Protein AF-A0A946L0M8-F1 (afdb_monomer_lite)

Foldseek 3Di:
DDPPDPDPPPPDDPLLLVQLLCLLVPLKLAAQQRSVVLVVCCVVPNPQLSLLVVQVVPPVLLPDQQLVNQLSSLVSLVDDDPRSVVSSVQLSVVCVVDDSSNSSNSSSVSSVVLCPCLVPPRRNVSNVQSVVLSVQSVVRRVDNQRHGMDRRDTDDPDPDPDWEAQDAPDKTKDKAQAQVDKDKHKYWDAALFKKKKAKDWDCVQAVFAWKKFKADPVRHTDDIDSDRMDMDGDRHTDMIMIMTGGPGNGMIIIIMHMYADFEAEDEAEDPLCLLPPCSVLLVVLLVLLVVQVRQWFGARAPDHAYAYEYEYEDAPDDPDAKAKAFPDWDWDPDADPQFTEIEQQVLVCRNHVDRPVPPDGRMYMYGNSVCSVQADRDPCSNDQPDWQDPDDPPDPHFHFHSSLSSNQNVLNSLFLDFQWAADPPRDAQVRTDGPPSYGYLQNVQWHQDPVLRAIFGNQPLLQVVCVVVVDDDGFGAAADDPDPLRGRSATDDPDPPDPSVLESRHSDRDGRHGYHCDSSSVSVSVSSPTDTD

Sequence (533 aa):
MDLQTKHSTMLDDTNSTIIRLVQALYQQMPGHIYLNNFRSYTQTYGIDQLANTLLTIDSTLNNLSNHILANTITTHLGLTGETKLAGNAYLEAHFNTVVTEARGKVILDAVNTLATLEDNETYGTAAASFNTTISASLTYSNQPNNTTPIPATYGDSVTAHPQEQLSLFIPASGLINSNTEQNHFPIDLEADHRYRFTCSYDEESAPQPPLIIIYDTSGQPIASSPSSSFTYRPEQSGSHYLSVSSNGDTPLNYSLSATYERMGYTLNFTNPDSMGSDYEAVSSSIESAIQQWANQIILTGPSTATIDIEITGANLGSSTLASASSLSPFWEDGEENGMRYVANNVLHEINTGEDINGSEADVLINLNTSLLSSFWFDPTPEIRDDNAPTVHPWRTQEHYDFVGTIMHEFAHALGYNGWYHYSPPPNGATGLENSFNQLSEFDRNIEWSDIQNSFVFTGSNATETYQTLEFSGYLPLHSEGDASGVDLYHYGSNSSSDSLGDYLMDDNSNPGTSYTISSLDTAILQDLGYLIG

pLDDT: mean 86.58, std 14.14, range [29.98, 98.56]

Secondary structure (DSSP, 8-state):
-------------HHHHHHHHHHHHHSEE-HHHHHHHHHHHHHHH-HHHHHHHHHHH-HHHHTS-HHHHHHHHHHHTT--HHHHHHHHHHHHHHHTTS-GGGHHHHHHHHHHHHTT-TT-TTTHHHHHHHHHHHHHHHHHHTSTT--S-EE--SS------------TT-PEEEEE-STT-EEEEEEEE-TT--EEEEEEE-TTT-SSPPEEEEE-TTS-EEEEESSSEEEE--SS-EEEEEEEE-SSSS-EEEEEEEEE-BPEEEEEEESGGGGGGGHHHHHHHHHHHHHHHHTTEEP-SSS--EEEEEEEEE---SS--EEEEESS-EEEEEEETTEEEEE-HHHHHHHH---SS-SS-SEEEEEEGGGGGGEE--SSTT-TTSPP-S-BTTBSS--EEHHHHHHHHHHHHTT---SEEEPSSP-SGGGEEESSSEE-TTGGGEEEETTTTEEEE--HHHHHHHHHTT--SSEEBP--TT-TT--TTSB--SSTT-GGGGSTT-SS--TT------HHHHHHHHHHT-EE-

Radius of gyration: 31.37 Å; chains: 1; bounding box: 86×56×86 Å

Structure (mmCIF, N/CA/C/O backbone):
data_AF-A0A946L0M8-F1
#
_entry.id   AF-A0A946L0M8-F1
#
loop_
_atom_site.group_PDB
_atom_site.id
_atom_site.type_symbol
_atom_site.label_atom_id
_atom_site.label_alt_id
_atom_site.label_comp_id
_atom_site.label_asym_id
_atom_site.label_entity_id
_atom_site.label_seq_id
_atom_site.pdbx_PDB_ins_code
_atom_site.Cartn_x
_atom_site.Cartn_y
_atom_site.Cartn_z
_atom_site.occupancy
_atom_site.B_iso_or_equiv
_atom_site.auth_seq_id
_atom_site.auth_comp_id
_atom_site.auth_asym_id
_atom_site.auth_atom_id
_atom_site.pdbx_PDB_model_num
ATOM 1 N N . MET A 1 1 ? -47.961 -9.410 53.021 1.00 35.09 1 MET A N 1
ATOM 2 C CA . MET A 1 1 ? -47.495 -10.213 51.876 1.00 35.09 1 MET A CA 1
ATOM 3 C C . MET A 1 1 ? -48.092 -9.526 50.668 1.00 35.09 1 MET A C 1
ATOM 5 O O . MET A 1 1 ? -49.226 -9.804 50.314 1.00 35.09 1 MET A O 1
ATOM 9 N N . ASP A 1 2 ? -47.402 -8.481 50.223 1.00 30.23 2 ASP A N 1
ATOM 10 C CA . ASP A 1 2 ? -47.885 -7.540 49.217 1.00 30.23 2 ASP A CA 1
ATOM 11 C C . ASP A 1 2 ? -47.143 -7.879 47.924 1.00 30.23 2 ASP A C 1
ATOM 13 O O . ASP A 1 2 ? -45.947 -7.621 47.793 1.00 30.23 2 ASP A O 1
ATOM 17 N N . LEU A 1 3 ? -47.820 -8.609 47.041 1.00 34.41 3 LEU A N 1
ATOM 18 C CA . LEU A 1 3 ? -47.357 -8.886 45.687 1.00 34.41 3 LEU A CA 1
ATOM 19 C C . LEU A 1 3 ? -47.709 -7.660 44.843 1.00 34.41 3 LEU A C 1
ATOM 21 O O . LEU A 1 3 ? -48.709 -7.654 44.132 1.00 34.41 3 LEU A O 1
ATOM 25 N N . GLN A 1 4 ? -46.893 -6.611 44.948 1.00 32.50 4 GLN A N 1
ATOM 26 C CA . GLN A 1 4 ? -46.795 -5.638 43.869 1.00 32.50 4 GLN A CA 1
ATOM 27 C C . GLN A 1 4 ? -45.926 -6.254 42.777 1.00 32.50 4 GLN A C 1
ATOM 29 O O . GLN A 1 4 ? -44.710 -6.390 42.903 1.00 32.50 4 GLN A O 1
ATOM 34 N N . THR A 1 5 ? -46.614 -6.687 41.729 1.00 35.94 5 THR A N 1
ATOM 35 C CA . THR A 1 5 ? -46.093 -7.072 40.425 1.00 35.94 5 THR A CA 1
ATOM 36 C C . THR A 1 5 ? -45.041 -6.063 39.976 1.00 35.94 5 THR A C 1
ATOM 38 O O . THR A 1 5 ? -45.312 -4.870 39.843 1.00 35.94 5 THR A O 1
ATOM 41 N N . LYS A 1 6 ? -43.825 -6.558 39.754 1.00 36.53 6 LYS A N 1
ATOM 42 C CA . LYS A 1 6 ? -42.703 -5.831 39.169 1.00 36.53 6 LYS A CA 1
ATOM 43 C C . LYS A 1 6 ? -42.991 -5.630 37.675 1.00 36.53 6 LYS A C 1
ATOM 45 O O . LYS A 1 6 ? -42.421 -6.321 36.847 1.00 36.53 6 LYS A O 1
ATOM 50 N N . HIS A 1 7 ? -43.914 -4.727 37.341 1.00 34.47 7 HIS A N 1
ATOM 51 C CA . HIS A 1 7 ? -43.998 -4.179 35.989 1.00 34.47 7 HIS A CA 1
ATOM 52 C C . HIS A 1 7 ? -42.738 -3.337 35.767 1.00 34.47 7 HIS A C 1
ATOM 54 O O . HIS A 1 7 ? -42.535 -2.336 36.454 1.00 34.47 7 HIS A O 1
ATOM 60 N N . SER A 1 8 ? -41.873 -3.774 34.851 1.00 40.00 8 SER A N 1
ATOM 61 C CA . SER A 1 8 ? -40.752 -2.987 34.340 1.00 40.00 8 SER A CA 1
ATOM 62 C C . SER A 1 8 ? -41.301 -1.686 33.740 1.00 40.00 8 SER A C 1
ATOM 64 O O . SER A 1 8 ? -41.967 -1.680 32.708 1.00 40.00 8 SER A O 1
ATOM 66 N N . THR A 1 9 ? -41.116 -0.569 34.441 1.00 43.31 9 THR A N 1
ATOM 67 C CA . THR A 1 9 ? -41.582 0.764 34.045 1.00 43.31 9 THR A CA 1
ATOM 68 C C . THR A 1 9 ? -40.646 1.391 33.010 1.00 43.31 9 THR A C 1
ATOM 70 O O . THR A 1 9 ? -39.979 2.379 33.306 1.00 43.31 9 THR A O 1
ATOM 73 N N . MET A 1 10 ? -40.611 0.871 31.783 1.00 45.47 10 MET A N 1
ATOM 74 C CA . MET A 1 10 ? -40.299 1.719 30.626 1.00 45.47 10 MET A CA 1
ATOM 75 C C . MET A 1 10 ? -41.607 2.302 30.105 1.00 45.47 10 MET A C 1
ATOM 77 O O . MET A 1 10 ? -42.209 1.819 29.149 1.00 45.47 10 MET A O 1
ATOM 81 N N . LEU A 1 11 ? -42.082 3.319 30.830 1.00 44.91 11 LEU A N 1
ATOM 82 C CA . LEU A 1 11 ? -43.228 4.126 30.437 1.00 44.91 11 LEU A CA 1
ATOM 83 C C . LEU A 1 11 ? -42.970 4.749 29.060 1.00 44.91 11 LEU A C 1
ATOM 85 O O . LEU A 1 11 ? -41.948 5.388 28.837 1.00 44.91 11 LEU A O 1
ATOM 89 N N . ASP A 1 12 ? -43.947 4.518 28.193 1.00 57.12 12 ASP A N 1
ATOM 90 C CA . ASP A 1 12 ? -44.370 5.155 26.942 1.00 57.12 12 ASP A CA 1
ATOM 91 C C . ASP A 1 12 ? -44.035 6.658 26.769 1.00 57.12 12 ASP A C 1
ATOM 93 O O . ASP A 1 12 ? -44.911 7.504 26.577 1.00 57.12 12 ASP A O 1
ATOM 97 N N . ASP A 1 13 ? -42.760 7.034 26.841 1.00 80.00 13 ASP A N 1
ATOM 98 C CA . ASP A 1 13 ? -42.321 8.375 26.477 1.00 80.00 13 ASP A CA 1
ATOM 99 C C . ASP A 1 13 ? -41.959 8.456 24.984 1.00 80.00 13 ASP A C 1
ATOM 101 O O . ASP A 1 13 ? -41.614 7.476 24.305 1.00 80.00 13 ASP A O 1
ATOM 105 N N . THR A 1 14 ? -42.088 9.662 24.433 1.00 89.25 14 THR A N 1
ATOM 106 C CA . THR A 1 14 ? -41.803 9.928 23.021 1.00 89.25 14 THR A CA 1
ATOM 107 C C . THR A 1 14 ? -40.356 9.579 22.651 1.00 89.25 14 THR A C 1
ATOM 109 O O . THR A 1 14 ? -40.106 9.229 21.502 1.00 89.25 14 THR A O 1
ATOM 112 N N . ASN A 1 15 ? -39.404 9.611 23.590 1.00 93.81 15 ASN A N 1
ATOM 113 C CA . ASN A 1 15 ? -38.005 9.300 23.296 1.00 93.81 15 ASN A CA 1
ATOM 114 C C . ASN A 1 15 ? -37.796 7.817 23.073 1.00 93.81 15 ASN A C 1
ATOM 116 O O . ASN A 1 15 ? -37.210 7.443 22.065 1.00 93.81 15 ASN A O 1
ATOM 120 N N . SER A 1 16 ? -38.275 6.985 23.994 1.00 93.69 16 SER A N 1
ATOM 121 C CA . SER A 1 16 ? -38.198 5.535 23.876 1.00 93.69 16 SER A CA 1
ATOM 122 C C . SER A 1 16 ? -38.884 5.080 22.598 1.00 93.69 16 SER A C 1
ATOM 124 O O . SER A 1 16 ? -38.355 4.237 21.885 1.00 93.69 16 SER A O 1
ATOM 126 N N . THR A 1 17 ? -39.999 5.713 22.233 1.00 96.06 17 THR A N 1
ATOM 127 C CA . THR A 1 17 ? -40.691 5.443 20.966 1.00 96.06 17 THR A CA 1
ATOM 128 C C . THR A 1 17 ? -39.841 5.799 19.739 1.00 96.06 17 THR A C 1
ATOM 130 O O . THR A 1 17 ? -39.719 4.991 18.819 1.00 96.06 17 THR A O 1
ATOM 133 N N . ILE A 1 18 ? -39.210 6.980 19.726 1.00 97.12 18 ILE A N 1
ATOM 134 C CA . ILE A 1 18 ? -38.284 7.385 18.655 1.00 97.12 18 ILE A CA 1
ATOM 135 C C . ILE A 1 18 ? -37.094 6.420 18.578 1.00 97.12 18 ILE A C 1
ATOM 137 O O . ILE A 1 18 ? -36.727 5.981 17.494 1.00 97.12 18 ILE A O 1
ATOM 141 N N . ILE A 1 19 ? -36.500 6.065 19.716 1.00 96.50 19 ILE A N 1
ATOM 142 C CA . ILE A 1 19 ? -35.325 5.192 19.783 1.00 96.50 19 ILE A CA 1
ATOM 143 C C . ILE A 1 19 ? -35.662 3.781 19.291 1.00 96.50 19 ILE A C 1
ATOM 145 O O . ILE A 1 19 ? -34.899 3.231 18.503 1.00 96.50 19 ILE A O 1
ATOM 149 N N . ARG A 1 20 ? -36.818 3.219 19.673 1.00 96.75 20 ARG A N 1
ATOM 150 C CA . ARG A 1 20 ? -37.309 1.922 19.165 1.00 96.75 20 ARG A CA 1
ATOM 151 C C . ARG A 1 20 ? -37.367 1.905 17.644 1.00 96.75 20 ARG A C 1
ATOM 153 O O . ARG A 1 20 ? -36.907 0.956 17.016 1.00 96.75 20 ARG A O 1
ATOM 160 N N . LEU A 1 21 ? -37.909 2.970 17.062 1.00 97.62 21 LEU A N 1
ATOM 161 C CA . LEU A 1 21 ? -38.013 3.132 15.619 1.00 97.62 21 LEU A CA 1
ATOM 162 C C . LEU A 1 21 ? -36.632 3.243 14.950 1.00 97.62 21 LEU A C 1
ATOM 164 O O . LEU A 1 21 ? -36.387 2.556 13.961 1.00 97.62 21 LEU A O 1
ATOM 168 N N . VAL A 1 22 ? -35.724 4.064 15.490 1.00 97.00 22 VAL A N 1
ATOM 169 C CA . VAL A 1 22 ? -34.360 4.231 14.952 1.00 97.00 22 VAL A CA 1
ATOM 170 C C . VAL A 1 22 ? -33.576 2.919 15.020 1.00 97.00 22 VAL A C 1
ATOM 172 O O . VAL A 1 22 ? -32.951 2.539 14.034 1.00 97.00 22 VAL A O 1
ATOM 175 N N . GLN A 1 23 ? -33.644 2.189 16.134 1.00 94.06 23 GLN A N 1
ATOM 176 C CA . GLN A 1 23 ? -32.966 0.897 16.263 1.00 94.06 23 GLN A CA 1
ATOM 177 C C . GLN A 1 23 ? -33.523 -0.144 15.295 1.00 94.06 23 GLN A C 1
ATOM 179 O O . GLN A 1 23 ? -32.757 -0.878 14.680 1.00 94.06 23 GLN A O 1
ATOM 184 N N . ALA A 1 24 ? -34.841 -0.182 15.101 1.00 96.06 24 ALA A N 1
ATOM 185 C CA . ALA A 1 24 ? -35.446 -1.106 14.152 1.00 96.06 24 ALA A CA 1
ATOM 186 C C . ALA A 1 24 ? -35.043 -0.808 12.703 1.00 96.06 24 ALA A C 1
ATOM 188 O O . ALA A 1 24 ? -34.786 -1.735 11.942 1.00 96.06 24 ALA A O 1
ATOM 189 N N . LEU A 1 25 ? -34.958 0.468 12.318 1.00 95.12 25 LEU A N 1
ATOM 190 C CA . LEU A 1 25 ? -34.572 0.857 10.961 1.00 95.12 25 LEU A CA 1
ATOM 191 C C . LEU A 1 25 ? -33.065 0.697 10.716 1.00 95.12 25 LEU A C 1
ATOM 193 O O . LEU A 1 25 ? -32.684 0.152 9.685 1.00 95.12 25 LEU A O 1
ATOM 197 N N . TYR A 1 26 ? -32.222 1.105 11.666 1.00 91.88 26 TYR A N 1
ATOM 198 C CA . TYR A 1 26 ? -30.790 1.323 11.419 1.00 91.88 26 TYR A CA 1
ATOM 199 C C . TYR A 1 26 ? -29.842 0.541 12.336 1.00 91.88 26 TYR A C 1
ATOM 201 O O . TYR A 1 26 ? -28.635 0.642 12.157 1.00 91.88 26 TYR A O 1
ATOM 209 N N . GLN A 1 27 ? -30.345 -0.195 13.335 1.00 90.31 27 GLN A N 1
ATOM 210 C CA . GLN A 1 27 ? -29.538 -0.764 14.429 1.00 90.31 27 GLN A CA 1
ATOM 211 C C . GLN A 1 27 ? -28.622 0.271 15.097 1.00 90.31 27 GLN A C 1
ATOM 213 O O . GLN A 1 27 ? -27.466 -0.007 15.404 1.00 90.31 27 GLN A O 1
ATOM 218 N N . GLN A 1 28 ? -29.131 1.485 15.318 1.00 88.25 28 GLN A N 1
ATOM 219 C CA . GLN A 1 28 ? -28.355 2.583 15.892 1.00 88.25 28 GLN A CA 1
ATOM 220 C C . GLN A 1 28 ? -29.021 3.191 17.125 1.00 88.25 28 GLN A C 1
ATOM 222 O O . GLN A 1 28 ? -30.243 3.312 17.215 1.00 88.25 28 GLN A O 1
ATOM 227 N N . MET A 1 29 ? -28.192 3.645 18.058 1.00 89.69 29 MET A N 1
ATOM 228 C CA . MET A 1 29 ? -28.542 4.638 19.065 1.00 89.69 29 MET A CA 1
ATOM 229 C C . MET A 1 29 ? -28.371 6.020 18.422 1.00 89.69 29 MET A C 1
ATOM 231 O O . MET A 1 29 ? -27.276 6.307 17.958 1.00 89.69 29 MET A O 1
ATOM 235 N N . PRO A 1 30 ? -29.386 6.900 18.375 1.00 81.31 30 PRO A N 1
ATOM 236 C CA . PRO A 1 30 ? -29.326 8.112 17.549 1.00 81.31 30 PRO A CA 1
ATOM 237 C C . PRO A 1 30 ? -28.315 9.175 18.017 1.00 81.31 30 PRO A C 1
ATOM 239 O O . PRO A 1 30 ? -27.958 10.057 17.248 1.00 81.31 30 PRO A O 1
ATOM 242 N N . GLY A 1 31 ? -27.879 9.152 19.277 1.00 80.56 31 GLY A N 1
ATOM 243 C CA . GLY A 1 31 ? -27.178 10.293 19.878 1.00 80.56 31 GLY A CA 1
ATOM 244 C C . GLY A 1 31 ? -28.096 11.493 20.160 1.00 80.56 31 GLY A C 1
ATOM 245 O O . GLY A 1 31 ? -29.275 11.518 19.802 1.00 80.56 31 GLY A O 1
ATOM 246 N N . HIS A 1 32 ? -27.571 12.480 20.877 1.00 83.25 32 HIS A N 1
ATOM 247 C CA . HIS A 1 32 ? -28.281 13.618 21.448 1.00 83.25 32 HIS A CA 1
ATOM 248 C C . HIS A 1 32 ? -28.801 14.599 20.400 1.00 83.25 32 HIS A C 1
ATOM 250 O O . HIS A 1 32 ? -29.956 15.025 20.476 1.00 83.25 32 HIS A O 1
ATOM 256 N N . ILE A 1 33 ? -27.978 14.948 19.402 1.00 85.44 33 ILE A N 1
ATOM 257 C CA . ILE A 1 33 ? -28.380 15.888 18.345 1.00 85.44 33 ILE A CA 1
ATOM 258 C C . ILE A 1 33 ? -29.522 15.286 17.526 1.00 85.44 33 ILE A C 1
ATOM 260 O O . ILE A 1 33 ? -30.562 15.925 17.358 1.00 85.44 33 ILE A O 1
ATOM 264 N N . TYR A 1 34 ? -29.377 14.039 17.073 1.00 90.31 34 TYR A N 1
ATOM 265 C CA . TYR A 1 34 ? -30.411 13.387 16.273 1.00 90.31 34 TYR A CA 1
ATOM 266 C C . TYR A 1 34 ? -31.676 13.118 17.085 1.00 90.31 34 TYR A C 1
ATOM 268 O O . TYR A 1 34 ? -32.763 13.408 16.593 1.00 90.31 34 TYR A O 1
ATOM 276 N N . LEU A 1 35 ? -31.573 12.669 18.345 1.00 94.56 35 LEU A N 1
ATOM 277 C CA . LEU A 1 35 ? -32.755 12.505 19.197 1.00 94.56 35 LEU A CA 1
ATOM 278 C C . LEU A 1 35 ? -33.508 13.835 19.376 1.00 94.56 35 LEU A C 1
ATOM 280 O O . LEU A 1 35 ? -34.735 13.856 19.287 1.00 94.56 35 LEU A O 1
ATOM 284 N N . ASN A 1 36 ? -32.811 14.959 19.566 1.00 88.19 36 ASN A N 1
ATOM 285 C CA . ASN A 1 36 ? -33.446 16.280 19.653 1.00 88.19 36 ASN A CA 1
ATOM 286 C C . ASN A 1 36 ? -34.067 16.737 18.322 1.00 88.19 36 ASN A C 1
ATOM 288 O O . ASN A 1 36 ? -35.152 17.330 18.322 1.00 88.19 36 ASN A O 1
ATOM 292 N N . ASN A 1 37 ? -33.437 16.425 17.189 1.00 88.00 37 ASN A N 1
ATOM 293 C CA . ASN A 1 37 ? -33.999 16.697 15.866 1.00 88.00 37 ASN A CA 1
ATOM 294 C C . ASN A 1 37 ? -35.277 15.878 15.633 1.00 88.00 37 ASN A C 1
ATOM 296 O O . ASN A 1 37 ? -36.307 16.434 15.249 1.00 88.00 37 ASN A O 1
ATOM 300 N N . PHE A 1 38 ? -35.256 14.582 15.951 1.00 96.44 38 PHE A N 1
ATOM 301 C CA . PHE A 1 38 ? -36.419 13.699 15.860 1.00 96.44 38 PHE A CA 1
ATOM 302 C C . PHE A 1 38 ? -37.540 14.120 16.808 1.00 96.44 38 PHE A C 1
ATOM 304 O O . PHE A 1 38 ? -38.708 14.094 16.420 1.00 96.44 38 PHE A O 1
ATOM 311 N N . ARG A 1 39 ? -37.212 14.585 18.019 1.00 93.81 39 ARG A N 1
ATOM 312 C CA . ARG A 1 39 ? -38.179 15.190 18.949 1.00 93.81 39 ARG A CA 1
ATOM 313 C C . ARG A 1 39 ? -38.846 16.418 18.346 1.00 93.81 39 ARG A C 1
ATOM 315 O O . ARG A 1 39 ? -40.070 16.501 18.348 1.00 93.81 39 ARG A O 1
ATOM 322 N N . SER A 1 40 ? -38.055 17.344 17.810 1.00 88.81 40 SER A N 1
ATOM 323 C CA . SER A 1 40 ? -38.555 18.584 17.202 1.00 88.81 40 SER A CA 1
ATOM 324 C C . SER A 1 40 ? -39.449 18.291 15.992 1.00 88.81 40 SER A C 1
ATOM 326 O O . SER A 1 40 ? -40.527 18.874 15.843 1.00 88.81 40 SER A O 1
ATOM 328 N N . TYR A 1 41 ? -39.049 17.321 15.166 1.00 89.75 41 TYR A N 1
ATOM 329 C CA . TYR A 1 41 ? -39.856 16.837 14.051 1.00 89.75 41 TYR A CA 1
ATOM 330 C C . TYR A 1 41 ? -41.168 16.210 14.542 1.00 89.75 41 TYR A C 1
ATOM 332 O O . TYR A 1 41 ? -42.241 16.576 14.070 1.00 89.75 41 TYR A O 1
ATOM 340 N N . THR A 1 42 ? -41.103 15.326 15.541 1.00 94.56 42 THR A N 1
ATOM 341 C CA . THR A 1 42 ? -42.274 14.648 16.124 1.00 94.56 42 THR A CA 1
ATOM 342 C C . THR A 1 42 ? -43.262 15.635 16.742 1.00 94.56 42 THR A C 1
ATOM 344 O O . THR A 1 42 ? -44.466 15.472 16.576 1.00 94.56 42 THR A O 1
ATOM 347 N N . GLN A 1 43 ? -42.781 16.689 17.407 1.00 90.94 43 GLN A N 1
ATOM 348 C CA . GLN A 1 43 ? -43.632 17.756 17.949 1.00 90.94 43 GLN A CA 1
ATOM 349 C C . GLN A 1 43 ? -44.384 18.518 16.853 1.00 90.94 43 GLN A C 1
ATOM 351 O O . GLN A 1 43 ? -45.508 18.960 17.076 1.00 90.94 43 GLN A O 1
ATOM 356 N N . THR A 1 44 ? -43.766 18.669 15.681 1.00 92.69 44 THR A N 1
ATOM 357 C CA . THR A 1 44 ? -44.333 19.431 14.563 1.00 92.69 44 THR A CA 1
ATOM 358 C C . THR A 1 44 ? -45.278 18.583 13.711 1.00 92.69 44 THR A C 1
ATOM 360 O O . THR A 1 44 ? -46.347 19.052 13.326 1.00 92.69 44 THR A O 1
ATOM 363 N N . TYR A 1 45 ? -44.897 17.338 13.416 1.00 91.06 45 TYR A N 1
ATOM 364 C CA . TYR A 1 45 ? -45.541 16.508 12.392 1.00 91.06 45 TYR A CA 1
ATOM 365 C C . TYR A 1 45 ? -46.160 15.208 12.925 1.00 91.06 45 TYR A C 1
ATOM 367 O O . TYR A 1 45 ? -46.895 14.542 12.199 1.00 91.06 45 TYR A O 1
ATOM 375 N N . GLY A 1 46 ? -45.906 14.846 14.184 1.00 95.75 46 GLY A N 1
ATOM 376 C CA . GLY A 1 46 ? -46.345 13.584 14.781 1.00 95.75 46 GLY A CA 1
ATOM 377 C C . GLY A 1 46 ? -45.391 12.412 14.518 1.00 95.75 46 GLY A C 1
ATOM 378 O O . GLY A 1 46 ? -44.590 12.418 13.582 1.00 95.75 46 GLY A O 1
ATOM 379 N N . ILE A 1 47 ? -45.476 11.389 15.374 1.00 96.75 47 ILE A N 1
ATOM 380 C CA . ILE A 1 47 ? -44.562 10.233 15.362 1.00 96.75 47 ILE A CA 1
ATOM 381 C C . ILE A 1 47 ? -44.779 9.319 14.146 1.00 96.75 47 ILE A C 1
ATOM 383 O O . ILE A 1 47 ? -43.813 8.814 13.580 1.00 96.75 47 ILE A O 1
ATOM 387 N N . ASP A 1 48 ? -46.025 9.185 13.680 1.00 97.56 48 ASP A N 1
ATOM 388 C CA . ASP A 1 48 ? -46.354 8.424 12.467 1.00 97.56 48 ASP A CA 1
ATOM 389 C C . ASP A 1 48 ? -45.671 9.030 11.231 1.00 97.56 48 ASP A C 1
ATOM 391 O O . ASP A 1 48 ? -45.116 8.315 10.395 1.00 97.56 48 ASP A O 1
ATOM 395 N N . GLN A 1 49 ? -45.669 10.365 11.136 1.00 96.25 49 GLN A N 1
ATOM 396 C CA . GLN A 1 49 ? -45.019 11.067 10.035 1.00 96.25 49 GLN A CA 1
ATOM 397 C C . GLN A 1 49 ? -43.496 10.960 10.129 1.00 96.25 49 GLN A C 1
ATOM 399 O O . GLN A 1 49 ? -42.850 10.802 9.092 1.00 96.25 49 GLN A O 1
ATOM 404 N N . LEU A 1 50 ? -42.913 10.996 11.337 1.00 97.38 50 LEU A N 1
ATOM 405 C CA . LEU A 1 50 ? -41.484 10.723 11.516 1.00 97.38 50 LEU A CA 1
ATOM 406 C C . LEU A 1 50 ? -41.131 9.324 10.993 1.00 97.38 50 LEU A C 1
ATOM 408 O O . LEU A 1 50 ? -40.191 9.197 10.216 1.00 97.38 50 LEU A O 1
ATOM 412 N N . ALA A 1 51 ? -41.902 8.298 11.365 1.00 98.06 51 ALA A N 1
ATOM 413 C CA . ALA A 1 51 ? -41.647 6.916 10.962 1.00 98.06 51 ALA A CA 1
ATOM 414 C C . ALA A 1 51 ? -41.655 6.724 9.445 1.00 98.06 51 ALA A C 1
ATOM 416 O O . ALA A 1 51 ? -40.722 6.151 8.882 1.00 98.06 51 ALA A O 1
ATOM 417 N N . ASN A 1 52 ? -42.672 7.258 8.773 1.00 97.75 52 ASN A N 1
ATOM 418 C CA . ASN A 1 52 ? -42.750 7.223 7.316 1.00 97.75 52 ASN A CA 1
ATOM 419 C C . ASN A 1 52 ? -41.617 8.023 6.662 1.00 97.75 52 ASN A C 1
ATOM 421 O O . ASN A 1 52 ? -41.054 7.588 5.658 1.00 97.75 52 ASN A O 1
ATOM 425 N N . THR A 1 53 ? -41.242 9.163 7.248 1.00 96.50 53 THR A N 1
ATOM 426 C CA . THR A 1 53 ? -40.164 10.010 6.724 1.00 96.50 53 THR A CA 1
ATOM 427 C C . THR A 1 53 ? -38.812 9.315 6.820 1.00 96.50 53 THR A C 1
ATOM 429 O O . THR A 1 53 ? -38.127 9.253 5.808 1.00 96.50 53 THR A O 1
ATOM 432 N N . LEU A 1 54 ? -38.449 8.751 7.979 1.00 95.38 54 LEU A N 1
ATOM 433 C CA . LEU A 1 54 ? -37.178 8.039 8.165 1.00 95.38 54 LEU A CA 1
ATOM 434 C C . LEU A 1 54 ? -37.026 6.877 7.178 1.00 95.38 54 LEU A C 1
ATOM 436 O O . LEU A 1 54 ? -35.993 6.755 6.526 1.00 95.38 54 LEU A O 1
ATOM 440 N N . LEU A 1 55 ? -38.081 6.077 6.991 1.00 95.88 55 LEU A N 1
ATOM 441 C CA . LEU A 1 55 ? -38.042 5.007 5.998 1.00 95.88 55 LEU A CA 1
ATOM 442 C C . LEU A 1 55 ? -37.896 5.556 4.569 1.00 95.88 55 LEU A C 1
ATOM 444 O O . LEU A 1 55 ? -37.131 5.010 3.790 1.00 95.88 55 LEU A O 1
ATOM 448 N N . THR A 1 56 ? -38.616 6.627 4.221 1.00 93.50 56 THR A N 1
ATOM 449 C CA . THR A 1 56 ? -38.652 7.156 2.845 1.00 93.50 56 THR A CA 1
ATOM 450 C C . THR A 1 56 ? -37.350 7.847 2.434 1.00 93.50 56 THR A C 1
ATOM 452 O O . THR A 1 56 ? -36.956 7.746 1.273 1.00 93.50 56 THR A O 1
ATOM 455 N N . ILE A 1 57 ? -36.684 8.559 3.352 1.00 88.06 57 ILE A N 1
ATOM 456 C CA . ILE A 1 57 ? -35.412 9.241 3.050 1.00 88.06 57 ILE A CA 1
ATOM 457 C C . ILE A 1 57 ? -34.264 8.252 2.834 1.00 88.06 57 ILE A C 1
ATOM 459 O O . ILE A 1 57 ? -33.325 8.561 2.103 1.00 88.06 57 ILE A O 1
ATOM 463 N N . ASP A 1 58 ? -34.347 7.063 3.431 1.00 90.06 58 ASP A N 1
ATOM 464 C CA . ASP A 1 58 ? -33.392 5.996 3.184 1.00 90.06 58 ASP A CA 1
ATOM 465 C C . ASP A 1 58 ? -33.797 5.208 1.934 1.00 90.06 58 ASP A C 1
ATOM 467 O O . ASP A 1 58 ? -34.598 4.273 1.974 1.00 90.06 58 ASP A O 1
ATOM 471 N N . SER A 1 59 ? -33.211 5.583 0.797 1.00 86.00 59 SER A N 1
ATOM 472 C CA . SER A 1 59 ? -33.465 4.906 -0.478 1.00 86.00 59 SER A CA 1
ATOM 473 C C . SER A 1 59 ? -33.080 3.421 -0.474 1.00 86.00 59 SER A C 1
ATOM 475 O O . SER A 1 59 ? -33.651 2.654 -1.251 1.00 86.00 59 SER A O 1
ATOM 477 N N . THR A 1 60 ? -32.164 2.992 0.401 1.00 91.25 60 THR A N 1
ATOM 478 C CA . THR A 1 60 ? -31.768 1.585 0.499 1.00 91.25 60 THR A CA 1
ATOM 479 C C . THR A 1 60 ? -32.884 0.770 1.139 1.00 91.25 60 THR A C 1
ATOM 481 O O . THR A 1 60 ? -33.322 -0.214 0.548 1.00 91.25 60 THR A O 1
ATOM 484 N N . LEU A 1 61 ? -33.433 1.231 2.268 1.00 89.69 61 LEU A N 1
ATOM 485 C CA . LEU A 1 61 ? -34.545 0.575 2.959 1.00 89.69 61 LEU A CA 1
ATOM 486 C C . LEU A 1 61 ? -35.866 0.719 2.196 1.00 89.69 61 LEU A C 1
ATOM 488 O O . LEU A 1 61 ? -36.634 -0.240 2.094 1.00 89.69 61 LEU A O 1
ATOM 492 N N . ASN A 1 62 ? -36.140 1.895 1.627 1.00 93.44 62 ASN A N 1
ATOM 493 C CA . ASN A 1 62 ? -37.401 2.163 0.940 1.00 93.44 62 ASN A CA 1
ATOM 494 C C . ASN A 1 62 ? -37.574 1.325 -0.338 1.00 93.44 62 ASN A C 1
ATOM 496 O O . ASN A 1 62 ? -38.694 0.964 -0.695 1.00 93.44 62 ASN A O 1
ATOM 500 N N . ASN A 1 63 ? -36.483 0.967 -1.015 1.00 92.50 63 ASN A N 1
ATOM 501 C CA . ASN A 1 63 ? -36.544 0.172 -2.243 1.00 92.50 63 ASN A CA 1
ATOM 502 C C . ASN A 1 63 ? -36.602 -1.345 -1.993 1.00 92.50 63 ASN A C 1
ATOM 504 O O . ASN A 1 63 ? -36.772 -2.116 -2.940 1.00 92.50 63 ASN A O 1
ATOM 508 N N . LEU A 1 64 ? -36.502 -1.796 -0.737 1.00 92.06 64 LEU A N 1
ATOM 509 C CA . LEU A 1 64 ? -36.626 -3.212 -0.405 1.00 92.06 64 LEU A CA 1
ATOM 510 C C . LEU A 1 64 ? -38.046 -3.730 -0.664 1.00 92.06 64 LEU A C 1
ATOM 512 O O . LEU A 1 64 ? -39.050 -3.072 -0.361 1.00 92.06 64 LEU A O 1
ATOM 516 N N . SER A 1 65 ? -38.126 -4.970 -1.157 1.00 96.31 65 SER A N 1
ATOM 517 C CA . SER A 1 65 ? -39.386 -5.717 -1.183 1.00 96.31 65 SER A CA 1
ATOM 518 C C . SER A 1 65 ? -39.924 -5.912 0.238 1.00 96.31 65 SER A C 1
ATOM 520 O O . SER A 1 65 ? -39.156 -5.949 1.199 1.00 96.31 65 SER A O 1
ATOM 522 N N . ASN A 1 66 ? -41.240 -6.081 0.383 1.00 96.94 66 ASN A N 1
ATOM 523 C CA . ASN A 1 66 ? -41.872 -6.243 1.698 1.00 96.94 66 ASN A CA 1
ATOM 524 C C . ASN A 1 66 ? -41.285 -7.415 2.499 1.00 96.94 66 ASN A C 1
ATOM 526 O O . ASN A 1 66 ? -41.043 -7.269 3.694 1.00 96.94 66 ASN A O 1
ATOM 530 N N . HIS A 1 67 ? -40.986 -8.532 1.832 1.00 94.12 67 HIS A N 1
ATOM 531 C CA . HIS A 1 67 ? -40.326 -9.685 2.441 1.00 94.12 67 HIS A CA 1
ATOM 532 C C . HIS A 1 67 ? -38.914 -9.352 2.952 1.00 94.12 67 HIS A C 1
ATOM 534 O O . HIS A 1 67 ? -38.572 -9.673 4.090 1.00 94.12 67 HIS A O 1
ATOM 540 N N . ILE A 1 68 ? -38.083 -8.692 2.131 1.00 93.31 68 ILE A N 1
ATOM 541 C CA . ILE A 1 68 ? -36.707 -8.349 2.525 1.00 93.31 68 ILE A CA 1
ATOM 542 C C . ILE A 1 68 ? -36.722 -7.317 3.653 1.00 93.31 68 ILE A C 1
ATOM 544 O O . ILE A 1 68 ? -36.025 -7.511 4.642 1.00 93.31 68 ILE A O 1
ATOM 548 N N . LEU A 1 69 ? -37.565 -6.283 3.558 1.00 97.06 69 LEU A N 1
ATOM 549 C CA . LEU A 1 69 ? -37.714 -5.284 4.615 1.00 97.06 69 LEU A CA 1
ATOM 550 C C . LEU A 1 69 ? -38.151 -5.937 5.933 1.00 97.06 69 LEU A C 1
ATOM 552 O O . LEU A 1 69 ? -37.548 -5.670 6.965 1.00 97.06 69 LEU A O 1
ATOM 556 N N . ALA A 1 70 ? -39.141 -6.836 5.910 1.00 96.44 70 ALA A N 1
ATOM 557 C CA . ALA A 1 70 ? -39.578 -7.558 7.104 1.00 96.44 70 ALA A CA 1
ATOM 558 C C . ALA A 1 70 ? -38.425 -8.347 7.745 1.00 96.44 70 ALA A C 1
ATOM 560 O O . ALA A 1 70 ? -38.203 -8.233 8.949 1.00 96.44 70 ALA A O 1
ATOM 561 N N . ASN A 1 71 ? -37.644 -9.073 6.937 1.00 87.62 71 ASN A N 1
ATOM 562 C CA . ASN A 1 71 ? -36.476 -9.809 7.414 1.00 87.62 71 ASN A CA 1
ATOM 563 C C . ASN A 1 71 ? -35.374 -8.899 7.977 1.00 87.62 71 ASN A C 1
ATOM 565 O O . ASN A 1 71 ? -34.761 -9.247 8.987 1.00 87.62 71 ASN A O 1
ATOM 569 N N . THR A 1 72 ? -35.125 -7.743 7.360 1.00 93.38 72 THR A N 1
ATOM 570 C CA . THR A 1 72 ? -34.185 -6.739 7.876 1.00 93.38 72 THR A CA 1
ATOM 571 C C . THR A 1 72 ? -34.634 -6.256 9.252 1.00 93.38 72 THR A C 1
ATOM 573 O O . THR A 1 72 ? -33.883 -6.387 10.215 1.00 93.38 72 THR A O 1
ATOM 576 N N . ILE A 1 73 ? -35.888 -5.812 9.387 1.00 97.44 73 ILE A N 1
ATOM 577 C CA . ILE A 1 73 ? -36.421 -5.287 10.651 1.00 97.44 73 ILE A CA 1
ATOM 578 C C . ILE A 1 73 ? -36.405 -6.346 11.760 1.00 97.44 73 ILE A C 1
ATOM 580 O O . ILE A 1 73 ? -35.947 -6.066 12.861 1.00 97.44 73 ILE A O 1
ATOM 584 N N . THR A 1 74 ? -36.846 -7.581 11.513 1.00 93.94 74 THR A N 1
ATOM 585 C CA . THR A 1 74 ? -36.821 -8.616 12.566 1.00 93.94 74 THR A CA 1
ATOM 586 C C . THR A 1 74 ? -35.408 -9.021 12.973 1.00 93.94 74 THR A C 1
ATOM 588 O O . THR A 1 74 ? -35.186 -9.340 14.140 1.00 93.94 74 THR A O 1
ATOM 591 N N . THR A 1 75 ? -34.449 -8.978 12.041 1.00 89.56 75 THR A N 1
ATOM 592 C CA . THR A 1 75 ? -33.025 -9.171 12.350 1.00 89.56 75 THR A CA 1
ATOM 593 C C . THR A 1 75 ? -32.519 -8.038 13.232 1.00 89.56 75 THR A C 1
ATOM 595 O O . THR A 1 75 ? -31.892 -8.299 14.253 1.00 89.56 75 THR A O 1
ATOM 598 N N . HIS A 1 76 ? -32.857 -6.794 12.885 1.00 91.56 76 HIS A N 1
ATOM 599 C CA . HIS A 1 76 ? -32.490 -5.610 13.656 1.00 91.56 76 HIS A CA 1
ATOM 600 C C . HIS A 1 76 ? -33.065 -5.635 15.068 1.00 91.56 76 HIS A C 1
ATOM 602 O O . HIS A 1 76 ? -32.448 -5.074 15.961 1.00 91.56 76 HIS A O 1
ATOM 608 N N . LEU A 1 77 ? -34.212 -6.292 15.272 1.00 90.38 77 LEU A N 1
ATOM 609 C CA . LEU A 1 77 ? -34.874 -6.496 16.567 1.00 90.38 77 LEU A CA 1
ATOM 610 C C . LEU A 1 77 ? -34.329 -7.692 17.370 1.00 90.38 77 LEU A C 1
ATOM 612 O O . LEU A 1 77 ? -34.875 -8.016 18.424 1.00 90.38 77 LEU A O 1
ATOM 616 N N . GLY A 1 78 ? -33.301 -8.385 16.870 1.00 86.25 78 GLY A N 1
ATOM 617 C CA . GLY A 1 78 ? -32.708 -9.544 17.540 1.00 86.25 78 GLY A CA 1
ATOM 618 C C . GLY A 1 78 ? -33.600 -10.792 17.554 1.00 86.25 78 GLY A C 1
ATOM 619 O O . GLY A 1 78 ? -33.369 -11.705 18.348 1.00 86.25 78 GLY A O 1
ATOM 620 N N . LEU A 1 79 ? -34.627 -10.866 16.697 1.00 89.25 79 LEU A N 1
ATOM 621 C CA . LEU A 1 79 ? -35.484 -12.051 16.619 1.00 89.25 79 LEU A CA 1
ATOM 622 C C . LEU A 1 79 ? -34.734 -13.209 15.953 1.00 89.25 79 LEU A C 1
ATOM 624 O O . LEU A 1 79 ? -34.079 -13.044 14.921 1.00 89.25 79 LEU A O 1
ATOM 628 N N . THR A 1 80 ? -34.883 -14.416 16.500 1.00 87.62 80 THR A N 1
ATOM 629 C CA . THR A 1 80 ? -34.243 -15.639 15.984 1.00 87.62 80 THR A CA 1
ATOM 630 C C . THR A 1 80 ? -35.224 -16.815 15.923 1.00 87.62 80 THR A C 1
ATOM 632 O O . THR A 1 80 ? -36.285 -16.803 16.555 1.00 87.62 80 THR A O 1
ATOM 635 N N . GLY A 1 81 ? -34.901 -17.833 15.118 1.00 90.81 81 GLY A N 1
ATOM 636 C CA . GLY A 1 81 ? -35.710 -19.052 14.989 1.00 90.81 81 GLY A CA 1
ATOM 637 C C . GLY A 1 81 ? -37.181 -18.787 14.636 1.00 90.81 81 GLY A C 1
ATOM 638 O O . GLY A 1 81 ? -37.491 -17.941 13.796 1.00 90.81 81 GLY A O 1
ATOM 639 N N . GLU A 1 82 ? -38.092 -19.489 15.312 1.00 86.00 82 GLU A N 1
ATOM 640 C CA . GLU A 1 82 ? -39.546 -19.384 15.097 1.00 86.00 82 GLU A CA 1
ATOM 641 C C . GLU A 1 82 ? -40.098 -17.973 15.357 1.00 86.00 82 GLU A C 1
ATOM 643 O O . GLU A 1 82 ? -41.020 -17.527 14.673 1.00 86.00 82 GLU A O 1
ATOM 648 N N . THR A 1 83 ? -39.507 -17.223 16.296 1.00 87.81 83 THR A N 1
ATOM 649 C CA . THR A 1 83 ? -39.945 -15.847 16.595 1.00 87.81 83 THR A CA 1
ATOM 650 C C . THR A 1 83 ? -39.657 -14.900 15.431 1.00 87.81 83 THR A C 1
ATOM 652 O O . THR A 1 83 ? -40.492 -14.054 15.102 1.00 87.81 83 THR A O 1
ATOM 655 N N . LYS A 1 84 ? -38.518 -15.094 14.749 1.00 92.31 84 LYS A N 1
ATOM 656 C CA . LYS A 1 84 ? -38.155 -14.361 13.531 1.00 92.31 84 LYS A CA 1
ATOM 657 C C . LYS A 1 84 ? -39.086 -14.714 12.381 1.00 92.31 84 LYS A C 1
ATOM 659 O O . LYS A 1 84 ? -39.569 -13.818 11.696 1.00 92.31 84 LYS A O 1
ATOM 664 N N . LEU A 1 85 ? -39.372 -16.003 12.194 1.00 88.38 85 LEU A N 1
ATOM 665 C CA . LEU A 1 85 ? -40.273 -16.470 11.142 1.00 88.38 85 LEU A CA 1
ATOM 666 C C . LEU A 1 85 ? -41.678 -15.868 11.301 1.00 88.38 85 LEU A C 1
ATOM 668 O O . LEU A 1 85 ? -42.231 -15.321 10.346 1.00 88.38 85 LEU A O 1
ATOM 672 N N . ALA A 1 86 ? -42.225 -15.897 12.519 1.00 91.06 86 ALA A N 1
ATOM 673 C CA . ALA A 1 86 ? -43.519 -15.297 12.829 1.00 91.06 86 ALA A CA 1
ATOM 674 C C . ALA A 1 86 ? -43.505 -13.761 12.694 1.00 91.06 86 ALA A C 1
ATOM 676 O O . ALA A 1 86 ? -44.450 -13.184 12.155 1.00 91.06 86 ALA A O 1
ATOM 677 N N . GLY A 1 87 ? -42.425 -13.097 13.125 1.00 95.25 87 GLY A N 1
ATOM 678 C CA . GLY A 1 87 ? -42.244 -11.652 12.957 1.00 95.25 87 GLY A CA 1
ATOM 679 C C . GLY A 1 87 ? -42.179 -11.222 11.486 1.00 95.25 87 GLY A C 1
ATOM 680 O O . GLY A 1 87 ? -42.817 -10.239 11.110 1.00 95.25 87 GLY A O 1
ATOM 681 N N . ASN A 1 88 ? -41.481 -11.992 10.643 1.00 94.38 88 ASN A N 1
ATOM 682 C CA . ASN A 1 88 ? -41.400 -11.748 9.202 1.00 94.38 88 ASN A CA 1
ATOM 683 C C . ASN A 1 88 ? -42.784 -11.830 8.564 1.00 94.38 88 ASN A C 1
ATOM 685 O O . ASN A 1 88 ? -43.204 -10.891 7.891 1.00 94.38 88 ASN A O 1
ATOM 689 N N . ALA A 1 89 ? -43.513 -12.917 8.836 1.00 94.06 89 ALA A N 1
ATOM 690 C CA . ALA A 1 89 ? -44.860 -13.114 8.315 1.00 94.06 89 ALA A CA 1
ATOM 691 C C . ALA A 1 89 ? -45.818 -11.994 8.757 1.00 94.06 89 ALA A C 1
ATOM 693 O O . ALA A 1 89 ? -46.619 -11.512 7.955 1.00 94.06 89 ALA A O 1
ATOM 694 N N . TYR A 1 90 ? -45.716 -11.550 10.014 1.00 97.56 90 TYR A N 1
ATOM 695 C CA . TYR A 1 90 ? -46.512 -10.441 10.536 1.00 97.56 90 TYR A CA 1
ATOM 696 C C . TYR A 1 90 ? -46.221 -9.128 9.797 1.00 97.56 90 TYR A C 1
ATOM 698 O O . TYR A 1 90 ? -47.151 -8.504 9.281 1.00 97.56 90 TYR A O 1
ATOM 706 N N . LEU A 1 91 ? -44.954 -8.707 9.724 1.00 98.06 91 LEU A N 1
ATOM 707 C CA . LEU A 1 91 ? -44.574 -7.440 9.092 1.00 98.06 91 LEU A CA 1
ATOM 708 C C . LEU A 1 91 ? -44.882 -7.440 7.595 1.00 98.06 91 LEU A C 1
ATOM 710 O O . LEU A 1 91 ? -45.477 -6.486 7.099 1.00 98.06 91 LEU A O 1
ATOM 714 N N . GLU A 1 92 ? -44.552 -8.519 6.886 1.00 97.69 92 GLU A N 1
ATOM 715 C CA . GLU A 1 92 ? -44.821 -8.640 5.454 1.00 97.69 92 GLU A CA 1
ATOM 716 C C . GLU A 1 92 ? -46.323 -8.547 5.152 1.00 97.69 92 GLU A C 1
ATOM 718 O O . GLU A 1 92 ? -46.730 -7.804 4.254 1.00 97.69 92 GLU A O 1
ATOM 723 N N . ALA A 1 93 ? -47.165 -9.230 5.937 1.00 96.94 93 ALA A N 1
ATOM 724 C CA . ALA A 1 93 ? -48.615 -9.149 5.791 1.00 96.94 93 ALA A CA 1
ATOM 725 C C . ALA A 1 93 ? -49.130 -7.712 5.960 1.00 96.94 93 ALA A C 1
ATOM 727 O O . ALA A 1 93 ? -49.974 -7.281 5.178 1.00 96.94 93 ALA A O 1
ATOM 728 N N . HIS A 1 94 ? -48.601 -6.952 6.924 1.00 98.12 94 HIS A N 1
ATOM 729 C CA . HIS A 1 94 ? -49.015 -5.565 7.150 1.00 98.12 94 HIS A CA 1
ATOM 730 C C . HIS A 1 94 ? -48.457 -4.605 6.095 1.00 98.12 94 HIS A C 1
ATOM 732 O O . HIS A 1 94 ? -49.188 -3.727 5.635 1.00 98.12 94 HIS A O 1
ATOM 738 N N . PHE A 1 95 ? -47.219 -4.795 5.633 1.00 98.31 95 PHE A N 1
ATOM 739 C CA . PHE A 1 95 ? -46.664 -4.011 4.528 1.00 98.31 95 PHE A CA 1
ATOM 740 C C . PHE A 1 95 ? -47.478 -4.169 3.241 1.00 98.31 95 PHE A C 1
ATOM 742 O O . PHE A 1 95 ? -47.663 -3.195 2.520 1.00 98.31 95 PHE A O 1
ATOM 749 N N . ASN A 1 96 ? -48.047 -5.351 2.986 1.00 97.31 96 ASN A N 1
ATOM 750 C CA . ASN A 1 96 ? -48.926 -5.589 1.835 1.00 97.31 96 ASN A CA 1
ATOM 751 C C . ASN A 1 96 ? -50.275 -4.843 1.907 1.00 97.31 96 ASN A C 1
ATOM 753 O O . ASN A 1 96 ? -51.000 -4.804 0.914 1.00 97.31 96 ASN A O 1
ATOM 757 N N . THR A 1 97 ? -50.631 -4.258 3.057 1.00 97.69 97 THR A N 1
ATOM 758 C CA . THR A 1 97 ? -51.891 -3.509 3.239 1.00 97.69 97 THR A CA 1
ATOM 759 C C . THR A 1 97 ? -51.744 -1.996 3.089 1.00 97.69 97 THR A C 1
ATOM 761 O O . THR A 1 97 ? -52.750 -1.285 3.095 1.00 97.69 97 THR A O 1
ATOM 764 N N . VAL A 1 98 ? -50.516 -1.492 2.945 1.00 97.56 98 VAL A N 1
ATOM 765 C CA . VAL A 1 98 ? -50.214 -0.058 2.893 1.00 97.56 98 VAL A CA 1
ATOM 766 C C . VAL A 1 98 ? -49.398 0.292 1.650 1.00 97.56 98 VAL A C 1
ATOM 768 O O . VAL A 1 98 ? -48.771 -0.567 1.035 1.00 97.56 98 VAL A O 1
ATOM 771 N N . VAL A 1 99 ? -49.406 1.570 1.267 1.00 96.88 99 VAL A N 1
ATOM 772 C CA . VAL A 1 99 ? -48.481 2.082 0.243 1.00 96.88 99 VAL A CA 1
ATOM 773 C C . VAL A 1 99 ? -47.046 2.084 0.775 1.00 96.88 99 VAL A C 1
ATOM 775 O O . VAL A 1 99 ? -46.831 2.143 1.989 1.00 96.88 99 VAL A O 1
ATOM 778 N N . THR A 1 100 ? -46.068 2.033 -0.128 1.00 93.69 100 THR A N 1
ATOM 779 C CA . THR A 1 100 ? -44.633 1.925 0.178 1.00 93.69 100 THR A CA 1
ATOM 780 C C . THR A 1 100 ? -44.167 2.948 1.219 1.00 93.69 100 THR A C 1
ATOM 782 O O . THR A 1 100 ? -43.465 2.586 2.164 1.00 93.69 100 THR A O 1
ATOM 785 N N . GLU A 1 101 ? -44.628 4.194 1.099 1.00 92.19 101 GLU A N 1
ATOM 786 C CA . GLU A 1 101 ? -44.270 5.336 1.947 1.00 92.19 101 GLU A CA 1
ATOM 787 C C . GLU A 1 101 ? -44.906 5.270 3.346 1.00 92.19 101 GLU A C 1
ATOM 789 O O . GLU A 1 101 ? -44.476 5.967 4.260 1.00 92.19 101 GLU A O 1
ATOM 794 N N . ALA A 1 102 ? -45.928 4.429 3.537 1.00 96.69 102 ALA A N 1
ATOM 795 C CA . ALA A 1 102 ? -46.641 4.258 4.804 1.00 96.69 102 ALA A CA 1
ATOM 796 C C . ALA A 1 102 ? -46.145 3.053 5.629 1.00 96.69 102 ALA A C 1
ATOM 798 O O . ALA A 1 102 ? -46.663 2.780 6.716 1.00 96.69 102 ALA A O 1
ATOM 799 N N . ARG A 1 103 ? -45.132 2.323 5.139 1.00 98.25 103 ARG A N 1
ATOM 800 C CA . ARG A 1 103 ? -44.551 1.161 5.836 1.00 98.25 103 ARG A CA 1
ATOM 801 C C . ARG A 1 103 ? -43.804 1.544 7.119 1.00 98.25 103 ARG A C 1
ATOM 803 O O . ARG A 1 103 ? -43.731 0.729 8.034 1.00 98.25 103 ARG A O 1
ATOM 810 N N . GLY A 1 104 ? -43.315 2.781 7.236 1.00 98.12 104 GLY A N 1
ATOM 811 C CA . GLY A 1 104 ? -42.644 3.267 8.447 1.00 98.12 104 GLY A CA 1
ATOM 812 C C . GLY A 1 104 ? -43.553 3.210 9.677 1.00 98.12 104 GLY A C 1
ATOM 813 O O . GLY A 1 104 ? -43.145 2.725 10.731 1.00 98.12 104 GLY A O 1
ATOM 814 N N . LYS A 1 105 ? -44.824 3.601 9.528 1.00 97.69 105 LYS A N 1
ATOM 815 C CA . LYS A 1 105 ? -45.830 3.477 10.591 1.00 97.69 105 LYS A CA 1
ATOM 816 C C . LYS A 1 105 ? -46.056 2.019 11.012 1.00 97.69 105 LYS A C 1
ATOM 818 O O . LYS A 1 105 ? -46.173 1.739 12.200 1.00 97.69 105 LYS A O 1
ATOM 823 N N . VAL A 1 106 ? -46.087 1.084 10.061 1.00 98.50 106 VAL A N 1
ATOM 824 C CA . VAL A 1 106 ? -46.237 -0.350 10.371 1.00 98.50 106 VAL A CA 1
ATOM 825 C C . VAL A 1 106 ? -45.075 -0.843 11.242 1.00 98.50 106 VAL A C 1
ATOM 827 O O . VAL A 1 106 ? -45.303 -1.571 12.208 1.00 98.50 106 VAL A O 1
ATOM 830 N N . ILE A 1 107 ? -43.843 -0.408 10.949 1.00 98.56 107 ILE A N 1
ATOM 831 C CA . ILE A 1 107 ? -42.661 -0.718 11.769 1.00 98.56 107 ILE A CA 1
ATOM 832 C C . ILE A 1 107 ? -42.819 -0.119 13.169 1.00 98.56 107 ILE A C 1
ATOM 834 O O . ILE A 1 107 ? -42.640 -0.831 14.153 1.00 98.56 107 ILE A O 1
ATOM 838 N N . LEU A 1 108 ? -43.214 1.155 13.268 1.00 98.12 108 LEU A N 1
ATOM 839 C CA . LEU A 1 108 ? -43.462 1.834 14.543 1.00 98.12 108 LEU A CA 1
ATOM 840 C C . LEU A 1 108 ? -44.472 1.073 15.424 1.00 98.12 108 LEU A C 1
ATOM 842 O O . LEU A 1 108 ? -44.221 0.844 16.608 1.00 98.12 108 LEU A O 1
ATOM 846 N N . ASP A 1 109 ? -45.599 0.654 14.851 1.00 97.31 109 ASP A N 1
ATOM 847 C CA . ASP A 1 109 ? -46.632 -0.087 15.579 1.00 97.31 109 ASP A CA 1
ATOM 848 C C . ASP A 1 109 ? -46.107 -1.461 16.042 1.00 97.31 109 ASP A C 1
ATOM 850 O O . ASP A 1 109 ? -46.369 -1.891 17.171 1.00 97.31 109 ASP A O 1
ATOM 854 N N . ALA A 1 110 ? -45.311 -2.136 15.206 1.00 97.50 110 ALA A N 1
ATOM 855 C CA . ALA A 1 110 ? -44.723 -3.434 15.525 1.00 97.50 110 ALA A CA 1
ATOM 856 C C . ALA A 1 110 ? -43.694 -3.359 16.666 1.00 97.50 110 ALA A C 1
ATOM 858 O O . ALA A 1 110 ? -43.749 -4.178 17.583 1.00 97.50 110 ALA A O 1
ATOM 859 N N . VAL A 1 111 ? -42.790 -2.374 16.657 1.00 96.81 111 VAL A N 1
ATOM 860 C CA . VAL A 1 111 ? -41.745 -2.242 17.694 1.00 96.81 111 VAL A CA 1
ATOM 861 C C . VAL A 1 111 ? -42.320 -1.834 19.045 1.00 96.81 111 VAL A C 1
ATOM 863 O O . VAL A 1 111 ? -41.859 -2.302 20.084 1.00 96.81 111 VAL A O 1
ATOM 866 N N . ASN A 1 112 ? -43.372 -1.011 19.044 1.00 95.94 112 ASN A N 1
ATOM 867 C CA . ASN A 1 112 ? -44.095 -0.674 20.266 1.00 95.94 112 ASN A CA 1
ATOM 868 C C . ASN A 1 112 ? -44.885 -1.870 20.792 1.00 95.94 112 ASN A C 1
ATOM 870 O O . ASN A 1 112 ? -44.913 -2.089 21.998 1.00 95.94 112 ASN A O 1
ATOM 874 N N . THR A 1 113 ? -45.462 -2.685 19.904 1.00 95.44 113 THR A N 1
ATOM 875 C CA . THR A 1 113 ? -46.100 -3.942 20.309 1.00 95.44 113 THR A CA 1
ATOM 876 C C . THR A 1 113 ? -45.075 -4.881 20.943 1.00 95.44 113 THR A C 1
ATOM 878 O O . THR A 1 113 ? -45.297 -5.326 22.067 1.00 95.44 113 THR A O 1
ATOM 881 N N . LEU A 1 114 ? -43.929 -5.121 20.290 1.00 94.38 114 LEU A N 1
ATOM 882 C CA . LEU A 1 114 ? -42.860 -5.989 20.803 1.00 94.38 114 LEU A CA 1
ATOM 883 C C . LEU A 1 114 ? -42.388 -5.567 22.200 1.00 94.38 114 LEU A C 1
ATOM 885 O O . LEU A 1 114 ? -42.250 -6.419 23.072 1.00 94.38 114 LEU A O 1
ATOM 889 N N . ALA A 1 115 ? -42.222 -4.263 22.437 1.00 95.00 115 ALA A N 1
ATOM 890 C CA . ALA A 1 115 ? -41.805 -3.723 23.731 1.00 95.00 115 ALA A CA 1
ATOM 891 C C . ALA A 1 115 ? -42.746 -4.085 24.900 1.00 95.00 115 ALA A C 1
ATOM 893 O O . ALA A 1 115 ? -42.336 -4.012 26.055 1.00 95.00 115 ALA A O 1
ATOM 894 N N . THR A 1 116 ? -43.994 -4.484 24.628 1.00 94.88 116 THR A N 1
ATOM 895 C CA . THR A 1 116 ? -44.973 -4.879 25.660 1.00 94.88 116 THR A CA 1
ATOM 896 C C . THR A 1 116 ? -45.010 -6.381 25.942 1.00 94.88 116 THR A C 1
ATOM 898 O O . THR A 1 116 ? -45.741 -6.821 26.827 1.00 94.88 116 THR A O 1
ATOM 901 N N . LEU A 1 117 ? -44.241 -7.186 25.203 1.00 94.19 117 LEU A N 1
ATOM 902 C CA . LEU A 1 117 ? -44.351 -8.644 25.216 1.00 94.19 117 LEU A CA 1
ATOM 903 C C . LEU A 1 117 ? -43.373 -9.343 26.174 1.00 94.19 117 LEU A C 1
ATOM 905 O O . LEU A 1 117 ? -43.165 -10.535 26.000 1.00 94.19 117 LEU A O 1
ATOM 909 N N . GLU A 1 118 ? -42.793 -8.668 27.175 1.00 92.69 118 GLU A N 1
ATOM 910 C CA . GLU A 1 118 ? -41.806 -9.271 28.106 1.00 92.69 118 GLU A CA 1
ATOM 911 C C . GLU A 1 118 ? -42.324 -10.538 28.815 1.00 92.69 118 GLU A C 1
ATOM 913 O O . GLU A 1 118 ? -41.567 -11.484 29.018 1.00 92.69 118 GLU A O 1
ATOM 918 N N . ASP A 1 119 ? -43.625 -10.593 29.117 1.00 91.44 119 ASP A N 1
ATOM 919 C CA . ASP A 1 119 ? -44.276 -11.744 29.759 1.00 91.44 119 ASP A CA 1
ATOM 920 C C . ASP A 1 119 ? -44.809 -12.791 28.754 1.00 91.44 119 ASP A C 1
ATOM 922 O O . ASP A 1 119 ? -45.450 -13.771 29.137 1.00 91.44 119 ASP A O 1
ATOM 926 N N . ASN A 1 120 ? -44.609 -12.589 27.448 1.00 94.62 120 ASN A N 1
ATOM 927 C CA . ASN A 1 120 ? -45.109 -13.495 26.417 1.00 94.62 120 ASN A CA 1
ATOM 928 C C . ASN A 1 120 ? -44.231 -14.752 26.306 1.00 94.62 120 ASN A C 1
ATOM 930 O O . ASN A 1 120 ? -43.018 -14.655 26.162 1.00 94.62 120 ASN A O 1
ATOM 934 N N . GLU A 1 121 ? -44.834 -15.942 26.265 1.00 90.06 121 GLU A N 1
ATOM 935 C CA . GLU A 1 121 ? -44.081 -17.208 26.184 1.00 90.06 121 GLU A CA 1
ATOM 936 C C . GLU A 1 121 ? -43.228 -17.346 24.911 1.00 90.06 121 GLU A C 1
ATOM 938 O O . GLU A 1 121 ? -42.221 -18.047 24.913 1.00 90.06 121 GLU A O 1
ATOM 943 N N . THR A 1 122 ? -43.623 -16.690 23.817 1.00 88.88 122 THR A N 1
ATOM 944 C CA . THR A 1 122 ? -42.919 -16.738 22.527 1.00 88.88 122 THR A CA 1
ATOM 945 C C . THR A 1 122 ? -41.935 -15.579 22.368 1.00 88.88 122 THR A C 1
ATOM 947 O O . THR A 1 122 ? -40.810 -15.791 21.932 1.00 88.88 122 THR A O 1
ATOM 950 N N . TYR A 1 123 ? -42.336 -14.358 22.729 1.00 90.81 123 TYR A N 1
ATOM 951 C CA . TYR A 1 123 ? -41.553 -13.139 22.481 1.00 90.81 123 TYR A CA 1
ATOM 952 C C . TYR A 1 123 ? -40.852 -12.567 23.719 1.00 90.81 123 TYR A C 1
ATOM 954 O O . TYR A 1 123 ? -40.056 -11.647 23.569 1.00 90.81 123 TYR A O 1
ATOM 962 N N . GLY A 1 124 ? -41.095 -13.100 24.918 1.00 88.81 124 GLY A N 1
ATOM 963 C CA . GLY A 1 124 ? -40.671 -12.506 26.190 1.00 88.81 124 GLY A CA 1
ATOM 964 C C . GLY A 1 124 ? -39.179 -12.250 26.305 1.00 88.81 124 GLY A C 1
ATOM 965 O O . GLY A 1 124 ? -38.763 -11.139 26.624 1.00 88.81 124 GLY A O 1
ATOM 966 N N . THR A 1 125 ? -38.355 -13.238 25.952 1.00 85.50 125 THR A N 1
ATOM 967 C CA . THR A 1 125 ? -36.894 -13.085 25.969 1.00 85.50 125 THR A CA 1
ATOM 968 C C . THR A 1 125 ? -36.416 -12.012 24.989 1.00 85.50 125 THR A C 1
ATOM 970 O O . THR A 1 125 ? -35.582 -11.183 25.351 1.00 85.50 125 THR A O 1
ATOM 973 N N . ALA A 1 126 ? -36.960 -11.989 23.769 1.00 86.00 126 ALA A N 1
ATOM 974 C CA . ALA A 1 126 ? -36.591 -10.995 22.766 1.00 86.00 126 ALA A CA 1
ATOM 975 C C . ALA A 1 126 ? -37.070 -9.588 23.156 1.00 86.00 126 ALA A C 1
ATOM 977 O O . ALA A 1 126 ? -36.308 -8.634 23.053 1.00 86.00 126 ALA A O 1
ATOM 978 N N . ALA A 1 127 ? -38.294 -9.465 23.673 1.00 91.00 127 ALA A N 1
ATOM 979 C CA . ALA A 1 127 ? -38.857 -8.212 24.165 1.00 91.00 127 ALA A CA 1
ATOM 980 C C . ALA A 1 127 ? -38.043 -7.638 25.337 1.00 91.00 127 ALA A C 1
ATOM 982 O O . ALA A 1 127 ? -37.732 -6.449 25.338 1.00 91.00 127 ALA A O 1
ATOM 983 N N . ALA A 1 128 ? -37.631 -8.479 26.291 1.00 86.00 128 ALA A N 1
ATOM 984 C CA . ALA A 1 128 ? -36.795 -8.062 27.415 1.00 86.00 128 ALA A CA 1
ATOM 985 C C . ALA A 1 128 ? -35.393 -7.609 26.963 1.00 86.00 128 ALA A C 1
ATOM 987 O O . ALA A 1 128 ? -34.875 -6.597 27.444 1.00 86.00 128 ALA A O 1
ATOM 988 N N . SER A 1 129 ? -34.783 -8.326 26.012 1.00 84.25 129 SER A N 1
ATOM 989 C CA . SER A 1 129 ? -33.496 -7.935 25.422 1.00 84.25 129 SER A CA 1
ATOM 990 C C . SER A 1 129 ? -33.612 -6.609 24.664 1.00 84.25 129 SER A C 1
ATOM 992 O O . SER A 1 129 ? -32.850 -5.681 24.930 1.00 84.25 129 SER A O 1
ATOM 994 N N . PHE A 1 130 ? -34.634 -6.474 23.816 1.00 89.75 130 PHE A N 1
ATOM 995 C CA . PHE A 1 130 ? -34.951 -5.243 23.099 1.00 89.75 130 PHE A CA 1
ATOM 996 C C . PHE A 1 130 ? -35.119 -4.057 24.057 1.00 89.75 130 PHE A C 1
ATOM 998 O O . PHE A 1 130 ? -34.429 -3.050 23.918 1.00 89.75 130 PHE A O 1
ATOM 1005 N N . ASN A 1 131 ? -35.946 -4.183 25.098 1.00 90.25 131 ASN A N 1
ATOM 1006 C CA . ASN A 1 131 ? -36.150 -3.113 26.078 1.00 90.25 131 ASN A CA 1
ATOM 1007 C C . ASN A 1 131 ? -34.876 -2.761 26.869 1.00 90.25 131 ASN A C 1
ATOM 1009 O O . ASN A 1 131 ? -34.665 -1.596 27.221 1.00 90.25 131 ASN A O 1
ATOM 1013 N N . THR A 1 132 ? -33.989 -3.726 27.108 1.00 84.62 132 THR A N 1
ATOM 1014 C CA . THR A 1 132 ? -32.677 -3.456 27.715 1.00 84.62 132 THR A CA 1
ATOM 1015 C C . THR A 1 132 ? -31.839 -2.544 26.811 1.00 84.62 132 THR A C 1
ATOM 1017 O O . THR A 1 132 ? -31.345 -1.511 27.271 1.00 84.62 132 THR A O 1
ATOM 1020 N N . THR A 1 133 ? -31.770 -2.836 25.510 1.00 84.12 133 THR A N 1
ATOM 1021 C CA . THR A 1 133 ? -31.044 -2.014 24.523 1.00 84.12 133 THR A CA 1
ATOM 1022 C C . THR A 1 133 ? -31.663 -0.624 24.341 1.00 84.12 133 THR A C 1
ATOM 1024 O O . THR A 1 133 ? -30.945 0.370 24.200 1.00 84.12 133 THR A O 1
ATOM 1027 N N . ILE A 1 134 ? -32.993 -0.504 24.411 1.00 92.19 134 ILE A N 1
ATOM 1028 C CA . ILE A 1 134 ? -33.675 0.801 24.381 1.00 92.19 134 ILE A CA 1
ATOM 1029 C C . ILE A 1 134 ? -33.309 1.643 25.608 1.00 92.19 134 ILE A C 1
ATOM 1031 O O . ILE A 1 134 ? -33.050 2.839 25.472 1.00 92.19 134 ILE A O 1
ATOM 1035 N N . SER A 1 135 ? -33.214 1.030 26.792 1.00 87.25 135 SER A N 1
ATOM 1036 C CA . SER A 1 135 ? -32.816 1.727 28.025 1.00 87.25 135 SER A CA 1
ATOM 1037 C C . SER A 1 135 ? -31.378 2.249 27.942 1.00 87.25 135 SER A C 1
ATOM 1039 O O . SER A 1 135 ? -31.099 3.390 28.327 1.00 87.25 135 SER A O 1
ATOM 1041 N N . ALA A 1 136 ? -30.467 1.437 27.397 1.00 79.81 136 ALA A N 1
ATOM 1042 C CA . ALA A 1 136 ? -29.080 1.828 27.158 1.00 79.81 136 ALA A CA 1
ATOM 1043 C C . ALA A 1 136 ? -28.995 2.988 26.153 1.00 79.81 136 ALA A C 1
ATOM 1045 O O . ALA A 1 136 ? -28.370 4.011 26.429 1.00 79.81 136 ALA A O 1
ATOM 1046 N N . SER A 1 137 ? -29.719 2.894 25.036 1.00 89.06 137 SER A N 1
ATOM 1047 C CA . SER A 1 137 ? -29.746 3.952 24.025 1.00 89.06 137 SER A CA 1
ATOM 1048 C C . SER A 1 137 ? -30.384 5.245 24.518 1.00 89.06 137 SER A C 1
ATOM 1050 O O . SER A 1 137 ? -29.938 6.321 24.126 1.00 89.06 137 SER A O 1
ATOM 1052 N N . LEU A 1 138 ? -31.398 5.172 25.380 1.00 89.25 138 LEU A N 1
ATOM 1053 C CA . LEU A 1 138 ? -31.974 6.354 26.012 1.00 89.25 138 LEU A CA 1
ATOM 1054 C C . LEU A 1 138 ? -30.961 7.020 26.945 1.00 89.25 138 LEU A C 1
ATOM 1056 O O . LEU A 1 138 ? -30.831 8.243 26.942 1.00 89.25 138 LEU A O 1
ATOM 1060 N N . THR A 1 139 ? -30.216 6.220 27.709 1.00 83.38 139 THR A N 1
ATOM 1061 C CA . THR A 1 139 ? -29.135 6.712 28.569 1.00 83.38 139 THR A CA 1
ATOM 1062 C C . THR A 1 139 ? -28.055 7.401 27.737 1.00 83.38 139 THR A C 1
ATOM 1064 O O . THR A 1 139 ? -27.687 8.528 28.062 1.00 83.38 139 THR A O 1
ATOM 1067 N N . TYR A 1 140 ? -27.631 6.782 26.629 1.00 79.56 140 TYR A N 1
ATOM 1068 C CA . TYR A 1 140 ? -26.661 7.329 25.680 1.00 79.56 140 TYR A CA 1
ATOM 1069 C C . TYR A 1 140 ? -27.133 8.654 25.065 1.00 79.56 140 TYR A C 1
ATOM 1071 O O . TYR A 1 140 ? -26.452 9.669 25.193 1.00 79.56 140 TYR A O 1
ATOM 1079 N N . SER A 1 141 ? -28.317 8.681 24.449 1.00 87.69 141 SER A N 1
ATOM 1080 C CA . SER A 1 141 ? -28.825 9.856 23.727 1.00 87.69 141 SER A CA 1
ATOM 1081 C C . SER A 1 141 ? -29.242 11.017 24.639 1.00 87.69 141 SER A C 1
ATOM 1083 O O . SER A 1 141 ? -29.368 12.153 24.178 1.00 87.69 141 SER A O 1
ATOM 1085 N N . ASN A 1 142 ? -29.457 10.777 25.935 1.00 84.44 142 ASN A N 1
ATOM 1086 C CA . ASN A 1 142 ? -29.723 11.851 26.893 1.00 84.44 142 ASN A CA 1
ATOM 1087 C C . ASN A 1 142 ? -28.456 12.610 27.321 1.00 84.44 142 ASN A C 1
ATOM 1089 O O . ASN A 1 142 ? -28.590 13.700 27.878 1.00 84.44 142 ASN A O 1
ATOM 1093 N N . GLN A 1 143 ? -27.252 12.096 27.044 1.00 78.12 143 GLN A N 1
ATOM 1094 C CA . GLN A 1 143 ? -26.005 12.801 27.349 1.00 78.12 143 GLN A CA 1
ATOM 1095 C C . GLN A 1 143 ? -25.692 13.851 26.268 1.00 78.12 143 GLN A C 1
ATOM 1097 O O . GLN A 1 143 ? -25.529 13.480 25.106 1.00 78.12 143 GLN A O 1
ATOM 1102 N N . PRO A 1 144 ? -25.568 15.153 26.602 1.00 74.00 144 PRO A N 1
ATOM 1103 C CA . PRO A 1 144 ? -25.368 16.210 25.603 1.00 74.00 144 PRO A CA 1
ATOM 1104 C C . PRO A 1 144 ? -24.116 16.070 24.725 1.00 74.00 144 PRO A C 1
ATOM 1106 O O . PRO A 1 144 ? -24.092 16.593 23.614 1.00 74.00 144 PRO A O 1
ATOM 1109 N N . ASN A 1 145 ? -23.083 15.383 25.214 1.00 70.38 145 ASN A N 1
ATOM 1110 C CA . ASN A 1 145 ? -21.824 15.132 24.508 1.00 70.38 145 ASN A CA 1
ATOM 1111 C C . ASN A 1 145 ? -21.894 13.962 23.509 1.00 70.38 145 ASN A C 1
ATOM 1113 O O . ASN A 1 145 ? -21.054 13.885 22.616 1.00 70.38 145 ASN A O 1
ATOM 1117 N N . ASN A 1 146 ? -22.899 13.091 23.598 1.00 68.88 146 ASN A N 1
ATOM 1118 C CA . ASN A 1 146 ? -23.067 11.947 22.702 1.00 68.88 146 ASN A CA 1
ATOM 1119 C C . ASN A 1 146 ? -23.770 12.381 21.417 1.00 68.88 146 ASN A C 1
ATOM 1121 O O . ASN A 1 146 ? -24.943 12.096 21.219 1.00 68.88 146 ASN A O 1
ATOM 1125 N N . THR A 1 147 ? -23.106 13.175 20.582 1.00 77.19 147 THR A N 1
ATOM 1126 C CA . THR A 1 147 ? -23.772 13.908 19.490 1.00 77.19 147 THR A CA 1
ATOM 1127 C C . THR A 1 147 ? -24.069 13.078 18.239 1.00 77.19 147 THR A C 1
ATOM 1129 O O . THR A 1 147 ? -24.970 13.448 17.481 1.00 77.19 147 THR A O 1
ATOM 1132 N N . THR A 1 148 ? -23.367 11.964 18.039 1.00 75.06 148 THR A N 1
ATOM 1133 C CA . THR A 1 148 ? -23.430 11.117 16.840 1.00 75.06 148 THR A CA 1
ATOM 1134 C C . THR A 1 148 ? -24.208 9.819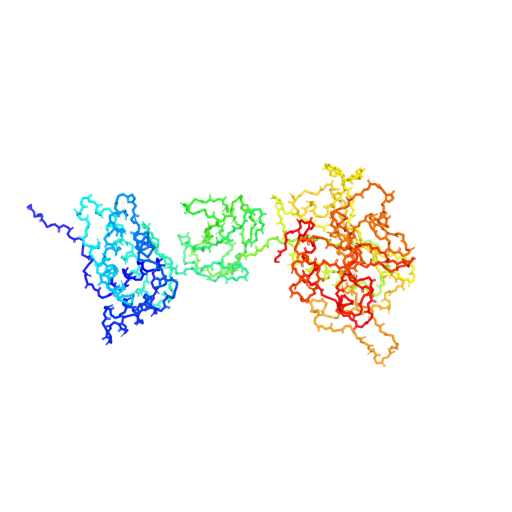 17.081 1.00 75.06 148 THR A C 1
ATOM 1136 O O . THR A 1 148 ? -24.387 9.416 18.232 1.00 75.06 148 THR A O 1
ATOM 1139 N N . PRO A 1 149 ? -24.699 9.151 16.021 1.00 74.75 149 PRO A N 1
ATOM 1140 C CA . PRO A 1 149 ? -25.267 7.822 16.151 1.00 74.75 149 PRO A CA 1
ATOM 1141 C C . PRO A 1 149 ? -24.164 6.777 16.354 1.00 74.75 149 PRO A C 1
ATOM 1143 O O . PRO A 1 149 ? -23.097 6.891 15.756 1.00 74.75 149 PRO A O 1
ATOM 1146 N N . ILE A 1 150 ? -24.434 5.741 17.148 1.00 73.44 150 ILE A N 1
ATOM 1147 C CA . ILE A 1 150 ? -23.550 4.571 17.311 1.00 73.44 150 ILE A CA 1
ATOM 1148 C C . ILE A 1 150 ? -24.341 3.275 17.123 1.00 73.44 150 ILE A C 1
ATOM 1150 O O . ILE A 1 150 ? -25.560 3.296 17.314 1.00 73.44 150 ILE A O 1
ATOM 1154 N N . PRO A 1 151 ? -23.705 2.142 16.780 1.00 81.69 151 PRO A N 1
ATOM 1155 C CA . PRO A 1 151 ? -24.391 0.855 16.714 1.00 81.69 151 PRO A CA 1
ATOM 1156 C C . PRO A 1 151 ? -25.090 0.497 18.035 1.00 81.69 151 PRO A C 1
ATOM 1158 O O . PRO A 1 151 ? -24.558 0.713 19.123 1.00 81.69 151 PRO A O 1
ATOM 1161 N N . ALA A 1 152 ? -26.297 -0.057 17.948 1.00 74.19 152 ALA A N 1
ATOM 1162 C CA . ALA A 1 152 ? -27.025 -0.579 19.096 1.00 74.19 152 ALA A CA 1
ATOM 1163 C C . ALA A 1 152 ? -26.566 -2.018 19.383 1.00 74.19 152 ALA A C 1
ATOM 1165 O O . ALA A 1 152 ? -26.938 -2.943 18.666 1.00 74.19 152 ALA A O 1
ATOM 1166 N N . THR A 1 153 ? -25.762 -2.223 20.429 1.00 64.50 153 THR A N 1
ATOM 1167 C CA . THR A 1 153 ? -25.366 -3.564 20.884 1.00 64.50 153 THR A CA 1
ATOM 1168 C C . THR A 1 153 ? -26.439 -4.184 21.778 1.00 64.50 153 THR A C 1
ATOM 1170 O O . THR A 1 153 ? -26.949 -3.562 22.711 1.00 64.50 153 THR A O 1
ATOM 1173 N N . TYR A 1 154 ? -26.798 -5.436 21.492 1.00 47.38 154 TYR A N 1
ATOM 1174 C CA . TYR A 1 154 ? -27.751 -6.203 22.289 1.00 47.38 154 TYR A CA 1
ATOM 1175 C C . TYR A 1 154 ? -27.064 -6.821 23.508 1.00 47.38 154 TYR A C 1
ATOM 1177 O O . TYR A 1 154 ? -26.283 -7.755 23.365 1.00 47.38 154 TYR A O 1
ATOM 1185 N N . GLY A 1 155 ? -27.414 -6.349 24.709 1.00 39.66 155 GLY A N 1
ATOM 1186 C CA . GLY A 1 155 ? -27.165 -7.089 25.953 1.00 39.66 155 GLY A CA 1
ATOM 1187 C C . GLY A 1 155 ? -26.070 -6.582 26.893 1.00 39.66 155 GLY A C 1
ATOM 1188 O O . GLY A 1 155 ? -25.966 -7.153 27.974 1.00 39.66 155 GLY A O 1
ATOM 1189 N N . ASP A 1 156 ? -25.342 -5.507 26.579 1.00 36.00 156 ASP A N 1
ATOM 1190 C CA . ASP A 1 156 ? -24.349 -4.948 27.508 1.00 36.00 156 ASP A CA 1
ATOM 1191 C C . ASP A 1 156 ? -24.778 -3.611 28.115 1.00 36.00 156 ASP A C 1
ATOM 1193 O O . ASP A 1 156 ? -25.191 -2.669 27.434 1.00 36.00 156 ASP A O 1
ATOM 1197 N N . SER A 1 157 ? -24.635 -3.509 29.438 1.00 29.98 157 SER A N 1
ATOM 1198 C CA . SER A 1 157 ? -24.641 -2.242 30.162 1.00 29.98 157 SER A CA 1
ATOM 1199 C C . SER A 1 157 ? -23.358 -1.478 29.837 1.00 29.98 157 SER A C 1
ATOM 1201 O O . SER A 1 157 ? -22.418 -1.453 30.630 1.00 29.98 157 SER A O 1
ATOM 1203 N N . VAL A 1 158 ? -23.300 -0.876 28.652 1.00 34.09 158 VAL A N 1
ATOM 1204 C CA . VAL A 1 158 ? -22.186 -0.016 28.263 1.00 34.09 158 VAL A CA 1
ATOM 1205 C C . VAL A 1 158 ? -22.385 1.337 28.940 1.00 34.09 158 VAL A C 1
ATOM 1207 O O . VAL A 1 158 ? -23.307 2.088 28.614 1.00 34.09 158 VAL A O 1
ATOM 1210 N N . THR A 1 159 ? -21.503 1.681 29.878 1.00 33.50 159 THR A N 1
ATOM 1211 C CA . THR A 1 159 ? -21.264 3.095 30.195 1.00 33.50 159 THR A CA 1
ATOM 1212 C C . THR A 1 159 ? -20.431 3.636 29.035 1.00 33.50 159 THR A C 1
ATOM 1214 O O . THR A 1 159 ? -19.210 3.668 29.098 1.00 33.50 159 THR A O 1
ATOM 1217 N N . ALA A 1 160 ? -21.095 3.914 27.910 1.00 32.41 160 ALA A N 1
ATOM 1218 C CA . ALA A 1 160 ? -20.445 4.313 26.669 1.00 32.41 160 ALA A CA 1
ATOM 1219 C C . ALA A 1 160 ? -20.062 5.791 26.752 1.00 32.41 160 ALA A C 1
ATOM 1221 O O . ALA A 1 160 ? -20.917 6.671 26.612 1.00 32.41 160 ALA A O 1
ATOM 1222 N N . HIS A 1 161 ? -18.774 6.059 26.952 1.00 35.84 161 HIS A N 1
ATOM 1223 C CA . HIS A 1 161 ? -18.171 7.241 26.354 1.00 35.84 161 HIS A CA 1
ATOM 1224 C C . HIS A 1 161 ? -18.103 6.989 24.836 1.00 35.84 161 HIS A C 1
ATOM 1226 O O . HIS A 1 161 ? -17.738 5.889 24.423 1.00 35.84 161 HIS A O 1
ATOM 1232 N N . PRO A 1 162 ? -18.558 7.935 23.999 1.00 34.97 162 PRO A N 1
ATOM 1233 C CA . PRO A 1 162 ? -18.670 7.722 22.566 1.00 34.97 162 PRO A CA 1
ATOM 1234 C C . PRO A 1 162 ? -17.251 7.614 22.028 1.00 34.97 162 PRO A C 1
ATOM 1236 O O . PRO A 1 162 ? -16.468 8.540 22.223 1.00 34.97 162 PRO A O 1
ATOM 1239 N N . GLN A 1 163 ? -16.900 6.509 21.387 1.00 45.75 163 GLN A N 1
ATOM 1240 C CA . GLN A 1 163 ? -15.614 6.435 20.717 1.00 45.75 163 GLN A CA 1
ATOM 1241 C C . GLN A 1 163 ? -15.836 6.156 19.245 1.00 45.75 163 GLN A C 1
ATOM 1243 O O . GLN A 1 163 ? -16.505 5.200 18.854 1.00 45.75 163 GLN A O 1
ATOM 1248 N N . GLU A 1 164 ? -15.368 7.127 18.466 1.00 50.94 164 GLU A N 1
ATOM 1249 C CA . GLU A 1 164 ? -15.316 7.144 17.015 1.00 50.94 164 GLU A CA 1
ATOM 1250 C C . GLU A 1 164 ? -14.765 5.807 16.510 1.00 50.94 164 GLU A C 1
ATOM 1252 O O . GLU A 1 164 ? -13.883 5.218 17.132 1.00 50.94 164 GLU A O 1
ATOM 1257 N N . GLN A 1 165 ? -15.284 5.304 15.392 1.00 51.53 165 GLN A N 1
ATOM 1258 C CA . GLN A 1 165 ? -14.618 4.204 14.704 1.00 51.53 165 GLN A CA 1
ATOM 1259 C C . GLN A 1 165 ? -13.188 4.645 14.397 1.00 51.53 165 GLN A C 1
ATOM 1261 O O . GLN A 1 165 ? -12.993 5.696 13.778 1.00 51.53 165 GLN A O 1
ATOM 1266 N N . LEU A 1 166 ? -12.197 3.868 14.839 1.00 57.56 166 LEU A N 1
ATOM 1267 C CA . LEU A 1 166 ? -10.820 4.155 14.476 1.00 57.56 166 LEU A CA 1
ATOM 1268 C C . LEU A 1 166 ? -10.676 3.787 13.005 1.00 57.56 166 LEU A C 1
ATOM 1270 O O . LEU A 1 166 ? -10.615 2.614 12.642 1.00 57.56 166 LEU A O 1
ATOM 1274 N N . SER A 1 167 ? -10.689 4.806 12.155 1.00 72.31 167 SER A N 1
ATOM 1275 C CA . SER A 1 167 ? -10.391 4.632 10.741 1.00 72.31 167 SER A CA 1
ATOM 1276 C C . SER A 1 167 ? -8.881 4.547 10.586 1.00 72.31 167 SER A C 1
ATOM 1278 O O . SER A 1 167 ? -8.143 5.275 11.257 1.00 72.31 167 SER A O 1
ATOM 1280 N N . LEU A 1 168 ? -8.415 3.679 9.689 1.00 70.31 168 LEU A N 1
ATOM 1281 C CA . LEU A 1 168 ? -7.006 3.677 9.313 1.00 70.31 168 LEU A CA 1
ATOM 1282 C C . LEU A 1 168 ? -6.591 5.100 8.911 1.00 70.31 168 LEU A C 1
ATOM 1284 O O . LEU A 1 168 ? -7.343 5.815 8.248 1.00 70.31 168 LEU A O 1
ATOM 1288 N N . PHE A 1 169 ? -5.408 5.512 9.364 1.00 68.62 169 PHE A N 1
ATOM 1289 C CA . PHE A 1 169 ? -4.792 6.820 9.113 1.00 68.62 169 PHE A CA 1
ATOM 1290 C C . PHE A 1 169 ? -5.466 8.044 9.749 1.00 68.62 169 PHE A C 1
ATOM 1292 O O . PHE A 1 169 ? -4.920 9.142 9.643 1.00 68.62 169 PHE A O 1
ATOM 1299 N N . ILE A 1 170 ? -6.592 7.893 10.451 1.00 74.62 170 ILE A N 1
ATOM 1300 C CA . ILE A 1 170 ? -7.244 8.998 11.166 1.00 74.62 170 ILE A CA 1
ATOM 1301 C C . ILE A 1 170 ? -7.078 8.769 12.671 1.00 74.62 170 ILE A C 1
ATOM 1303 O O . ILE A 1 170 ? -7.715 7.871 13.222 1.00 74.62 170 ILE A O 1
ATOM 1307 N N . PRO A 1 171 ? -6.234 9.558 13.362 1.00 80.31 171 PRO A N 1
ATOM 1308 C CA . PRO A 1 171 ? -6.070 9.412 14.799 1.00 80.31 171 PRO A CA 1
ATOM 1309 C C . PRO A 1 171 ? -7.355 9.766 15.555 1.00 80.31 171 PRO A C 1
ATOM 1311 O O . PRO A 1 171 ? -7.966 10.804 15.298 1.00 80.31 171 PRO A O 1
ATOM 1314 N N . ALA A 1 172 ? -7.714 8.948 16.538 1.00 80.00 172 ALA A N 1
ATOM 1315 C CA . ALA A 1 172 ? -8.790 9.212 17.479 1.00 80.00 172 ALA A CA 1
ATOM 1316 C C . ALA A 1 172 ? -8.212 9.732 18.799 1.00 80.00 172 ALA A C 1
ATOM 1318 O O . ALA A 1 172 ? -7.325 9.121 19.395 1.00 80.00 172 ALA A O 1
ATOM 1319 N N . SER A 1 173 ? -8.714 10.867 19.278 1.00 83.12 173 SER A N 1
ATOM 1320 C CA . SER A 1 173 ? -8.276 11.438 20.557 1.00 83.12 173 SER A CA 1
ATOM 1321 C C . SER A 1 173 ? -9.202 11.020 21.693 1.00 83.12 173 SER A C 1
ATOM 1323 O O . SER A 1 173 ? -10.407 10.865 21.506 1.00 83.12 173 SER A O 1
ATOM 1325 N N . GLY A 1 174 ? -8.656 10.882 22.897 1.00 83.56 174 GLY A N 1
ATOM 1326 C CA . GLY A 1 174 ? -9.448 10.532 24.068 1.00 83.56 174 GLY A CA 1
ATOM 1327 C C . GLY A 1 174 ? -8.837 10.989 25.383 1.00 83.56 174 GLY A C 1
ATOM 1328 O O . GLY A 1 174 ? -7.711 11.481 25.448 1.00 83.56 174 GLY A O 1
ATOM 1329 N N . LEU A 1 175 ? -9.623 10.813 26.441 1.00 84.56 175 LEU A N 1
ATOM 1330 C CA . LEU A 1 175 ? -9.237 11.036 27.828 1.00 84.56 175 LEU A CA 1
ATOM 1331 C C . LEU A 1 175 ? -9.554 9.766 28.615 1.00 84.56 175 LEU A C 1
ATOM 1333 O O . LEU A 1 175 ? -10.646 9.223 28.477 1.00 84.56 175 LEU A O 1
ATOM 1337 N N . ILE A 1 176 ? -8.610 9.313 29.433 1.00 84.81 176 ILE A N 1
ATOM 1338 C CA . ILE A 1 176 ? -8.803 8.247 30.421 1.00 84.81 176 ILE A CA 1
ATOM 1339 C C . ILE A 1 176 ? -8.777 8.919 31.789 1.00 84.81 176 ILE A C 1
ATOM 1341 O O . ILE A 1 176 ? -7.759 9.496 32.146 1.00 84.81 176 ILE A O 1
ATOM 1345 N N . ASN A 1 177 ? -9.863 8.894 32.557 1.00 81.94 177 ASN A N 1
ATOM 1346 C CA . ASN A 1 177 ? -9.975 9.614 33.831 1.00 81.94 177 ASN A CA 1
ATOM 1347 C C . ASN A 1 177 ? -9.446 8.818 35.033 1.00 81.94 177 ASN A C 1
ATOM 1349 O O . ASN A 1 177 ? -9.220 9.405 36.090 1.00 81.94 177 ASN A O 1
ATOM 1353 N N . SER A 1 178 ? -9.292 7.495 34.907 1.00 80.31 178 SER A N 1
ATOM 1354 C CA . SER A 1 178 ? -8.791 6.613 35.971 1.00 80.31 178 SER A CA 1
ATOM 1355 C C . SER A 1 178 ? -8.183 5.323 35.412 1.00 80.31 178 SER A C 1
ATOM 1357 O O . SER A 1 178 ? -8.493 4.934 34.289 1.00 80.31 178 SER A O 1
ATOM 1359 N N . ASN A 1 179 ? -7.406 4.593 36.218 1.00 78.44 179 ASN A N 1
ATOM 1360 C CA . ASN A 1 179 ? -6.852 3.280 35.841 1.00 78.44 179 ASN A CA 1
ATOM 1361 C C . ASN A 1 179 ? -7.902 2.166 35.652 1.00 78.44 179 ASN A C 1
ATOM 1363 O O . ASN A 1 179 ? -7.564 1.070 35.213 1.00 78.44 179 ASN A O 1
ATOM 1367 N N . THR A 1 180 ? -9.167 2.420 36.000 1.00 78.69 180 THR A N 1
ATOM 1368 C CA . THR A 1 180 ? -10.282 1.490 35.757 1.00 78.69 180 THR A CA 1
ATOM 1369 C C . THR A 1 180 ? -11.034 1.776 34.461 1.00 78.69 180 THR A C 1
ATOM 1371 O O . THR A 1 180 ? -11.873 0.974 34.059 1.00 78.69 180 THR A O 1
ATOM 1374 N N . GLU A 1 181 ? -10.759 2.912 33.820 1.00 82.94 181 GLU A N 1
ATOM 1375 C CA . GLU A 1 181 ? -11.407 3.302 32.574 1.00 82.94 181 GLU A CA 1
ATOM 1376 C C . GLU A 1 181 ? -10.656 2.712 31.379 1.00 82.94 181 GLU A C 1
ATOM 1378 O O . GLU A 1 181 ? -9.426 2.769 31.296 1.00 82.94 181 GLU A O 1
ATOM 1383 N N . GLN A 1 182 ? -11.424 2.140 30.455 1.00 83.94 182 GLN A N 1
ATOM 1384 C CA . GLN A 1 182 ? -10.937 1.658 29.174 1.00 83.94 182 GLN A CA 1
ATOM 1385 C C . GLN A 1 182 ? -11.762 2.282 28.066 1.00 83.94 182 GLN A C 1
ATOM 1387 O O . GLN A 1 182 ? -12.990 2.339 28.122 1.00 83.94 182 GLN A O 1
ATOM 1392 N N . ASN A 1 183 ? -11.043 2.718 27.052 1.00 86.62 183 ASN A N 1
ATOM 1393 C CA . ASN A 1 183 ? -11.583 3.384 25.894 1.00 86.62 183 ASN A CA 1
ATOM 1394 C C . ASN A 1 183 ? -11.476 2.423 24.712 1.00 86.62 183 ASN A C 1
ATOM 1396 O O . ASN A 1 183 ? -10.364 2.023 24.377 1.00 86.62 183 ASN A O 1
ATOM 1400 N N . HIS A 1 184 ? -12.612 2.012 24.140 1.00 84.00 184 HIS A N 1
ATOM 1401 C CA . HIS A 1 184 ? -12.698 1.001 23.086 1.00 84.00 184 HIS A CA 1
ATOM 1402 C C . HIS A 1 184 ? -13.070 1.613 21.735 1.00 84.00 184 HIS A C 1
ATOM 1404 O O . HIS A 1 184 ? -14.085 2.294 21.615 1.00 84.00 184 HIS A O 1
ATOM 1410 N N . PHE A 1 185 ? -12.311 1.260 20.703 1.00 85.12 185 PHE A N 1
ATOM 1411 C CA . PHE A 1 185 ? -12.487 1.714 19.331 1.00 85.12 185 PHE A CA 1
ATOM 1412 C C . PHE A 1 185 ? -12.717 0.511 18.409 1.00 85.12 185 PHE A C 1
ATOM 1414 O O . PHE A 1 185 ? -11.859 -0.374 18.366 1.00 85.12 185 PHE A O 1
ATOM 1421 N N . PRO A 1 186 ? -13.835 0.434 17.668 1.00 83.94 186 PRO A N 1
ATOM 1422 C CA . PRO A 1 186 ? -13.983 -0.583 16.637 1.00 83.94 186 PRO A CA 1
ATOM 1423 C C . PRO A 1 186 ? -13.021 -0.294 15.477 1.00 83.94 186 PRO A C 1
ATOM 1425 O O . PRO A 1 186 ? -12.836 0.867 15.101 1.00 83.94 186 PRO A O 1
ATOM 1428 N N . ILE A 1 187 ? -12.432 -1.348 14.915 1.00 85.44 187 ILE A N 1
ATOM 1429 C CA . ILE A 1 187 ? -11.546 -1.286 13.750 1.00 85.44 187 ILE A CA 1
ATOM 1430 C C . ILE A 1 187 ? -11.706 -2.545 12.895 1.00 85.44 187 ILE A C 1
ATOM 1432 O O . ILE A 1 187 ? -11.774 -3.649 13.430 1.00 85.44 187 ILE A O 1
ATOM 1436 N N . ASP A 1 188 ? -11.751 -2.389 11.575 1.00 85.88 188 ASP A N 1
ATOM 1437 C CA . ASP A 1 188 ? -11.713 -3.514 10.642 1.00 85.88 188 ASP A CA 1
ATOM 1438 C C . ASP A 1 188 ? -10.266 -3.763 10.218 1.00 85.88 188 ASP A C 1
ATOM 1440 O O . ASP A 1 188 ? -9.550 -2.833 9.843 1.00 85.88 188 ASP A O 1
ATOM 1444 N N . LEU A 1 189 ? -9.834 -5.017 10.322 1.00 90.50 189 LEU A N 1
ATOM 1445 C CA . LEU A 1 189 ? -8.493 -5.451 9.946 1.00 90.50 189 LEU A CA 1
ATOM 1446 C C . LEU A 1 189 ? -8.603 -6.549 8.891 1.00 90.50 189 LEU A C 1
ATOM 1448 O O . LEU A 1 189 ? -9.517 -7.374 8.946 1.00 90.50 189 LEU A O 1
ATOM 1452 N N . GLU A 1 190 ? -7.668 -6.575 7.954 1.00 89.69 190 GLU A N 1
ATOM 1453 C CA . GLU A 1 190 ? -7.582 -7.573 6.892 1.00 89.69 190 GLU A CA 1
ATOM 1454 C C . GLU A 1 190 ? -6.515 -8.606 7.238 1.00 89.69 190 GLU A C 1
ATOM 1456 O O . GLU A 1 190 ? -5.441 -8.251 7.727 1.00 89.69 190 GLU A O 1
ATOM 1461 N N . ALA A 1 191 ? -6.838 -9.885 7.023 1.00 90.12 191 ALA A N 1
ATOM 1462 C CA . ALA A 1 191 ? -5.930 -11.000 7.246 1.00 90.12 191 ALA A CA 1
ATOM 1463 C C . ALA A 1 191 ? -4.585 -10.748 6.567 1.00 90.12 191 ALA A C 1
ATOM 1465 O O . ALA A 1 191 ? -4.526 -10.223 5.460 1.00 90.12 191 ALA A O 1
ATOM 1466 N N . ASP A 1 192 ? -3.516 -11.159 7.239 1.00 86.75 192 ASP A N 1
ATOM 1467 C CA . ASP A 1 192 ? -2.147 -11.139 6.728 1.00 86.75 192 ASP A CA 1
ATOM 1468 C C . ASP A 1 192 ? -1.536 -9.744 6.478 1.00 86.75 192 ASP A C 1
ATOM 1470 O O . ASP A 1 192 ? -0.329 -9.649 6.256 1.00 86.75 192 ASP A O 1
ATOM 1474 N N . HIS A 1 193 ? -2.300 -8.658 6.634 1.00 91.31 193 HIS A N 1
ATOM 1475 C CA . HIS A 1 193 ? -1.776 -7.291 6.620 1.00 91.31 193 HIS A CA 1
ATOM 1476 C C . HIS A 1 193 ? -1.133 -6.963 7.969 1.00 91.31 193 HIS A C 1
ATOM 1478 O O . HIS A 1 193 ? -1.650 -7.333 9.025 1.00 91.31 193 HIS A O 1
ATOM 1484 N N . ARG A 1 194 ? -0.020 -6.228 7.980 1.00 93.75 194 ARG A N 1
ATOM 1485 C CA . ARG A 1 194 ? 0.568 -5.756 9.237 1.00 93.75 194 ARG A CA 1
ATOM 1486 C C . ARG A 1 194 ? 0.125 -4.338 9.547 1.00 93.75 194 ARG A C 1
ATOM 1488 O O . ARG A 1 194 ? 0.215 -3.436 8.718 1.00 93.75 194 ARG A O 1
ATOM 1495 N N . TYR A 1 195 ? -0.302 -4.132 10.784 1.00 94.25 195 TYR A N 1
ATOM 1496 C CA . TYR A 1 195 ? -0.751 -2.848 11.301 1.00 94.25 195 TYR A CA 1
ATOM 1497 C C . TYR A 1 195 ? 0.194 -2.352 12.385 1.00 94.25 195 TYR A C 1
ATOM 1499 O O . TYR A 1 195 ? 0.678 -3.134 13.203 1.00 94.25 195 TYR A O 1
ATOM 1507 N N . ARG A 1 196 ? 0.406 -1.039 12.427 1.00 93.06 196 ARG A N 1
ATOM 1508 C CA . ARG A 1 196 ? 1.065 -0.325 13.515 1.00 93.06 196 ARG A CA 1
ATOM 1509 C C . ARG A 1 196 ? 0.032 0.500 14.265 1.00 93.06 196 ARG A C 1
ATOM 1511 O O . ARG A 1 196 ? -0.615 1.380 13.702 1.00 93.06 196 ARG A O 1
ATOM 1518 N N . PHE A 1 197 ? -0.070 0.238 15.558 1.00 94.00 197 PHE A N 1
ATOM 1519 C CA . PHE A 1 197 ? -0.874 1.022 16.478 1.00 94.00 197 PHE A CA 1
ATOM 1520 C C . PHE A 1 197 ? 0.040 1.920 17.290 1.00 94.00 197 PHE A C 1
ATOM 1522 O O . PHE A 1 197 ? 1.028 1.444 17.853 1.00 94.00 197 PHE A O 1
ATOM 1529 N N . THR A 1 198 ? -0.292 3.204 17.368 1.00 92.50 198 THR A N 1
ATOM 1530 C CA . THR A 1 198 ? 0.485 4.184 18.130 1.00 92.50 198 THR A CA 1
ATOM 1531 C C . THR A 1 198 ? -0.448 5.041 18.964 1.00 92.50 198 THR A C 1
ATOM 1533 O O . THR A 1 198 ? -1.360 5.675 18.438 1.00 92.50 198 THR A O 1
ATOM 1536 N N . CYS A 1 199 ? -0.200 5.070 20.267 1.00 91.88 199 CYS A N 1
ATOM 1537 C CA . CYS A 1 199 ? -0.873 5.910 21.236 1.00 91.88 199 CYS A CA 1
ATOM 1538 C C . CYS A 1 199 ? 0.093 7.001 21.707 1.00 91.88 199 CYS A C 1
ATOM 1540 O O . CYS A 1 199 ? 0.968 6.754 22.533 1.00 91.88 199 CYS A O 1
ATOM 1542 N N . SER A 1 200 ? -0.065 8.216 21.194 1.00 91.06 200 SER A N 1
ATOM 1543 C CA . SER A 1 200 ? 0.658 9.397 21.666 1.00 91.06 200 SER A CA 1
ATOM 1544 C C . SER A 1 200 ? -0.006 9.952 22.923 1.00 91.06 200 SER A C 1
ATOM 1546 O O . SER A 1 200 ? -1.229 10.066 22.976 1.00 91.06 200 SER A O 1
ATOM 1548 N N . TYR A 1 201 ? 0.781 10.311 23.931 1.00 89.94 201 TYR A N 1
ATOM 1549 C CA . TYR A 1 201 ? 0.300 10.831 25.212 1.00 89.94 201 TYR A CA 1
ATOM 1550 C C . TYR A 1 201 ? 1.361 11.739 25.850 1.00 89.94 201 TYR A C 1
ATOM 1552 O O . TYR A 1 201 ? 2.504 11.777 25.398 1.00 89.94 201 TYR A O 1
ATOM 1560 N N . ASP A 1 202 ? 0.980 12.483 26.888 1.00 85.81 202 ASP A N 1
ATOM 1561 C CA . ASP A 1 202 ? 1.913 13.324 27.642 1.00 85.81 202 ASP A CA 1
ATOM 1562 C C . ASP A 1 202 ? 2.660 12.507 28.711 1.00 85.81 202 ASP A C 1
ATOM 1564 O O . ASP A 1 202 ? 2.121 12.198 29.780 1.00 85.81 202 ASP A O 1
ATOM 1568 N N . GLU A 1 203 ? 3.913 12.162 28.413 1.00 81.12 203 GLU A N 1
ATOM 1569 C CA . GLU A 1 203 ? 4.792 11.392 29.298 1.00 81.12 203 GLU A CA 1
ATOM 1570 C C . GLU A 1 203 ? 5.122 12.113 30.612 1.00 81.12 203 GLU A C 1
ATOM 1572 O O . GLU A 1 203 ? 5.361 11.449 31.625 1.00 81.12 203 GLU A O 1
ATOM 1577 N N . GLU A 1 204 ? 5.106 13.453 30.641 1.00 78.94 204 GLU A N 1
ATOM 1578 C CA . GLU A 1 204 ? 5.361 14.208 31.875 1.00 78.94 204 GLU A CA 1
ATOM 1579 C C . GLU A 1 204 ? 4.236 13.993 32.896 1.00 78.94 204 GLU A C 1
ATOM 1581 O O . GLU A 1 204 ? 4.478 13.926 34.106 1.00 78.94 204 GLU A O 1
ATOM 1586 N N . SER A 1 205 ? 3.006 13.841 32.400 1.00 70.69 205 SER A N 1
ATOM 1587 C CA . SER A 1 205 ? 1.799 13.638 33.204 1.00 70.69 205 SER A CA 1
ATOM 1588 C C . SER A 1 205 ? 1.569 12.169 33.586 1.00 70.69 205 SER A C 1
ATOM 1590 O O . SER A 1 205 ? 0.978 11.888 34.635 1.00 70.69 205 SER A O 1
ATOM 1592 N N . ALA A 1 206 ? 2.051 11.224 32.773 1.00 74.38 206 ALA A N 1
ATOM 1593 C CA . ALA A 1 206 ? 1.932 9.788 33.010 1.00 74.38 206 ALA A CA 1
ATOM 1594 C C . ALA A 1 206 ? 3.234 9.058 32.623 1.00 74.38 206 ALA A C 1
ATOM 1596 O O . ALA A 1 206 ? 3.416 8.691 31.471 1.00 74.38 206 ALA A O 1
ATOM 1597 N N . PRO A 1 207 ? 4.138 8.756 33.571 1.00 76.06 207 PRO A N 1
ATOM 1598 C CA . PRO A 1 207 ? 5.455 8.188 33.257 1.00 76.06 207 PRO A CA 1
ATOM 1599 C C . PRO A 1 207 ? 5.419 6.715 32.816 1.00 76.06 207 PRO A C 1
ATOM 1601 O O . PRO A 1 207 ? 6.467 6.102 32.626 1.00 76.06 207 PRO A O 1
ATOM 1604 N N . GLN A 1 208 ? 4.236 6.104 32.733 1.00 82.75 208 GLN A N 1
ATOM 1605 C CA . GLN A 1 208 ? 4.051 4.751 32.219 1.00 82.75 208 GLN A CA 1
ATOM 1606 C C . GLN A 1 208 ? 3.203 4.830 30.951 1.00 82.75 208 GLN A C 1
ATOM 1608 O O . GLN A 1 208 ? 2.173 5.509 30.980 1.00 82.75 208 GLN A O 1
ATOM 1613 N N . PRO A 1 209 ? 3.592 4.130 29.875 1.00 86.19 209 PRO A N 1
ATOM 1614 C CA . PRO A 1 209 ? 2.807 4.113 28.655 1.00 86.19 209 PRO A CA 1
ATOM 1615 C C . PRO A 1 209 ? 1.410 3.533 28.897 1.00 86.19 209 PRO A C 1
ATOM 1617 O O . PRO A 1 209 ? 1.238 2.650 29.755 1.00 86.19 209 PRO A O 1
ATOM 1620 N N . PRO A 1 210 ? 0.406 4.021 28.151 1.00 87.94 210 PRO A N 1
ATOM 1621 C CA . PRO A 1 210 ? -0.901 3.397 28.126 1.00 87.94 210 PRO A CA 1
ATOM 1622 C C . PRO A 1 210 ? -0.788 1.985 27.550 1.00 87.94 210 PRO A C 1
ATOM 1624 O O . PRO A 1 210 ? 0.020 1.711 26.663 1.00 87.94 210 PRO A O 1
ATOM 1627 N N . LEU A 1 211 ? -1.614 1.086 28.071 1.00 89.00 211 LEU A N 1
ATOM 1628 C CA . LEU A 1 211 ? -1.725 -0.281 27.583 1.00 89.00 211 LEU A CA 1
ATOM 1629 C C . LEU A 1 211 ? -2.712 -0.309 26.417 1.00 89.00 211 LEU A C 1
ATOM 1631 O O . LEU A 1 211 ? -3.857 0.131 26.570 1.00 89.00 211 LEU A O 1
ATOM 1635 N N . ILE A 1 212 ? -2.270 -0.862 25.287 1.00 91.44 212 ILE A N 1
ATOM 1636 C CA . ILE A 1 212 ? -3.102 -1.071 24.102 1.00 91.44 212 ILE A CA 1
ATOM 1637 C C . ILE A 1 212 ? -3.407 -2.567 23.959 1.00 91.44 212 ILE A C 1
ATOM 1639 O O . ILE A 1 212 ? -2.504 -3.400 24.069 1.00 91.44 212 ILE A O 1
ATOM 1643 N N . ILE A 1 213 ? -4.678 -2.914 23.744 1.00 91.44 213 ILE A N 1
ATOM 1644 C CA . ILE A 1 213 ? -5.162 -4.303 23.639 1.00 91.44 213 ILE A CA 1
ATOM 1645 C C . ILE A 1 213 ? -6.096 -4.424 22.437 1.00 91.44 213 ILE A C 1
ATOM 1647 O O . ILE A 1 213 ? -6.957 -3.571 22.251 1.00 91.44 213 ILE A O 1
ATOM 1651 N N . ILE A 1 214 ? -5.959 -5.488 21.653 1.00 92.38 214 ILE A N 1
ATOM 1652 C CA . ILE A 1 214 ? -6.897 -5.865 20.592 1.00 92.38 214 ILE A CA 1
ATOM 1653 C C . ILE A 1 214 ? -7.788 -6.979 21.117 1.00 92.38 214 ILE A C 1
ATOM 1655 O O . ILE A 1 214 ? -7.292 -7.959 21.678 1.00 92.38 214 ILE A O 1
ATOM 1659 N N . TYR A 1 215 ? -9.086 -6.841 20.888 1.00 89.81 215 TYR A N 1
ATOM 1660 C CA . TYR A 1 215 ? -10.099 -7.842 21.166 1.00 89.81 215 TYR A CA 1
ATOM 1661 C C . TYR A 1 215 ? -10.757 -8.309 19.871 1.00 89.81 215 TYR A C 1
ATOM 1663 O O . TYR A 1 215 ? -10.927 -7.529 18.930 1.00 89.81 215 TYR A O 1
ATOM 1671 N N . ASP A 1 216 ? -11.168 -9.572 19.854 1.00 84.06 216 ASP A N 1
ATOM 1672 C CA . ASP A 1 216 ? -12.070 -10.089 18.830 1.00 84.06 216 ASP A CA 1
ATOM 1673 C C . ASP A 1 216 ? -13.520 -9.601 19.041 1.00 84.06 216 ASP A C 1
ATOM 1675 O O . ASP A 1 216 ? -13.854 -8.936 20.029 1.00 84.06 216 ASP A O 1
ATOM 1679 N N . THR A 1 217 ? -14.416 -9.955 18.116 1.00 77.81 217 THR A N 1
ATOM 1680 C CA . THR A 1 217 ? -15.849 -9.604 18.198 1.00 77.81 217 THR A CA 1
ATOM 1681 C C . THR A 1 217 ? -16.588 -10.241 19.377 1.00 77.81 217 THR A C 1
ATOM 1683 O O . THR A 1 217 ? -17.687 -9.802 19.714 1.00 77.81 217 THR A O 1
ATOM 1686 N N . SER A 1 218 ? -16.008 -11.257 20.022 1.00 76.38 218 SER A N 1
ATOM 1687 C CA . SER A 1 218 ? -16.549 -11.879 21.235 1.00 76.38 218 SER A CA 1
ATOM 1688 C C . SER A 1 218 ? -16.060 -11.203 22.523 1.00 76.38 218 SER A C 1
ATOM 1690 O O . SER A 1 218 ? -16.447 -11.610 23.622 1.00 76.38 218 SER A O 1
ATOM 1692 N N . GLY A 1 219 ? -15.221 -10.169 22.399 1.00 78.06 219 GLY A N 1
ATOM 1693 C CA . GLY A 1 219 ? -14.642 -9.433 23.517 1.00 78.06 219 GLY A CA 1
ATOM 1694 C C . GLY A 1 219 ? -13.486 -10.166 24.199 1.00 78.06 219 GLY A C 1
ATOM 1695 O O . GLY A 1 219 ? -13.166 -9.846 25.344 1.00 78.06 219 GLY A O 1
ATOM 1696 N N . GLN A 1 220 ? -12.863 -11.155 23.548 1.00 83.31 220 GLN A N 1
ATOM 1697 C CA . GLN A 1 220 ? -11.661 -11.807 24.073 1.00 83.31 220 GLN A CA 1
ATOM 1698 C C . GLN A 1 220 ? -10.397 -11.077 23.606 1.00 83.31 220 GLN A C 1
ATOM 1700 O O . GLN A 1 220 ? -10.299 -10.754 22.423 1.00 83.31 220 GLN A O 1
ATOM 1705 N N . PRO A 1 221 ? -9.424 -10.810 24.499 1.00 89.06 221 PRO A N 1
ATOM 1706 C CA . PRO A 1 221 ? -8.169 -10.179 24.112 1.00 89.06 221 PRO A CA 1
ATOM 1707 C C . PRO A 1 221 ? -7.323 -11.154 23.286 1.00 89.06 221 PRO A C 1
ATOM 1709 O O . PRO A 1 221 ? -7.047 -12.270 23.728 1.00 89.06 221 PRO A O 1
ATOM 1712 N N . ILE A 1 222 ? -6.884 -10.715 22.109 1.00 92.06 222 ILE A N 1
ATOM 1713 C CA . ILE A 1 222 ? -6.092 -11.515 21.163 1.00 92.06 222 ILE A CA 1
ATOM 1714 C C . ILE A 1 222 ? -4.665 -10.985 20.981 1.00 92.06 222 ILE A C 1
ATOM 1716 O O . ILE A 1 222 ? -3.768 -11.748 20.637 1.00 92.06 222 ILE A O 1
ATOM 1720 N N . ALA A 1 223 ? -4.424 -9.704 21.275 1.00 91.12 223 ALA A N 1
ATOM 1721 C CA . ALA A 1 223 ? -3.087 -9.115 21.306 1.00 91.12 223 ALA A CA 1
ATOM 1722 C C . ALA A 1 223 ? -3.025 -7.971 22.323 1.00 91.12 223 ALA A C 1
ATOM 1724 O O . ALA A 1 223 ? -4.019 -7.290 22.562 1.00 91.12 223 ALA A O 1
ATOM 1725 N N . SER A 1 224 ? -1.860 -7.733 22.921 1.00 89.31 224 SER A N 1
ATOM 1726 C CA . SER A 1 224 ? -1.660 -6.611 23.843 1.00 89.31 224 SER A CA 1
ATOM 1727 C C . SER A 1 224 ? -0.211 -6.161 23.852 1.00 89.31 224 SER A C 1
ATOM 1729 O O . SER A 1 224 ? 0.683 -7.004 23.759 1.00 89.31 224 SER A O 1
ATOM 1731 N N . SER A 1 225 ? 0.026 -4.871 24.071 1.00 83.69 225 SER A N 1
ATOM 1732 C CA . SER A 1 225 ? 1.370 -4.334 24.253 1.00 83.69 225 SER A CA 1
ATOM 1733 C C . SER A 1 225 ? 1.435 -3.343 25.410 1.00 83.69 225 SER A C 1
ATOM 1735 O O . SER A 1 225 ? 0.655 -2.390 25.437 1.00 83.69 225 SER A O 1
ATOM 1737 N N . PRO A 1 226 ? 2.397 -3.499 26.340 1.00 79.62 226 PRO A N 1
ATOM 1738 C CA . PRO A 1 226 ? 2.661 -2.514 27.384 1.00 79.62 226 PRO A CA 1
ATOM 1739 C C . PRO A 1 226 ? 3.460 -1.303 26.862 1.00 79.62 226 PRO A C 1
ATOM 1741 O O . PRO A 1 226 ? 4.052 -0.583 27.656 1.00 79.62 226 PRO A O 1
ATOM 1744 N N . SER A 1 227 ? 3.548 -1.116 25.543 1.00 84.44 227 SER A N 1
ATOM 1745 C CA . SER A 1 227 ? 4.230 -0.004 24.882 1.00 84.44 227 SER A CA 1
ATOM 1746 C C . SER A 1 227 ? 3.209 0.929 24.235 1.00 84.44 227 SER A C 1
ATOM 1748 O O . SER A 1 227 ? 2.139 0.500 23.806 1.00 84.44 227 SER A O 1
ATOM 1750 N N . SER A 1 228 ? 3.582 2.199 24.094 1.00 84.94 228 SER A N 1
ATOM 1751 C CA . SER A 1 228 ? 2.807 3.208 23.369 1.00 84.94 228 SER A CA 1
ATOM 1752 C C . SER A 1 228 ? 2.742 2.961 21.863 1.00 84.94 228 SER A C 1
ATOM 1754 O O . SER A 1 228 ? 1.957 3.603 21.173 1.00 84.94 228 SER A O 1
ATOM 1756 N N . SER A 1 229 ? 3.530 2.018 21.344 1.00 89.62 229 SER A N 1
ATOM 1757 C CA . SER A 1 229 ? 3.406 1.515 19.980 1.00 89.62 229 SER A CA 1
ATOM 1758 C C . SER A 1 229 ? 3.589 0.002 19.933 1.00 89.62 229 SER A C 1
ATOM 1760 O O . SER A 1 229 ? 4.431 -0.551 20.650 1.00 89.62 229 SER A O 1
ATOM 1762 N N . PHE A 1 230 ? 2.805 -0.673 19.093 1.00 90.94 230 PHE A N 1
ATOM 1763 C CA . PHE A 1 230 ? 2.984 -2.091 18.786 1.00 90.94 230 PHE A CA 1
ATOM 1764 C C . PHE A 1 230 ? 2.436 -2.446 17.412 1.00 90.94 230 PHE A C 1
ATOM 1766 O O . PHE A 1 230 ? 1.642 -1.702 16.832 1.00 90.94 230 PHE A O 1
ATOM 1773 N N . THR A 1 231 ? 2.873 -3.593 16.905 1.00 92.88 231 THR A N 1
ATOM 1774 C CA . THR A 1 231 ? 2.461 -4.108 15.606 1.00 92.88 231 THR A CA 1
ATOM 1775 C C . THR A 1 231 ? 1.647 -5.379 15.764 1.00 92.88 231 THR A C 1
ATOM 1777 O O . THR A 1 231 ? 1.806 -6.129 16.730 1.00 92.88 231 THR A O 1
ATOM 1780 N N . TYR A 1 232 ? 0.726 -5.597 14.834 1.00 93.69 232 TYR A N 1
ATOM 1781 C CA . TYR A 1 232 ? -0.157 -6.752 14.843 1.00 93.69 232 TYR A CA 1
ATOM 1782 C C . TYR A 1 232 ? -0.505 -7.169 13.423 1.00 93.69 232 TYR A C 1
ATOM 1784 O O . TYR A 1 232 ? -0.706 -6.328 12.549 1.00 93.69 232 TYR A O 1
ATOM 1792 N N . ARG A 1 233 ? -0.608 -8.481 13.233 1.00 94.06 233 ARG A N 1
ATOM 1793 C CA . ARG A 1 233 ? -1.002 -9.120 11.987 1.00 94.06 233 ARG A CA 1
ATOM 1794 C C . ARG A 1 233 ? -2.170 -10.057 12.292 1.00 94.06 233 ARG A C 1
ATOM 1796 O O . ARG A 1 233 ? -1.946 -11.061 12.971 1.00 94.06 233 ARG A O 1
ATOM 1803 N N . PRO A 1 234 ? -3.401 -9.743 11.871 1.00 92.06 234 PRO A N 1
ATOM 1804 C CA . PRO A 1 234 ? -4.531 -10.632 12.083 1.00 92.06 234 PRO A CA 1
ATOM 1805 C C . PRO A 1 234 ? -4.407 -11.876 11.194 1.00 92.06 234 PRO A C 1
ATOM 1807 O O . PRO A 1 234 ? -3.981 -11.807 10.044 1.00 92.06 234 PRO A O 1
ATOM 1810 N N . GLU A 1 235 ? -4.829 -13.024 11.719 1.00 89.88 235 GLU A N 1
ATOM 1811 C CA . GLU A 1 235 ? -4.938 -14.268 10.939 1.00 89.88 235 GLU A CA 1
ATOM 1812 C C . GLU A 1 235 ? -6.236 -14.331 10.114 1.00 89.88 235 GLU A C 1
ATOM 1814 O O . GLU A 1 235 ? -6.374 -15.164 9.223 1.00 89.88 235 GLU A O 1
ATOM 1819 N N . GLN A 1 236 ? -7.224 -13.490 10.438 1.00 88.06 236 GLN A N 1
ATOM 1820 C CA . GLN A 1 236 ? -8.535 -13.463 9.792 1.00 88.06 236 GLN A CA 1
ATOM 1821 C C . GLN A 1 236 ? -9.008 -12.024 9.611 1.00 88.06 236 GLN A C 1
ATOM 1823 O O . GLN A 1 236 ? -8.898 -11.211 10.531 1.00 88.06 236 GLN A O 1
ATOM 1828 N N . SER A 1 237 ? -9.582 -11.731 8.443 1.00 89.50 237 SER A N 1
ATOM 1829 C CA . SER A 1 237 ? -10.203 -10.438 8.184 1.00 89.50 237 SER A CA 1
ATOM 1830 C C . SER A 1 237 ? -11.480 -10.294 9.004 1.00 89.50 237 SER A C 1
ATOM 1832 O O . SER A 1 237 ? -12.272 -11.234 9.108 1.00 89.50 237 SER A O 1
ATOM 1834 N N . GLY A 1 238 ? -11.721 -9.102 9.538 1.00 86.62 238 GLY A N 1
ATOM 1835 C CA . GLY A 1 238 ? -12.968 -8.785 10.216 1.00 86.62 238 GLY A CA 1
ATOM 1836 C C . GLY A 1 238 ? -12.855 -7.638 11.207 1.00 86.62 238 GLY A C 1
ATOM 1837 O O . GLY A 1 238 ? -11.804 -7.016 11.382 1.00 86.62 238 GLY A O 1
ATOM 1838 N N . SER A 1 239 ? -13.975 -7.385 11.875 1.00 87.38 239 SER A N 1
ATOM 1839 C CA . SER A 1 239 ? -14.071 -6.356 12.900 1.00 87.38 239 SER A CA 1
ATOM 1840 C C . SER A 1 239 ? -13.395 -6.794 14.196 1.00 87.38 239 SER A C 1
ATOM 1842 O O . SER A 1 239 ? -13.536 -7.926 14.654 1.00 87.38 239 SER A O 1
ATOM 1844 N N . HIS A 1 240 ? -12.695 -5.856 14.808 1.00 88.69 240 HIS A N 1
ATOM 1845 C CA . HIS A 1 240 ? -11.975 -5.986 16.064 1.00 88.69 240 HIS A CA 1
ATOM 1846 C C . HIS A 1 240 ? -12.273 -4.770 16.946 1.00 88.69 240 HIS A C 1
ATOM 1848 O O . HIS A 1 240 ? -12.826 -3.767 16.486 1.00 88.69 240 HIS A O 1
ATOM 1854 N N . TYR A 1 241 ? -11.870 -4.836 18.214 1.00 88.00 241 TYR A N 1
ATOM 1855 C CA . TYR A 1 241 ? -11.884 -3.680 19.109 1.00 88.00 241 TYR A CA 1
ATOM 1856 C C . TYR A 1 241 ? -10.487 -3.400 19.639 1.00 88.00 241 TYR A C 1
ATOM 1858 O O . TYR A 1 241 ? -9.856 -4.268 20.232 1.00 88.00 241 TYR A O 1
ATOM 1866 N N . LEU A 1 242 ? -10.020 -2.170 19.484 1.00 90.06 242 LEU A N 1
ATOM 1867 C CA . LEU A 1 242 ? -8.794 -1.680 20.091 1.00 90.06 242 LEU A CA 1
ATOM 1868 C C . LEU A 1 242 ? -9.149 -0.957 21.390 1.00 90.06 242 LEU A C 1
ATOM 1870 O O . LEU A 1 242 ? -9.921 -0.004 21.360 1.00 90.06 242 LEU A O 1
ATOM 1874 N N . SER A 1 243 ? -8.610 -1.383 22.529 1.00 88.62 243 SER A N 1
ATOM 1875 C CA . SER A 1 243 ? -8.747 -0.645 23.785 1.00 88.62 243 SER A CA 1
ATOM 1876 C C . SER A 1 243 ? -7.471 0.087 24.151 1.00 88.62 243 SER A C 1
ATOM 1878 O O . SER A 1 243 ? -6.389 -0.491 24.040 1.00 88.62 243 SER A O 1
ATOM 1880 N N . VAL A 1 244 ? -7.616 1.281 24.715 1.00 89.81 244 VAL A N 1
ATOM 1881 C CA . VAL A 1 244 ? -6.548 2.004 25.408 1.00 89.81 244 VAL A CA 1
ATOM 1882 C C . VAL A 1 244 ? -6.925 2.147 26.876 1.00 89.81 244 VAL A C 1
ATOM 1884 O O . VAL A 1 244 ? -8.054 2.516 27.206 1.00 89.81 244 VAL A O 1
ATOM 1887 N N . SER A 1 245 ? -5.977 1.853 27.762 1.00 87.75 245 SER A N 1
ATOM 1888 C CA . SER A 1 245 ? -6.149 1.962 29.212 1.00 87.75 245 SER A CA 1
ATOM 1889 C C . SER A 1 245 ? -4.920 2.593 29.871 1.00 87.75 245 SER A C 1
ATOM 1891 O O . SER A 1 245 ? -3.803 2.473 29.365 1.00 87.75 245 SER A O 1
ATOM 1893 N N . SER A 1 246 ? -5.118 3.292 30.991 1.00 85.19 246 SER A N 1
ATOM 1894 C CA . SER A 1 246 ? -4.028 3.897 31.767 1.00 85.19 246 SER A CA 1
ATOM 1895 C C . SER A 1 246 ? -3.570 2.955 32.878 1.00 85.19 246 SER A C 1
ATOM 1897 O O . SER A 1 246 ? -4.386 2.363 33.580 1.00 85.19 246 SER A O 1
ATOM 1899 N N . ASN A 1 247 ? -2.257 2.881 33.102 1.00 78.06 247 ASN A N 1
ATOM 1900 C CA . ASN A 1 247 ? -1.678 2.171 34.246 1.00 78.06 247 ASN A CA 1
ATOM 1901 C C . ASN A 1 247 ? -1.716 2.994 35.555 1.00 78.06 247 ASN A C 1
ATOM 1903 O O . ASN A 1 247 ? -1.336 2.487 36.611 1.00 78.06 247 ASN A O 1
ATOM 1907 N N . GLY A 1 248 ? -2.146 4.261 35.507 1.00 76.44 248 GLY A N 1
ATOM 1908 C CA . GLY A 1 248 ? -2.159 5.183 36.646 1.00 76.44 248 GLY A CA 1
ATOM 1909 C C . GLY A 1 248 ? -3.504 5.879 36.865 1.00 76.44 248 GLY A C 1
ATOM 1910 O O . GLY A 1 248 ? -4.327 5.977 35.961 1.00 76.44 248 GLY A O 1
ATOM 1911 N N . ASP A 1 249 ? -3.713 6.386 38.083 1.00 78.31 249 ASP A N 1
ATOM 1912 C CA . ASP A 1 249 ? -4.937 7.105 38.482 1.00 78.31 249 ASP A CA 1
ATOM 1913 C C . ASP A 1 249 ? -5.008 8.551 37.957 1.00 78.31 249 ASP A C 1
ATOM 1915 O O . ASP A 1 249 ? -6.030 9.218 38.113 1.00 78.31 249 ASP A O 1
ATOM 1919 N N . THR A 1 250 ? -3.925 9.063 37.368 1.00 82.12 250 THR A N 1
ATOM 1920 C CA . THR A 1 250 ? -3.895 10.410 36.788 1.00 82.12 250 THR A CA 1
ATOM 1921 C C . THR A 1 250 ? -4.657 10.423 35.463 1.00 82.12 250 THR A C 1
ATOM 1923 O O . THR A 1 250 ? -4.394 9.558 34.622 1.00 82.12 250 THR A O 1
ATOM 1926 N N . PRO A 1 251 ? -5.542 11.411 35.231 1.00 84.44 251 PRO A N 1
ATOM 1927 C CA . PRO A 1 251 ? -6.191 11.568 33.942 1.00 84.44 251 PRO A CA 1
ATOM 1928 C C . PRO A 1 251 ? -5.179 11.694 32.794 1.00 84.44 251 PRO A C 1
ATOM 1930 O O . PRO A 1 251 ? -4.254 12.503 32.873 1.00 84.44 251 PRO A O 1
ATOM 1933 N N . LEU A 1 252 ? -5.367 10.914 31.731 1.00 85.00 252 LEU A N 1
ATOM 1934 C CA . LEU A 1 252 ? -4.455 10.808 30.596 1.00 85.00 252 LEU A CA 1
ATOM 1935 C C . LEU A 1 252 ? -5.158 11.211 29.300 1.00 85.00 252 LEU A C 1
ATOM 1937 O O . LEU A 1 252 ? -6.050 10.502 28.835 1.00 85.00 252 LEU A O 1
ATOM 1941 N N . ASN A 1 253 ? -4.735 12.326 28.702 1.00 89.00 253 ASN A N 1
ATOM 1942 C CA . ASN A 1 253 ? -5.094 12.645 27.321 1.00 89.00 253 ASN A CA 1
ATOM 1943 C C . ASN A 1 253 ? -4.208 11.843 26.370 1.00 89.00 253 ASN A C 1
ATOM 1945 O O . ASN A 1 253 ? -2.997 11.751 26.586 1.00 89.00 253 ASN A O 1
ATO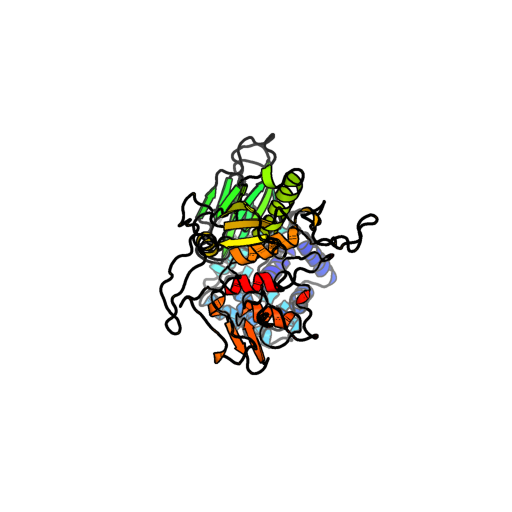M 1949 N N . TYR A 1 254 ? -4.798 11.314 25.306 1.00 89.06 254 TYR A N 1
ATOM 1950 C CA . TYR A 1 254 ? -4.066 10.564 24.298 1.00 89.06 254 TYR A CA 1
ATOM 1951 C C . TYR A 1 254 ? -4.628 10.780 22.890 1.00 89.06 254 TYR A C 1
ATOM 1953 O O . TYR A 1 254 ? -5.768 11.211 22.715 1.00 89.06 254 TYR A O 1
ATOM 1961 N N . SER A 1 255 ? -3.812 10.441 21.895 1.00 89.50 255 SER A N 1
ATOM 1962 C CA . SER A 1 255 ? -4.184 10.292 20.491 1.00 89.50 255 SER A CA 1
ATOM 1963 C C . SER A 1 255 ? -3.778 8.897 20.029 1.00 89.50 255 SER A C 1
ATOM 1965 O O . SER A 1 255 ? -2.604 8.539 20.094 1.00 89.50 255 SER A O 1
ATOM 1967 N N . LEU A 1 256 ? -4.751 8.093 19.617 1.00 90.00 256 LEU A N 1
ATOM 1968 C CA . LEU A 1 256 ? -4.573 6.728 19.148 1.00 90.00 256 LEU A CA 1
ATOM 1969 C C . LEU A 1 256 ? -4.680 6.690 17.629 1.00 90.00 256 LEU A C 1
ATOM 1971 O O . LEU A 1 256 ? -5.648 7.177 17.063 1.00 90.00 256 LEU A O 1
ATOM 1975 N N . SER A 1 257 ? -3.716 6.067 16.971 1.00 88.94 257 SER A N 1
ATOM 1976 C CA . SER A 1 257 ? -3.692 5.898 15.522 1.00 88.94 257 SER A CA 1
ATOM 1977 C C . SER A 1 257 ? -3.475 4.436 15.158 1.00 88.94 257 SER A C 1
ATOM 1979 O O . SER A 1 257 ? -2.788 3.703 15.874 1.00 88.94 257 SER A O 1
ATOM 1981 N N . ALA A 1 258 ? -4.069 4.037 14.038 1.00 91.19 258 ALA A N 1
ATOM 1982 C CA . ALA A 1 258 ? -3.810 2.777 13.364 1.00 91.19 258 ALA A CA 1
ATOM 1983 C C . ALA A 1 258 ? -3.358 3.086 11.936 1.00 91.19 258 ALA A C 1
ATOM 1985 O O . ALA A 1 258 ? -4.044 3.802 11.206 1.00 91.19 258 ALA A O 1
ATOM 1986 N N . THR A 1 259 ? -2.205 2.564 11.546 1.00 90.81 259 THR A N 1
ATOM 1987 C CA . THR A 1 259 ? -1.676 2.633 10.179 1.00 90.81 259 THR A CA 1
ATOM 1988 C C . THR A 1 259 ? -1.197 1.250 9.767 1.00 90.81 259 THR A C 1
ATOM 1990 O O . THR A 1 259 ? -1.156 0.337 10.592 1.00 90.81 259 THR A O 1
ATOM 1993 N N . TYR A 1 260 ? -0.780 1.080 8.518 1.00 93.31 260 TYR A N 1
ATOM 1994 C CA . TYR A 1 260 ? -0.000 -0.097 8.155 1.00 93.31 260 TYR A CA 1
ATOM 1995 C C . TYR A 1 260 ? 1.391 -0.060 8.791 1.00 93.31 260 TYR A C 1
ATOM 1997 O O . TYR A 1 260 ? 1.958 1.012 9.035 1.00 93.31 260 TYR A O 1
ATOM 2005 N N . GLU A 1 261 ? 1.933 -1.239 9.079 1.00 95.00 261 GLU A N 1
ATOM 2006 C CA . GLU A 1 261 ? 3.369 -1.403 9.240 1.00 95.00 261 GLU A CA 1
ATOM 2007 C C . GLU A 1 261 ? 3.981 -1.512 7.845 1.00 95.00 261 GLU A C 1
ATOM 2009 O O . GLU A 1 261 ? 3.719 -2.453 7.097 1.00 95.00 261 GLU A O 1
ATOM 2014 N N . ARG A 1 262 ? 4.760 -0.495 7.494 1.00 93.56 262 ARG A N 1
ATOM 2015 C CA . ARG A 1 262 ? 5.357 -0.343 6.174 1.00 93.56 262 ARG A CA 1
ATOM 2016 C C . ARG A 1 262 ? 6.795 -0.838 6.140 1.00 93.56 262 ARG A C 1
ATOM 2018 O O . ARG A 1 262 ? 7.390 -1.052 7.198 1.00 93.56 262 ARG A O 1
ATOM 2025 N N . MET A 1 263 ? 7.328 -0.997 4.930 1.00 94.56 263 MET A N 1
ATOM 2026 C CA . MET A 1 263 ? 8.724 -1.366 4.696 1.00 94.56 263 MET A CA 1
ATOM 2027 C C . MET A 1 263 ? 9.667 -0.466 5.509 1.00 94.56 263 MET A C 1
ATOM 2029 O O . MET A 1 263 ? 9.649 0.757 5.373 1.00 94.56 263 MET A O 1
ATOM 2033 N N . GLY A 1 264 ? 10.478 -1.076 6.373 1.00 95.44 264 GLY A N 1
ATOM 2034 C CA . GLY A 1 264 ? 11.628 -0.424 6.993 1.00 95.44 264 GLY A CA 1
ATOM 2035 C C . GLY A 1 264 ? 12.871 -0.627 6.133 1.00 95.44 264 GLY A C 1
ATOM 2036 O O . GLY A 1 264 ? 12.927 -1.574 5.352 1.00 95.44 264 GLY A O 1
ATOM 2037 N N . TYR A 1 265 ? 13.868 0.240 6.285 1.00 97.88 265 TYR A N 1
ATOM 2038 C CA . TYR A 1 265 ? 15.141 0.102 5.583 1.00 97.88 265 TYR A CA 1
ATOM 2039 C C . TYR A 1 265 ? 16.303 0.669 6.401 1.00 97.88 265 TYR A C 1
ATOM 2041 O O . TYR A 1 265 ? 16.106 1.528 7.268 1.00 97.88 265 TYR A O 1
ATOM 2049 N N . THR A 1 266 ? 17.518 0.213 6.103 1.00 97.75 266 THR A N 1
ATOM 2050 C CA . THR A 1 266 ? 18.760 0.870 6.525 1.00 97.75 266 THR A CA 1
ATOM 2051 C C . THR A 1 266 ? 19.574 1.287 5.305 1.00 97.75 266 THR A C 1
ATOM 2053 O O . THR A 1 266 ? 19.521 0.645 4.260 1.00 97.75 266 THR A O 1
ATOM 2056 N N . LEU A 1 267 ? 20.313 2.392 5.425 1.00 98.25 267 LEU A N 1
ATOM 2057 C CA . LEU A 1 267 ? 21.197 2.883 4.370 1.00 98.25 267 LEU A CA 1
ATOM 2058 C C . LEU A 1 267 ? 22.647 2.762 4.831 1.00 98.25 267 LEU A C 1
ATOM 2060 O O . LEU A 1 267 ? 23.051 3.389 5.814 1.00 98.25 267 LEU A O 1
ATOM 2064 N N . ASN A 1 268 ? 23.439 1.994 4.093 1.00 97.81 268 ASN A N 1
ATOM 2065 C CA . ASN A 1 268 ? 24.862 1.808 4.329 1.00 97.81 268 ASN A CA 1
ATOM 2066 C C . ASN A 1 268 ? 25.640 2.389 3.151 1.00 97.81 268 ASN A C 1
ATOM 2068 O O . ASN A 1 268 ? 25.495 1.943 2.021 1.00 97.81 268 ASN A O 1
ATOM 2072 N N . PHE A 1 269 ? 26.457 3.411 3.404 1.00 97.62 269 PHE A N 1
ATOM 2073 C CA . PHE A 1 269 ? 27.274 4.039 2.367 1.00 97.62 269 PHE A CA 1
ATOM 2074 C C . PHE A 1 269 ? 28.679 3.443 2.366 1.00 97.62 269 PHE A C 1
ATOM 2076 O O . PHE A 1 269 ? 29.510 3.768 3.223 1.00 97.62 269 PHE A O 1
ATOM 2083 N N . THR A 1 270 ? 28.984 2.627 1.365 1.00 95.62 270 THR A N 1
ATOM 2084 C CA . THR A 1 270 ? 30.364 2.311 1.010 1.00 95.62 270 THR A CA 1
ATOM 2085 C C . THR A 1 270 ? 31.014 3.535 0.375 1.00 95.62 270 THR A C 1
ATOM 2087 O O . THR A 1 270 ? 30.365 4.343 -0.279 1.00 95.62 270 THR A O 1
ATOM 2090 N N . ASN A 1 271 ? 32.319 3.699 0.628 1.00 93.56 271 ASN A N 1
ATOM 2091 C CA . ASN A 1 271 ? 33.193 4.724 0.044 1.00 93.56 271 ASN A CA 1
ATOM 2092 C C . ASN A 1 271 ? 32.595 6.151 -0.105 1.00 93.56 271 ASN A C 1
ATOM 2094 O O . ASN A 1 271 ? 32.785 6.770 -1.159 1.00 93.56 271 ASN A O 1
ATOM 2098 N N . PRO A 1 272 ? 31.973 6.730 0.944 1.00 94.88 272 PRO A N 1
ATOM 2099 C CA . PRO A 1 272 ? 31.260 8.012 0.857 1.00 94.88 272 PRO A CA 1
ATOM 2100 C C . PRO A 1 272 ? 32.151 9.180 0.403 1.00 94.88 272 PRO A C 1
ATOM 2102 O O . PRO A 1 272 ? 31.683 10.095 -0.270 1.00 94.88 272 PRO A O 1
ATOM 2105 N N . ASP A 1 273 ? 33.462 9.109 0.665 1.00 95.00 273 ASP A N 1
ATOM 2106 C CA . ASP A 1 273 ? 34.457 10.085 0.195 1.00 95.00 273 ASP A CA 1
ATOM 2107 C C . ASP A 1 273 ? 34.443 10.287 -1.335 1.00 95.00 273 ASP A C 1
ATOM 2109 O O . ASP A 1 273 ? 34.840 11.346 -1.825 1.00 95.00 273 ASP A O 1
ATOM 2113 N N . SER A 1 274 ? 33.986 9.290 -2.104 1.00 94.44 274 SER A N 1
ATOM 2114 C CA . SER A 1 274 ? 33.856 9.373 -3.566 1.00 94.44 274 SER A CA 1
ATOM 2115 C C . SER A 1 274 ? 32.800 10.383 -4.033 1.00 94.44 274 SER A C 1
ATOM 2117 O O . SER A 1 274 ? 32.885 10.874 -5.158 1.00 94.44 274 SER A O 1
ATOM 2119 N N . MET A 1 275 ? 31.849 10.735 -3.164 1.00 94.62 275 MET A N 1
ATOM 2120 C CA . MET A 1 275 ? 30.790 11.717 -3.420 1.00 94.62 275 MET A CA 1
ATOM 2121 C C . MET A 1 275 ? 31.246 13.153 -3.110 1.00 94.62 275 MET A C 1
ATOM 2123 O O . MET A 1 275 ? 30.585 14.122 -3.478 1.00 94.62 275 MET A O 1
ATOM 2127 N N . GLY A 1 276 ? 32.406 13.316 -2.463 1.00 94.38 276 GLY A N 1
ATOM 2128 C CA . GLY A 1 276 ? 33.018 14.615 -2.205 1.00 94.38 276 GLY A CA 1
ATOM 2129 C C . GLY A 1 276 ? 32.101 15.575 -1.441 1.00 94.38 276 GLY A C 1
ATOM 2130 O O . GLY A 1 276 ? 31.531 15.228 -0.412 1.00 94.38 276 GLY A O 1
ATOM 2131 N N . SER A 1 277 ? 31.981 16.812 -1.933 1.00 95.12 277 SER A N 1
ATOM 2132 C CA . SER A 1 277 ? 31.126 17.836 -1.315 1.00 95.12 277 SER A CA 1
ATOM 2133 C C . SER A 1 277 ? 29.630 17.573 -1.464 1.00 95.12 277 SER A C 1
ATOM 2135 O O . SER A 1 277 ? 28.850 18.225 -0.776 1.00 95.12 277 SER A O 1
ATOM 2137 N N . ASP A 1 278 ? 29.240 16.654 -2.348 1.00 95.31 278 ASP A N 1
ATOM 2138 C CA . ASP A 1 278 ? 27.838 16.384 -2.663 1.00 95.31 278 ASP A CA 1
ATOM 2139 C C . ASP A 1 278 ? 27.241 15.303 -1.743 1.00 95.31 278 ASP A C 1
ATOM 2141 O O . ASP A 1 278 ? 26.038 15.071 -1.790 1.00 95.31 278 ASP A O 1
ATOM 2145 N N . TYR A 1 279 ? 28.048 14.680 -0.868 1.00 96.19 279 TYR A N 1
ATOM 2146 C CA . TYR A 1 279 ? 27.637 13.569 0.004 1.00 96.19 279 TYR A CA 1
ATOM 2147 C C . TYR A 1 279 ? 26.338 13.832 0.781 1.00 96.19 279 TYR A C 1
ATOM 2149 O O . TYR A 1 279 ? 25.432 13.009 0.741 1.00 96.19 279 TYR A O 1
ATOM 2157 N N . GLU A 1 280 ? 26.211 14.980 1.452 1.00 95.44 280 GLU A N 1
ATOM 2158 C CA . GLU A 1 280 ? 25.013 15.294 2.249 1.00 95.44 280 GLU A CA 1
ATOM 2159 C C . GLU A 1 280 ? 23.754 15.404 1.374 1.00 95.44 280 GLU A C 1
ATOM 2161 O O . GLU A 1 280 ? 22.687 14.914 1.737 1.00 95.44 280 GLU A O 1
ATOM 2166 N N . ALA A 1 281 ? 23.889 16.010 0.189 1.00 94.50 281 ALA A N 1
ATOM 2167 C CA . ALA A 1 281 ? 22.789 16.159 -0.757 1.00 94.50 281 ALA A CA 1
ATOM 2168 C C . ALA A 1 281 ? 22.390 14.807 -1.367 1.00 94.50 281 ALA A C 1
ATOM 2170 O O . ALA A 1 281 ? 21.201 14.504 -1.472 1.00 94.50 281 ALA A O 1
ATOM 2171 N N . VAL A 1 282 ? 23.378 13.971 -1.702 1.00 96.56 282 VAL A N 1
ATOM 2172 C CA . VAL A 1 282 ? 23.176 12.589 -2.155 1.00 96.56 282 VAL A CA 1
ATOM 2173 C C . VAL A 1 282 ? 22.463 11.771 -1.079 1.00 96.56 282 VAL A C 1
ATOM 2175 O O . VAL A 1 282 ? 21.435 11.165 -1.368 1.00 96.56 282 VAL A O 1
ATOM 2178 N N . SER A 1 283 ? 22.963 11.787 0.159 1.00 96.12 283 SER A N 1
ATOM 2179 C CA . SER A 1 283 ? 22.404 11.004 1.263 1.00 96.12 283 SER A CA 1
ATOM 2180 C C . SER A 1 283 ? 20.952 11.377 1.541 1.00 96.12 283 SER A C 1
ATOM 2182 O O . SER A 1 283 ? 20.101 10.493 1.588 1.00 96.12 283 SER A O 1
ATOM 2184 N N . SER A 1 284 ? 20.653 12.675 1.667 1.00 95.00 284 SER A N 1
ATOM 2185 C CA . SER A 1 284 ? 19.287 13.147 1.923 1.00 95.00 284 SER A CA 1
ATOM 2186 C C . SER A 1 284 ? 18.331 12.824 0.771 1.00 95.00 284 SER A C 1
ATOM 2188 O O . SER A 1 284 ? 17.159 12.539 1.008 1.00 95.00 284 SER A O 1
ATOM 2190 N N . SER A 1 285 ? 18.814 12.863 -0.474 1.00 96.19 285 SER A N 1
ATOM 2191 C CA . SER A 1 285 ? 17.982 12.558 -1.641 1.00 96.19 285 SER A CA 1
ATOM 2192 C C . SER A 1 285 ? 17.695 11.060 -1.769 1.00 96.19 285 SER A C 1
ATOM 2194 O O . SER A 1 285 ? 16.577 10.692 -2.119 1.00 96.19 285 SER A O 1
ATOM 2196 N N . ILE A 1 286 ? 18.670 10.194 -1.458 1.00 98.12 286 ILE A N 1
ATOM 2197 C CA . ILE A 1 286 ? 18.464 8.736 -1.419 1.00 98.12 286 ILE A CA 1
ATOM 2198 C C . ILE A 1 286 ? 17.475 8.379 -0.320 1.00 98.12 286 ILE A C 1
ATOM 2200 O O . ILE A 1 286 ? 16.530 7.646 -0.585 1.00 98.12 286 ILE A O 1
ATOM 2204 N N . GLU A 1 287 ? 17.648 8.924 0.886 1.00 97.44 287 GLU A N 1
ATOM 2205 C CA . GLU A 1 287 ? 16.707 8.703 1.986 1.00 97.44 287 GLU A CA 1
ATOM 2206 C C . GLU A 1 287 ? 15.279 9.069 1.570 1.00 97.44 287 GLU A C 1
ATOM 2208 O O . GLU A 1 287 ? 14.377 8.250 1.716 1.00 97.44 287 GLU A O 1
ATOM 2213 N N . SER A 1 288 ? 15.077 10.233 0.941 1.00 95.88 288 SER A N 1
ATOM 2214 C CA . SER A 1 288 ? 13.752 10.609 0.436 1.00 95.88 288 SER A CA 1
ATOM 2215 C C . SER A 1 288 ? 13.226 9.661 -0.651 1.00 95.88 288 SER A C 1
ATOM 2217 O O . SER A 1 288 ? 12.065 9.254 -0.610 1.00 95.88 288 SER A O 1
ATOM 2219 N N . ALA A 1 289 ? 14.062 9.272 -1.618 1.00 97.56 289 ALA A N 1
ATOM 2220 C CA . ALA A 1 289 ? 13.676 8.361 -2.696 1.00 97.56 289 ALA A CA 1
ATOM 2221 C C . ALA A 1 289 ? 13.218 6.991 -2.165 1.00 97.56 289 ALA A C 1
ATOM 2223 O O . ALA A 1 289 ? 12.153 6.501 -2.545 1.00 97.56 289 ALA A O 1
ATOM 2224 N N . ILE A 1 290 ? 13.983 6.397 -1.245 1.00 98.38 290 ILE A N 1
ATOM 2225 C CA . ILE A 1 290 ? 13.626 5.121 -0.614 1.00 98.38 290 ILE A CA 1
ATOM 2226 C C . ILE A 1 290 ? 12.396 5.290 0.282 1.00 98.38 290 ILE A C 1
ATOM 2228 O O . ILE A 1 290 ? 11.497 4.448 0.255 1.00 98.38 290 ILE A O 1
ATOM 2232 N N . GLN A 1 291 ? 12.298 6.398 1.026 1.00 96.44 291 GLN A N 1
ATOM 2233 C CA . GLN A 1 291 ? 11.140 6.680 1.872 1.00 96.44 291 GLN A CA 1
ATOM 2234 C C . GLN A 1 291 ? 9.839 6.768 1.069 1.00 96.44 291 GLN A C 1
ATOM 2236 O O . GLN A 1 291 ? 8.793 6.345 1.561 1.00 96.44 291 GLN A O 1
ATOM 2241 N N . GLN A 1 292 ? 9.876 7.291 -0.158 1.00 95.62 292 GLN A N 1
ATOM 2242 C CA . GLN A 1 292 ? 8.695 7.340 -1.020 1.00 95.62 292 GLN A CA 1
ATOM 2243 C C . GLN A 1 292 ? 8.165 5.942 -1.343 1.00 95.62 292 GLN A C 1
ATOM 2245 O O . GLN A 1 292 ? 6.966 5.718 -1.194 1.00 95.62 292 GLN A O 1
ATOM 2250 N N . TRP A 1 293 ? 9.037 4.992 -1.690 1.00 97.75 293 TRP A N 1
ATOM 2251 C CA . TRP A 1 293 ? 8.652 3.590 -1.885 1.00 97.75 293 TRP A CA 1
ATOM 2252 C C . TRP A 1 293 ? 8.222 2.916 -0.582 1.00 97.75 293 TRP A C 1
ATOM 2254 O O . TRP A 1 293 ? 7.184 2.254 -0.538 1.00 97.75 293 TRP A O 1
ATOM 2264 N N . ALA A 1 294 ? 8.958 3.149 0.507 1.00 96.25 294 ALA A N 1
ATOM 2265 C CA . ALA A 1 294 ? 8.609 2.644 1.832 1.00 96.25 294 ALA A CA 1
ATOM 2266 C C . ALA A 1 294 ? 7.209 3.089 2.265 1.00 96.25 294 ALA A C 1
ATOM 2268 O O . ALA A 1 294 ? 6.462 2.315 2.853 1.00 96.25 294 ALA A O 1
ATOM 2269 N N . ASN A 1 295 ? 6.806 4.311 1.916 1.00 92.50 295 ASN A N 1
ATOM 2270 C CA . ASN A 1 295 ? 5.473 4.829 2.196 1.00 92.50 295 ASN A CA 1
ATOM 2271 C C . ASN A 1 295 ? 4.3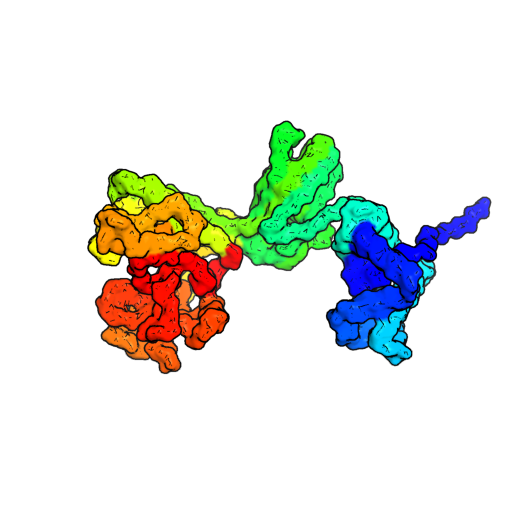53 4.144 1.404 1.00 92.50 295 ASN A C 1
ATOM 2273 O O . ASN A 1 295 ? 3.204 4.322 1.789 1.00 92.50 295 ASN A O 1
ATOM 2277 N N . GLN A 1 296 ? 4.654 3.382 0.349 1.00 94.62 296 GLN A N 1
ATOM 2278 C CA . GLN A 1 296 ? 3.663 2.626 -0.427 1.00 94.62 296 GLN A CA 1
ATOM 2279 C C . GLN A 1 296 ? 3.581 1.163 0.023 1.00 94.62 296 GLN A C 1
ATOM 2281 O O . GLN A 1 296 ? 2.496 0.590 0.073 1.00 94.62 296 GLN A O 1
ATOM 2286 N N . ILE A 1 297 ? 4.715 0.559 0.387 1.00 96.56 297 ILE A N 1
ATOM 2287 C CA . ILE A 1 297 ? 4.822 -0.892 0.582 1.00 96.56 297 ILE A CA 1
ATOM 2288 C C . ILE A 1 297 ? 4.451 -1.299 2.009 1.00 96.56 297 ILE A C 1
ATOM 2290 O O . ILE A 1 297 ? 5.030 -0.823 2.990 1.00 96.56 297 ILE A O 1
ATOM 2294 N N . ILE A 1 298 ? 3.492 -2.214 2.120 1.00 94.62 298 ILE A N 1
ATOM 2295 C CA . ILE A 1 298 ? 3.011 -2.786 3.377 1.00 94.62 298 ILE A CA 1
ATOM 2296 C C . ILE A 1 298 ? 3.696 -4.135 3.597 1.00 94.62 298 ILE A C 1
ATOM 2298 O O . ILE A 1 298 ? 3.760 -4.966 2.695 1.00 94.62 298 ILE A O 1
ATOM 2302 N N . LEU A 1 299 ? 4.186 -4.370 4.814 1.00 95.25 299 LEU A N 1
ATOM 2303 C CA . LEU A 1 299 ? 4.743 -5.667 5.188 1.00 95.25 299 LEU A CA 1
ATOM 2304 C C . LEU A 1 299 ? 3.621 -6.689 5.420 1.00 95.25 299 LEU A C 1
ATOM 2306 O O . LEU A 1 299 ? 2.613 -6.369 6.057 1.00 95.25 299 LEU A O 1
ATOM 2310 N N . THR A 1 300 ? 3.821 -7.937 4.993 1.00 94.06 300 THR A N 1
ATOM 2311 C CA . THR A 1 300 ? 2.837 -9.026 5.189 1.00 94.06 300 THR A CA 1
ATOM 2312 C C . THR A 1 300 ? 3.403 -10.240 5.924 1.00 94.06 300 THR A C 1
ATOM 2314 O O . THR A 1 300 ? 2.650 -11.151 6.280 1.00 94.06 300 THR A O 1
ATOM 2317 N N . GLY A 1 301 ? 4.708 -10.260 6.208 1.00 91.88 301 GLY A N 1
ATOM 2318 C CA . GLY A 1 301 ? 5.357 -11.342 6.949 1.00 91.88 301 GLY A CA 1
ATOM 2319 C C . GLY A 1 301 ? 4.893 -11.485 8.409 1.00 91.88 301 GLY A C 1
ATOM 2320 O O . GLY A 1 301 ? 4.395 -10.534 9.015 1.00 91.88 301 GLY A O 1
ATOM 2321 N N . PRO A 1 302 ? 5.039 -12.660 9.046 1.00 90.19 302 PRO A N 1
ATOM 2322 C CA . PRO A 1 302 ? 4.835 -12.831 10.490 1.00 90.19 302 PRO A CA 1
ATOM 2323 C C . PRO A 1 302 ? 5.733 -11.939 11.369 1.00 90.19 302 PRO A C 1
ATOM 2325 O O . PRO A 1 302 ? 5.311 -11.547 12.463 1.00 90.19 302 PRO A O 1
ATOM 2328 N N . SER A 1 303 ? 6.921 -11.559 10.900 1.00 90.06 303 SER A N 1
ATOM 2329 C CA . SER A 1 303 ? 7.846 -10.618 11.553 1.00 90.06 303 SER A CA 1
ATOM 2330 C C . SER A 1 303 ? 7.971 -9.300 10.784 1.00 90.06 303 SER A C 1
ATOM 2332 O O . SER A 1 303 ? 7.610 -9.204 9.616 1.00 90.06 303 SER A O 1
ATOM 2334 N N . THR A 1 304 ? 8.462 -8.265 11.469 1.00 90.06 304 THR A N 1
ATOM 2335 C CA . THR A 1 304 ? 8.935 -7.034 10.821 1.00 90.06 304 THR A CA 1
ATOM 2336 C C . THR A 1 304 ? 10.188 -7.352 9.998 1.00 90.06 304 THR A C 1
ATOM 2338 O O . THR A 1 304 ? 11.056 -8.070 10.491 1.00 90.06 304 THR A O 1
ATOM 2341 N N . ALA A 1 305 ? 10.271 -6.792 8.793 1.00 91.38 305 ALA A N 1
ATOM 2342 C CA . ALA A 1 305 ? 11.418 -6.837 7.885 1.00 91.38 305 ALA A CA 1
ATOM 2343 C C . ALA A 1 305 ? 12.107 -5.464 7.849 1.00 91.38 305 ALA A C 1
ATOM 2345 O O . ALA A 1 305 ? 11.459 -4.442 8.110 1.00 91.38 305 ALA A O 1
ATOM 2346 N N . THR A 1 306 ? 13.407 -5.416 7.566 1.00 95.31 306 THR A N 1
ATOM 2347 C CA . THR A 1 306 ? 14.153 -4.160 7.396 1.00 95.31 306 THR A CA 1
ATOM 2348 C C . THR A 1 306 ? 15.161 -4.348 6.280 1.00 95.31 306 THR A C 1
ATOM 2350 O O . THR A 1 306 ? 16.187 -4.968 6.502 1.00 95.31 306 THR A O 1
ATOM 2353 N N . ILE A 1 307 ? 14.878 -3.740 5.129 1.00 97.81 307 ILE A N 1
ATOM 2354 C CA . ILE A 1 307 ? 15.685 -3.900 3.920 1.00 97.81 307 ILE A CA 1
ATOM 2355 C C . ILE A 1 307 ? 17.014 -3.158 4.086 1.00 97.81 307 ILE A C 1
ATOM 2357 O O . ILE A 1 307 ? 17.045 -1.927 4.185 1.00 97.81 307 ILE A O 1
ATOM 2361 N N . ASP A 1 308 ? 18.116 -3.890 4.105 1.00 97.94 308 ASP A N 1
ATOM 2362 C CA . ASP A 1 308 ? 19.469 -3.366 4.193 1.00 97.94 308 ASP A CA 1
ATOM 2363 C C . ASP A 1 308 ? 19.966 -2.950 2.801 1.00 97.94 308 ASP A C 1
ATOM 2365 O O . ASP A 1 308 ? 20.192 -3.764 1.903 1.00 97.94 308 ASP A O 1
ATOM 2369 N N . ILE A 1 309 ? 20.154 -1.644 2.602 1.00 98.56 309 ILE A N 1
ATOM 2370 C CA . ILE A 1 309 ? 20.516 -1.067 1.304 1.00 98.56 309 ILE A CA 1
ATOM 2371 C C . ILE A 1 309 ? 21.968 -0.605 1.346 1.00 98.56 309 ILE A C 1
ATOM 2373 O O . ILE A 1 309 ? 22.343 0.265 2.134 1.00 98.56 309 ILE A O 1
ATOM 2377 N N . GLU A 1 310 ? 22.784 -1.154 0.455 1.00 98.50 310 GLU A N 1
ATOM 2378 C CA . GLU A 1 310 ? 24.164 -0.742 0.232 1.00 98.50 310 GLU A CA 1
ATOM 2379 C C . GLU A 1 310 ? 24.237 0.292 -0.897 1.00 98.50 310 GLU A C 1
ATOM 2381 O O . GLU A 1 310 ? 23.792 0.050 -2.019 1.00 98.50 310 GLU A O 1
ATOM 2386 N N . ILE A 1 311 ? 24.848 1.441 -0.621 1.00 98.56 311 ILE A N 1
ATOM 2387 C CA . ILE A 1 311 ? 25.040 2.539 -1.563 1.00 98.56 311 ILE A CA 1
ATOM 2388 C C . ILE A 1 311 ? 26.528 2.692 -1.831 1.00 98.56 311 ILE A C 1
ATOM 2390 O O . ILE A 1 311 ? 27.305 3.073 -0.958 1.00 98.56 311 ILE A O 1
ATOM 2394 N N . THR A 1 312 ? 26.927 2.450 -3.075 1.00 97.75 312 THR A N 1
ATOM 2395 C CA . THR A 1 312 ? 28.327 2.514 -3.491 1.00 97.75 312 THR A CA 1
ATOM 2396 C C . THR A 1 312 ? 28.542 3.602 -4.535 1.00 97.75 312 THR A C 1
ATOM 2398 O O . THR A 1 312 ? 27.896 3.633 -5.583 1.00 97.75 312 THR A O 1
ATOM 2401 N N . GLY A 1 313 ? 29.519 4.479 -4.297 1.00 95.88 313 GLY A N 1
ATOM 2402 C CA . GLY A 1 313 ? 30.021 5.380 -5.326 1.00 95.88 313 GLY A CA 1
ATOM 2403 C C . GLY A 1 313 ? 30.892 4.631 -6.336 1.00 95.88 313 GLY A C 1
ATOM 2404 O O . GLY A 1 313 ? 31.941 4.077 -5.990 1.00 95.88 313 GLY A O 1
ATOM 2405 N N . ALA A 1 314 ? 30.480 4.631 -7.601 1.00 94.50 314 ALA A N 1
ATOM 2406 C CA . ALA A 1 314 ? 31.132 3.917 -8.692 1.00 94.50 314 ALA A CA 1
ATOM 2407 C C . ALA A 1 314 ? 31.372 4.822 -9.914 1.00 94.50 314 ALA A C 1
ATOM 2409 O O . ALA A 1 314 ? 30.935 5.973 -9.977 1.00 94.50 314 ALA A O 1
ATOM 2410 N N . ASN A 1 315 ? 32.098 4.294 -10.902 1.00 92.19 315 ASN A N 1
ATOM 2411 C CA . ASN A 1 315 ? 32.205 4.877 -12.238 1.00 92.19 315 ASN A CA 1
ATOM 2412 C C . ASN A 1 315 ? 31.511 3.931 -13.221 1.00 92.19 315 ASN A C 1
ATOM 2414 O O . ASN A 1 315 ? 32.056 2.874 -13.540 1.00 92.19 315 ASN A O 1
ATOM 2418 N N . LEU A 1 316 ? 30.319 4.321 -13.673 1.00 92.56 316 LEU A N 1
ATOM 2419 C CA . LEU A 1 316 ? 29.452 3.511 -14.536 1.00 92.56 316 LEU A CA 1
ATOM 2420 C C . LEU A 1 316 ? 29.567 3.897 -16.024 1.00 92.56 316 LEU A C 1
ATOM 2422 O O . LEU A 1 316 ? 28.783 3.452 -16.852 1.00 92.56 316 LEU A O 1
ATOM 2426 N N . GLY A 1 317 ? 30.554 4.722 -16.391 1.00 91.12 317 GLY A N 1
ATOM 2427 C CA . GLY A 1 317 ? 30.693 5.260 -17.747 1.00 91.12 317 GLY A CA 1
ATOM 2428 C C . GLY A 1 317 ? 29.946 6.582 -17.939 1.00 91.12 317 GLY A C 1
ATOM 2429 O O . GLY A 1 317 ? 29.648 7.279 -16.979 1.00 91.12 317 GLY A O 1
ATOM 2430 N N . SER A 1 318 ? 29.700 6.986 -19.186 1.00 87.12 318 SER A N 1
ATOM 2431 C CA . SER A 1 318 ? 29.149 8.318 -19.498 1.00 87.12 318 SER A CA 1
ATOM 2432 C C . SER A 1 318 ? 27.638 8.355 -19.741 1.00 87.12 318 SER A C 1
ATOM 2434 O O . SER A 1 318 ? 27.109 9.438 -19.959 1.00 87.12 318 SER A O 1
ATOM 2436 N N . SER A 1 319 ? 26.969 7.201 -19.774 1.00 84.56 319 SER A N 1
ATOM 2437 C CA . SER A 1 319 ? 25.550 7.074 -20.147 1.00 84.56 319 SER A CA 1
ATOM 2438 C C . SER A 1 319 ? 24.661 6.506 -19.044 1.00 84.56 319 SER A C 1
ATOM 2440 O O . SER A 1 319 ? 23.450 6.562 -19.176 1.00 84.56 319 SER A O 1
ATOM 2442 N N . THR A 1 320 ? 25.242 5.963 -17.976 1.00 90.44 320 THR A N 1
ATOM 2443 C CA . THR A 1 320 ? 24.498 5.333 -16.880 1.00 90.44 320 THR A CA 1
ATOM 2444 C C . THR A 1 320 ? 24.556 6.239 -15.663 1.00 90.44 320 THR A C 1
ATOM 2446 O O . THR A 1 320 ? 25.645 6.524 -15.163 1.00 90.44 320 THR A O 1
ATOM 2449 N N . LEU A 1 321 ? 23.403 6.728 -15.216 1.00 93.31 321 LEU A N 1
ATOM 2450 C CA . LEU A 1 321 ? 23.285 7.660 -14.095 1.00 93.31 321 LEU A CA 1
ATOM 2451 C C . LEU A 1 321 ? 23.458 6.944 -12.749 1.00 93.31 321 LEU A C 1
ATOM 2453 O O . LEU A 1 321 ? 24.259 7.370 -11.910 1.00 93.31 321 LEU A O 1
ATOM 2457 N N . ALA A 1 322 ? 22.768 5.822 -12.586 1.00 95.75 322 ALA A N 1
ATOM 2458 C CA . ALA A 1 322 ? 22.874 4.913 -11.459 1.00 95.75 322 ALA A CA 1
ATOM 2459 C C . ALA A 1 322 ? 22.487 3.493 -11.923 1.00 95.75 322 ALA A C 1
ATOM 2461 O O . ALA A 1 322 ? 22.317 3.254 -13.115 1.00 95.75 322 ALA A O 1
ATOM 2462 N N . SER A 1 323 ? 22.492 2.533 -11.006 1.00 95.50 323 SER A N 1
ATOM 2463 C CA . SER A 1 323 ? 21.944 1.188 -11.221 1.00 95.50 323 SER A CA 1
ATOM 2464 C C . SER A 1 323 ? 21.549 0.615 -9.869 1.00 95.50 323 SER A C 1
ATOM 2466 O O . SER A 1 323 ? 22.290 0.853 -8.904 1.00 95.50 323 SER A O 1
ATOM 2468 N N . ALA A 1 324 ? 20.491 -0.186 -9.790 1.00 96.88 324 ALA A N 1
ATOM 2469 C CA . ALA A 1 324 ? 20.250 -0.998 -8.604 1.00 96.88 324 ALA A CA 1
ATOM 2470 C C . ALA A 1 324 ? 19.754 -2.414 -8.902 1.00 96.88 324 ALA A C 1
ATOM 2472 O O . ALA A 1 324 ? 19.264 -2.726 -9.984 1.00 96.88 324 ALA A O 1
ATOM 2473 N N . SER A 1 325 ? 19.924 -3.294 -7.919 1.00 95.06 325 SER A N 1
ATOM 2474 C CA . SER A 1 325 ? 19.483 -4.685 -7.991 1.00 95.06 325 SER A CA 1
ATOM 2475 C C . SER A 1 325 ? 19.199 -5.243 -6.603 1.00 95.06 325 SER A C 1
ATOM 2477 O O . SER A 1 325 ? 19.928 -4.925 -5.659 1.00 95.06 325 SER A O 1
ATOM 2479 N N . SER A 1 326 ? 18.229 -6.153 -6.506 1.00 95.94 326 SER A N 1
ATOM 2480 C CA . SER A 1 326 ? 18.136 -7.064 -5.363 1.00 95.94 326 SER A CA 1
ATOM 2481 C C . SER A 1 326 ? 19.329 -8.021 -5.379 1.00 95.94 326 SER A C 1
ATOM 2483 O O . SER A 1 326 ? 19.722 -8.546 -6.426 1.00 95.94 326 SER A O 1
ATOM 2485 N N . LEU A 1 327 ? 19.932 -8.213 -4.214 1.00 95.00 327 LEU A N 1
ATOM 2486 C CA . LEU A 1 327 ? 21.006 -9.160 -3.979 1.00 95.00 327 LEU A CA 1
ATOM 2487 C C . LEU A 1 327 ? 20.444 -10.505 -3.515 1.00 95.00 327 LEU A C 1
ATOM 2489 O O . LEU A 1 327 ? 19.300 -10.619 -3.090 1.00 95.00 327 LEU A O 1
ATOM 2493 N N . SER A 1 328 ? 21.275 -11.541 -3.626 1.00 91.94 328 SER A N 1
ATOM 2494 C CA . SER A 1 328 ? 20.962 -12.895 -3.153 1.00 91.94 328 SER A CA 1
ATOM 2495 C C . SER A 1 328 ? 19.644 -13.503 -3.674 1.00 91.94 328 SER A C 1
ATOM 2497 O O . SER A 1 328 ? 18.938 -14.154 -2.903 1.00 91.94 328 SER A O 1
ATOM 2499 N N . PRO A 1 329 ? 19.309 -13.382 -4.978 1.00 89.69 329 PRO A N 1
ATOM 2500 C CA . PRO A 1 329 ? 18.135 -14.059 -5.512 1.00 89.69 329 PRO A CA 1
ATOM 2501 C C . PRO A 1 329 ? 18.280 -15.578 -5.358 1.00 89.69 329 PRO A C 1
ATOM 2503 O O . PRO A 1 329 ? 19.379 -16.138 -5.473 1.00 89.69 329 PRO A O 1
ATOM 2506 N N . PHE A 1 330 ? 17.165 -16.265 -5.127 1.00 92.12 330 PHE A N 1
ATOM 2507 C CA . PHE A 1 330 ? 17.157 -17.702 -4.866 1.00 92.12 330 PHE A CA 1
ATOM 2508 C C . PHE A 1 330 ? 16.162 -18.437 -5.761 1.00 92.12 330 PHE A C 1
ATOM 2510 O O . PHE A 1 330 ? 15.296 -17.851 -6.403 1.00 92.12 330 PHE A O 1
ATOM 2517 N N . TRP A 1 331 ? 16.325 -19.754 -5.853 1.00 93.69 331 TRP A N 1
ATOM 2518 C CA . TRP A 1 331 ? 15.464 -20.586 -6.687 1.00 93.69 331 TRP A CA 1
ATOM 2519 C C . TRP A 1 331 ? 14.113 -20.804 -6.017 1.00 93.69 331 TRP A C 1
ATOM 2521 O O . TRP A 1 331 ? 14.065 -21.307 -4.895 1.00 93.69 331 TRP A O 1
ATOM 2531 N N . GLU A 1 332 ? 13.042 -20.509 -6.744 1.00 92.56 332 GLU A N 1
ATOM 2532 C CA . GLU A 1 332 ? 11.683 -20.880 -6.363 1.00 92.56 332 GLU A CA 1
ATOM 2533 C C . GLU A 1 332 ? 11.334 -22.258 -6.955 1.00 92.56 332 GLU A C 1
ATOM 2535 O O . GLU A 1 332 ? 11.908 -22.703 -7.960 1.00 92.56 332 GLU A O 1
ATOM 2540 N N . ASP A 1 333 ? 10.408 -22.969 -6.313 1.00 90.88 333 ASP A N 1
ATOM 2541 C CA . ASP A 1 333 ? 9.876 -24.215 -6.850 1.00 90.88 333 ASP A CA 1
ATOM 2542 C C . ASP A 1 333 ? 9.002 -23.936 -8.077 1.00 90.88 333 ASP A C 1
ATOM 2544 O O . ASP A 1 333 ? 8.013 -23.211 -8.016 1.00 90.88 333 ASP A O 1
ATOM 2548 N N . GLY A 1 334 ? 9.335 -24.582 -9.192 1.00 92.19 334 GLY A N 1
ATOM 2549 C CA . GLY A 1 334 ? 8.558 -24.506 -10.422 1.00 92.19 334 GLY A CA 1
ATOM 2550 C C . GLY A 1 334 ? 9.401 -24.171 -11.642 1.00 92.19 334 GLY A C 1
ATOM 2551 O O . GLY A 1 334 ? 10.586 -23.833 -11.566 1.00 92.19 334 GLY A O 1
ATOM 2552 N N . GLU A 1 335 ? 8.770 -24.335 -12.793 1.00 93.75 335 GLU A N 1
ATOM 2553 C CA . GLU A 1 335 ? 9.315 -23.933 -14.076 1.00 93.75 335 GLU A CA 1
ATOM 2554 C C . GLU A 1 335 ? 8.175 -23.648 -15.047 1.00 93.75 335 GLU A C 1
ATOM 2556 O O . GLU A 1 335 ? 7.098 -24.244 -14.967 1.00 93.75 335 GLU A O 1
ATOM 2561 N N . GLU A 1 336 ? 8.455 -22.788 -16.013 1.00 91.25 336 GLU A N 1
ATOM 2562 C CA . GLU A 1 336 ? 7.564 -22.492 -17.119 1.00 91.25 336 GLU A CA 1
ATOM 2563 C C . GLU A 1 336 ? 8.346 -22.531 -18.419 1.00 91.25 336 GLU A C 1
ATOM 2565 O O . GLU A 1 336 ? 9.429 -21.964 -18.540 1.00 91.25 336 GLU A O 1
ATOM 2570 N N . ASN A 1 337 ? 7.822 -23.276 -19.394 1.00 87.69 337 ASN A N 1
ATOM 2571 C CA . ASN A 1 337 ? 8.469 -23.475 -20.691 1.00 87.69 337 ASN A CA 1
ATOM 2572 C C . ASN A 1 337 ? 9.935 -23.963 -20.587 1.00 87.69 337 ASN A C 1
ATOM 2574 O O . ASN A 1 337 ? 10.745 -23.713 -21.476 1.00 87.69 337 ASN A O 1
ATOM 2578 N N . GLY A 1 338 ? 10.268 -24.698 -19.515 1.00 89.56 338 GLY A N 1
ATOM 2579 C CA . GLY A 1 338 ? 11.614 -25.215 -19.235 1.00 89.56 338 GLY A CA 1
ATOM 2580 C C . GLY A 1 338 ? 12.565 -24.221 -18.555 1.00 89.56 338 GLY A C 1
ATOM 2581 O O . GLY A 1 338 ? 13.728 -24.563 -18.324 1.00 89.56 338 GLY A O 1
ATOM 2582 N N . MET A 1 339 ? 12.090 -23.019 -18.223 1.00 94.06 339 MET A N 1
ATOM 2583 C CA . MET A 1 339 ? 12.831 -21.992 -17.493 1.00 94.06 339 MET A CA 1
ATOM 2584 C C . MET A 1 339 ? 12.452 -22.019 -16.018 1.00 94.06 339 MET A C 1
ATOM 2586 O O . MET A 1 339 ? 11.280 -22.131 -15.670 1.00 94.06 339 MET A O 1
ATOM 2590 N N . ARG A 1 340 ? 13.454 -21.930 -15.145 1.00 95.94 340 ARG A N 1
ATOM 2591 C CA . ARG A 1 340 ? 13.259 -22.035 -13.694 1.00 95.94 340 ARG A CA 1
ATOM 2592 C C . ARG A 1 340 ? 12.907 -20.683 -13.094 1.00 95.94 340 ARG A C 1
ATOM 2594 O O . ARG A 1 340 ? 13.476 -19.674 -13.502 1.00 95.94 340 ARG A O 1
ATOM 2601 N N . TYR A 1 341 ? 12.044 -20.684 -12.089 1.00 95.75 341 TYR A N 1
ATOM 2602 C CA . TYR A 1 341 ? 11.708 -19.469 -11.359 1.00 95.75 341 TYR A CA 1
ATOM 2603 C C . TYR A 1 341 ? 12.842 -19.046 -10.425 1.00 95.75 341 TYR A C 1
ATOM 2605 O O . TYR A 1 341 ? 13.448 -19.870 -9.728 1.00 95.75 341 TYR A O 1
ATOM 2613 N N . VAL A 1 342 ? 13.127 -17.751 -10.431 1.00 95.31 342 VAL A N 1
ATOM 2614 C CA . VAL A 1 342 ? 14.058 -17.099 -9.517 1.00 95.31 342 VAL A CA 1
ATOM 2615 C C . VAL A 1 342 ? 13.275 -16.034 -8.770 1.00 95.31 342 VAL A C 1
ATOM 2617 O O . VAL A 1 342 ? 12.623 -15.207 -9.402 1.00 95.31 342 VAL A O 1
ATOM 2620 N N . ALA A 1 343 ? 13.333 -16.093 -7.444 1.00 93.56 343 ALA A N 1
ATOM 2621 C CA . ALA A 1 343 ? 12.617 -15.184 -6.571 1.00 93.56 343 ALA A CA 1
ATOM 2622 C C . ALA A 1 343 ? 13.460 -13.954 -6.222 1.00 93.56 343 ALA A C 1
ATOM 2624 O O . ALA A 1 343 ? 14.672 -14.062 -5.983 1.00 93.56 343 ALA A O 1
ATOM 2625 N N . ASN A 1 344 ? 12.800 -12.801 -6.148 1.00 95.94 344 ASN A N 1
ATOM 2626 C CA . ASN A 1 344 ? 13.380 -11.567 -5.633 1.00 95.94 344 ASN A CA 1
ATOM 2627 C C . ASN A 1 344 ? 13.489 -11.625 -4.095 1.00 95.94 344 ASN A C 1
ATOM 2629 O O . ASN A 1 344 ? 12.507 -11.880 -3.395 1.00 95.94 344 ASN A O 1
ATOM 2633 N N . ASN A 1 345 ? 14.689 -11.378 -3.561 1.00 95.38 345 ASN A N 1
ATOM 2634 C CA . ASN A 1 345 ? 14.942 -11.487 -2.123 1.00 95.38 345 ASN A CA 1
ATOM 2635 C C . ASN A 1 345 ? 14.234 -10.392 -1.310 1.00 95.38 345 ASN A C 1
ATOM 2637 O O . ASN A 1 345 ? 13.684 -10.680 -0.253 1.00 95.38 345 ASN A O 1
ATOM 2641 N N . VAL A 1 346 ? 14.165 -9.164 -1.834 1.00 97.06 346 VAL A N 1
ATOM 2642 C CA . VAL A 1 346 ? 13.479 -8.039 -1.174 1.00 97.06 346 VAL A CA 1
ATOM 2643 C C . VAL A 1 346 ? 11.981 -8.319 -1.061 1.00 97.06 346 VAL A C 1
ATOM 2645 O O . VAL A 1 346 ? 11.389 -8.138 0.003 1.00 97.06 346 VAL A O 1
ATOM 2648 N N . LEU A 1 347 ? 11.360 -8.806 -2.142 1.00 96.88 347 LEU A N 1
ATOM 2649 C CA . LEU A 1 347 ? 9.961 -9.242 -2.125 1.00 96.88 347 LEU A CA 1
ATOM 2650 C C . LEU A 1 347 ? 9.743 -10.359 -1.097 1.00 96.88 347 LEU A C 1
ATOM 2652 O O . LEU A 1 347 ? 8.780 -10.319 -0.329 1.00 96.88 347 LEU A O 1
ATOM 2656 N N . HIS A 1 348 ? 10.639 -11.348 -1.064 1.00 95.88 348 HIS A N 1
ATOM 2657 C CA . HIS A 1 348 ? 10.552 -12.446 -0.110 1.00 95.88 348 HIS A CA 1
ATOM 2658 C C . HIS A 1 348 ? 10.605 -11.956 1.339 1.00 95.88 348 HIS A C 1
ATOM 2660 O O . HIS A 1 348 ? 9.739 -12.332 2.133 1.00 95.88 348 HIS A O 1
ATOM 2666 N N . GLU A 1 349 ? 11.568 -11.101 1.681 1.00 96.25 349 GLU A N 1
ATOM 2667 C CA . GLU A 1 349 ? 11.711 -10.575 3.037 1.00 96.25 349 GLU A CA 1
ATOM 2668 C C . GLU A 1 349 ? 10.485 -9.745 3.441 1.00 96.25 349 GLU A C 1
ATOM 2670 O O . GLU A 1 349 ? 9.949 -9.916 4.533 1.00 96.25 349 GLU A O 1
ATOM 2675 N N . ILE A 1 350 ? 9.945 -8.915 2.545 1.00 95.88 350 ILE A N 1
ATOM 2676 C CA . ILE A 1 350 ? 8.721 -8.137 2.807 1.00 95.88 350 ILE A CA 1
ATOM 2677 C C . ILE A 1 350 ? 7.519 -9.048 3.080 1.00 95.88 350 ILE A C 1
ATOM 2679 O O . ILE A 1 350 ? 6.722 -8.792 3.997 1.00 95.88 350 ILE A O 1
ATOM 2683 N N . ASN A 1 351 ? 7.410 -10.136 2.316 1.00 95.00 351 ASN A N 1
ATOM 2684 C CA . ASN A 1 351 ? 6.262 -11.029 2.379 1.00 95.00 351 ASN A CA 1
ATOM 2685 C C . ASN A 1 351 ? 6.321 -12.044 3.523 1.00 95.00 351 ASN A C 1
ATOM 2687 O O . ASN A 1 351 ? 5.276 -12.527 3.966 1.00 95.00 351 ASN A O 1
ATOM 2691 N N . THR A 1 352 ? 7.516 -12.364 4.018 1.00 94.25 352 THR A N 1
ATOM 2692 C CA . THR A 1 352 ? 7.736 -13.423 5.019 1.00 94.25 352 THR A CA 1
ATOM 2693 C C . THR A 1 352 ? 8.361 -12.923 6.319 1.00 94.25 352 THR A C 1
ATOM 2695 O O . THR A 1 352 ? 8.227 -13.566 7.357 1.00 94.25 352 THR A O 1
ATOM 2698 N N . GLY A 1 353 ? 8.996 -11.754 6.305 1.00 93.75 353 GLY A N 1
ATOM 2699 C CA . GLY A 1 353 ? 9.818 -11.266 7.407 1.00 93.75 353 GLY A CA 1
ATOM 2700 C C . GLY A 1 353 ? 11.085 -12.095 7.639 1.00 93.75 353 GLY A C 1
ATOM 2701 O O . GLY A 1 353 ? 11.666 -11.980 8.721 1.00 93.75 353 GLY A O 1
ATOM 2702 N N . GLU A 1 354 ? 11.464 -12.959 6.689 1.00 94.50 354 GLU A N 1
ATOM 2703 C CA . GLU A 1 354 ? 12.685 -13.763 6.712 1.00 94.50 354 GLU A CA 1
ATOM 2704 C C . GLU A 1 354 ? 13.748 -13.138 5.801 1.00 94.50 354 GLU A C 1
ATOM 2706 O O . GLU A 1 354 ? 13.575 -13.058 4.588 1.00 94.50 354 GLU A O 1
ATOM 2711 N N . ASP A 1 355 ? 14.863 -12.740 6.406 1.00 93.31 355 ASP A N 1
ATOM 2712 C CA . ASP A 1 355 ? 16.078 -12.302 5.722 1.00 93.31 355 ASP A CA 1
ATOM 2713 C C . ASP A 1 355 ? 16.959 -13.540 5.445 1.00 93.31 355 ASP A C 1
ATOM 2715 O O . ASP A 1 355 ? 17.516 -14.168 6.358 1.00 93.31 355 ASP A O 1
ATOM 2719 N N . ILE A 1 356 ? 17.015 -13.956 4.174 1.00 90.25 356 ILE A N 1
ATOM 2720 C CA . ILE A 1 356 ? 17.691 -15.189 3.732 1.00 90.25 356 ILE A CA 1
ATOM 2721 C C . ILE A 1 356 ? 19.217 -15.015 3.678 1.00 90.25 356 ILE A C 1
ATOM 2723 O O . ILE A 1 356 ? 19.970 -15.975 3.884 1.00 90.25 356 ILE A O 1
ATOM 2727 N N . ASN A 1 357 ? 19.681 -13.808 3.383 1.00 89.06 357 ASN A N 1
ATOM 2728 C CA . ASN A 1 357 ? 21.084 -13.411 3.272 1.00 89.06 357 ASN A CA 1
ATOM 2729 C C . ASN A 1 357 ? 21.705 -13.057 4.630 1.00 89.06 357 ASN A C 1
ATOM 2731 O O . ASN A 1 357 ? 22.933 -12.988 4.742 1.00 89.06 357 ASN A O 1
ATOM 2735 N N . GLY A 1 358 ? 20.896 -12.938 5.681 1.00 90.12 358 GLY A N 1
ATOM 2736 C CA . GLY A 1 358 ? 21.342 -12.513 6.996 1.00 90.12 358 GLY A CA 1
ATOM 2737 C C . GLY A 1 358 ? 21.865 -11.079 6.937 1.00 90.12 358 GLY A C 1
ATOM 2738 O O . GLY A 1 358 ? 21.419 -10.254 6.165 1.00 90.12 358 GLY A O 1
ATOM 2739 N N . SER A 1 359 ? 22.932 -10.778 7.676 1.00 88.81 359 SER A N 1
ATOM 2740 C CA . SER A 1 359 ? 23.455 -9.404 7.767 1.00 88.81 359 SER A CA 1
ATOM 2741 C C . SER A 1 359 ? 24.139 -8.847 6.499 1.00 88.81 359 SER A C 1
ATOM 2743 O O . SER A 1 359 ? 24.920 -7.902 6.614 1.00 88.81 359 SER A O 1
ATOM 2745 N N . GLU A 1 360 ? 24.014 -9.499 5.342 1.00 94.19 360 GLU A N 1
ATOM 2746 C CA . GLU A 1 360 ? 24.476 -8.946 4.061 1.00 94.19 360 GLU A CA 1
ATOM 2747 C C . GLU A 1 360 ? 23.380 -8.051 3.475 1.00 94.19 360 GLU A C 1
ATOM 2749 O O . GLU A 1 360 ? 22.211 -8.289 3.728 1.00 94.19 360 GLU A O 1
ATOM 2754 N N . ALA A 1 361 ? 23.735 -7.046 2.674 1.00 96.81 361 ALA A N 1
ATOM 2755 C CA . ALA A 1 361 ? 22.738 -6.143 2.098 1.00 96.81 361 ALA A CA 1
ATOM 2756 C C . ALA A 1 361 ? 21.753 -6.868 1.161 1.00 96.81 361 ALA A C 1
ATOM 2758 O O . ALA A 1 361 ? 22.160 -7.720 0.367 1.00 96.81 361 ALA A O 1
ATOM 2759 N N . ASP A 1 362 ? 20.489 -6.451 1.196 1.00 97.75 362 ASP A N 1
ATOM 2760 C CA . ASP A 1 362 ? 19.405 -6.924 0.329 1.00 97.75 362 ASP A CA 1
ATOM 2761 C C . ASP A 1 362 ? 19.397 -6.224 -1.023 1.00 97.75 362 ASP A C 1
ATOM 2763 O O . ASP A 1 362 ? 18.961 -6.783 -2.032 1.00 97.75 362 ASP A O 1
ATOM 2767 N N . VAL A 1 363 ? 19.873 -4.979 -1.048 1.00 98.44 363 VAL A N 1
ATOM 2768 C CA . VAL A 1 363 ? 19.894 -4.127 -2.235 1.00 98.44 363 VAL A CA 1
ATOM 2769 C C . VAL A 1 363 ? 21.269 -3.509 -2.404 1.00 98.44 363 VAL A C 1
ATOM 2771 O O . VAL A 1 363 ? 21.869 -3.023 -1.449 1.00 98.44 363 VAL A O 1
ATOM 2774 N N . LEU A 1 364 ? 21.745 -3.465 -3.648 1.00 98.06 364 LEU A N 1
ATOM 2775 C CA . LEU A 1 364 ? 22.900 -2.662 -4.038 1.00 98.06 364 LEU A CA 1
ATOM 2776 C C . LEU A 1 364 ? 22.454 -1.541 -4.969 1.00 98.06 364 LEU A C 1
ATOM 2778 O O . LEU A 1 364 ? 21.896 -1.818 -6.027 1.00 98.06 364 LEU A O 1
ATOM 2782 N N . ILE A 1 365 ? 22.784 -0.302 -4.613 1.00 98.56 365 ILE A N 1
ATOM 2783 C CA . ILE A 1 365 ? 22.661 0.881 -5.465 1.00 98.56 365 ILE A CA 1
ATOM 2784 C C . ILE A 1 365 ? 24.068 1.373 -5.810 1.00 98.56 365 ILE A C 1
ATOM 2786 O O . ILE A 1 365 ? 24.845 1.757 -4.933 1.00 98.56 365 ILE A O 1
ATOM 2790 N N . ASN A 1 366 ? 24.402 1.407 -7.099 1.00 98.12 366 ASN A N 1
ATOM 2791 C CA . ASN A 1 366 ? 25.634 2.028 -7.580 1.00 98.12 366 ASN A CA 1
ATOM 2792 C C . ASN A 1 366 ? 25.336 3.420 -8.132 1.00 98.12 366 ASN A C 1
ATOM 2794 O O . ASN A 1 366 ? 24.566 3.567 -9.079 1.00 98.12 366 ASN A O 1
ATOM 2798 N N . LEU A 1 367 ? 26.005 4.435 -7.593 1.00 97.38 367 LEU A N 1
ATOM 2799 C CA . LEU A 1 367 ? 25.889 5.817 -8.051 1.00 97.38 367 LEU A CA 1
ATOM 2800 C C . LEU A 1 367 ? 27.035 6.165 -8.985 1.00 97.38 367 LEU A C 1
ATOM 2802 O O . LEU A 1 367 ? 28.204 5.973 -8.632 1.00 97.38 367 LEU A O 1
ATOM 2806 N N . ASN A 1 368 ? 26.741 6.760 -10.139 1.00 96.44 368 ASN A N 1
ATOM 2807 C CA . ASN A 1 368 ? 27.799 7.246 -11.008 1.00 96.44 368 ASN A CA 1
ATOM 2808 C C . ASN A 1 368 ? 28.375 8.577 -10.509 1.00 96.44 368 ASN A C 1
ATOM 2810 O O . ASN A 1 368 ? 27.971 9.669 -10.912 1.00 96.44 368 ASN A O 1
ATOM 2814 N N . THR A 1 369 ? 29.407 8.477 -9.678 1.00 95.25 369 THR A N 1
ATOM 2815 C CA . THR A 1 369 ? 30.111 9.630 -9.095 1.00 95.25 369 THR A CA 1
ATOM 2816 C C . THR A 1 369 ? 30.721 10.573 -10.138 1.00 95.25 369 THR A C 1
ATOM 2818 O O . THR A 1 369 ? 30.923 11.755 -9.866 1.00 95.25 369 THR A O 1
ATOM 2821 N N . SER A 1 370 ? 30.973 10.096 -11.365 1.00 94.00 370 SER A N 1
ATOM 2822 C CA . SER A 1 370 ? 31.486 10.942 -12.451 1.00 94.00 370 SER A CA 1
ATOM 2823 C C . SER A 1 370 ? 30.435 11.888 -13.042 1.00 94.00 370 SER A C 1
ATOM 2825 O O . SER A 1 370 ? 30.797 12.870 -13.692 1.00 94.00 370 SER A O 1
ATOM 2827 N N . LEU A 1 371 ? 29.149 11.625 -12.785 1.00 92.94 371 LEU A N 1
ATOM 2828 C CA . LEU A 1 371 ? 28.017 12.383 -13.310 1.00 92.94 371 LEU A CA 1
ATOM 2829 C C . LEU A 1 371 ? 27.279 13.201 -12.243 1.00 92.94 371 LEU A C 1
ATOM 2831 O O . LEU A 1 371 ? 26.294 13.842 -12.594 1.00 92.94 371 LEU A O 1
ATOM 2835 N N . LEU A 1 372 ? 27.780 13.284 -10.999 1.00 92.88 372 LEU A N 1
ATOM 2836 C CA . LEU A 1 372 ? 27.148 14.063 -9.913 1.00 92.88 372 LEU A CA 1
ATOM 2837 C C . LEU A 1 372 ? 26.811 15.502 -10.324 1.00 92.88 372 LEU A C 1
ATOM 2839 O O . LEU A 1 372 ? 25.736 16.010 -10.033 1.00 92.88 372 LEU A O 1
ATOM 2843 N N . SER A 1 373 ? 27.692 16.136 -11.101 1.00 90.44 373 SER A N 1
ATOM 2844 C CA . SER A 1 373 ? 27.483 17.506 -11.586 1.00 90.44 373 SER A CA 1
ATOM 2845 C C . SER A 1 373 ? 26.341 17.685 -12.601 1.00 90.44 373 SER A C 1
ATOM 2847 O O . SER A 1 373 ? 26.004 18.832 -12.907 1.00 90.44 373 SER A O 1
ATOM 2849 N N . SER A 1 374 ? 25.792 16.584 -13.125 1.00 89.31 374 SER A N 1
ATOM 2850 C CA . SER A 1 374 ? 24.665 16.546 -14.070 1.00 89.31 374 SER A CA 1
ATOM 2851 C C . SER A 1 374 ? 23.313 16.471 -13.362 1.00 89.31 374 SER A C 1
ATOM 2853 O O . SER A 1 374 ? 22.282 16.650 -14.007 1.00 89.31 374 SER A O 1
ATOM 2855 N N . PHE A 1 375 ? 23.309 16.199 -12.057 1.00 91.81 375 PHE A N 1
ATOM 2856 C CA . PHE A 1 375 ? 22.092 16.091 -11.277 1.00 91.81 375 PHE A CA 1
ATOM 2857 C C . PHE A 1 375 ? 21.685 17.420 -10.655 1.00 91.81 375 PHE A C 1
ATOM 2859 O O . PHE A 1 375 ? 22.507 18.266 -10.291 1.00 91.81 375 PHE A O 1
ATOM 2866 N N . TRP A 1 376 ? 20.379 17.570 -10.504 1.00 91.56 376 TRP A N 1
ATOM 2867 C CA . TRP A 1 376 ? 19.778 18.507 -9.589 1.00 91.56 376 TRP A CA 1
ATOM 2868 C C . TRP A 1 376 ? 19.501 17.770 -8.282 1.00 91.56 376 TRP A C 1
ATOM 2870 O O . TRP A 1 376 ? 18.777 16.777 -8.252 1.00 91.56 376 TRP A O 1
ATOM 2880 N N . PHE A 1 377 ? 20.114 18.271 -7.212 1.00 91.69 377 PHE A N 1
ATOM 2881 C CA . PHE A 1 377 ? 19.783 17.878 -5.853 1.00 91.69 377 PHE A CA 1
ATOM 2882 C C . PHE A 1 377 ? 18.673 18.793 -5.359 1.00 91.69 377 PHE A C 1
ATOM 2884 O O . PHE A 1 377 ? 18.891 19.991 -5.138 1.00 91.69 377 PHE A O 1
ATOM 2891 N N . ASP A 1 378 ? 17.488 18.215 -5.260 1.00 88.50 378 ASP A N 1
ATOM 2892 C CA . ASP A 1 378 ? 16.280 18.869 -4.794 1.00 88.50 378 ASP A CA 1
ATOM 2893 C C . ASP A 1 378 ? 16.476 19.380 -3.349 1.00 88.50 378 ASP A C 1
ATOM 2895 O O . ASP A 1 378 ? 16.882 18.609 -2.476 1.00 88.50 378 ASP A O 1
ATOM 2899 N N . PRO A 1 379 ? 16.281 20.687 -3.073 1.00 87.62 379 PRO A N 1
ATOM 2900 C CA . PRO A 1 379 ? 16.365 21.226 -1.717 1.00 87.62 379 PRO A CA 1
ATOM 2901 C C . PRO A 1 379 ? 15.181 20.826 -0.821 1.00 87.62 379 PRO A C 1
ATOM 2903 O O . PRO A 1 379 ? 15.256 21.055 0.387 1.00 87.62 379 PRO A O 1
ATOM 2906 N N . THR A 1 380 ? 14.108 20.287 -1.399 1.00 88.25 380 THR A N 1
ATOM 2907 C CA . THR A 1 380 ? 12.891 19.796 -0.742 1.00 88.25 380 THR A CA 1
ATOM 2908 C C . THR A 1 380 ? 12.542 18.396 -1.259 1.00 88.25 380 THR A C 1
ATOM 2910 O O . THR A 1 380 ? 11.439 18.192 -1.759 1.00 88.25 380 THR A O 1
ATOM 2913 N N . PRO A 1 381 ? 13.458 17.413 -1.136 1.00 88.75 381 PRO A N 1
ATOM 2914 C CA . PRO A 1 381 ? 13.358 16.117 -1.812 1.00 88.75 381 PRO A CA 1
ATOM 2915 C C . PRO A 1 381 ? 12.123 15.294 -1.418 1.00 88.75 381 PRO A C 1
ATOM 2917 O O . PRO A 1 381 ? 11.813 14.301 -2.074 1.00 88.75 381 PRO A O 1
ATOM 2920 N N . GLU A 1 382 ? 11.437 15.650 -0.332 1.00 84.75 382 GLU A N 1
ATOM 2921 C CA . GLU A 1 382 ? 10.178 15.064 0.129 1.00 84.75 382 GLU A CA 1
ATOM 2922 C C . GLU A 1 382 ? 8.925 15.605 -0.587 1.00 84.75 382 GLU A C 1
ATOM 2924 O O . GLU A 1 382 ? 7.850 15.012 -0.476 1.00 84.75 382 GLU A O 1
ATOM 2929 N N . ILE A 1 383 ? 9.040 16.722 -1.312 1.00 84.69 383 ILE A N 1
ATOM 2930 C CA . ILE A 1 383 ? 7.965 17.358 -2.078 1.00 84.69 383 ILE A CA 1
ATOM 2931 C C . ILE A 1 383 ? 8.287 17.182 -3.555 1.00 84.69 383 ILE A C 1
ATOM 2933 O O . ILE A 1 383 ? 9.221 17.779 -4.052 1.00 84.69 383 ILE A O 1
ATOM 2937 N N . ARG A 1 384 ? 7.492 16.393 -4.275 1.00 85.75 384 ARG A N 1
ATOM 2938 C CA . ARG A 1 384 ? 7.802 16.013 -5.666 1.00 85.75 384 ARG A CA 1
ATOM 2939 C C . ARG A 1 384 ? 7.051 16.805 -6.730 1.00 85.75 384 ARG A C 1
ATOM 2941 O O . ARG A 1 384 ? 7.198 16.545 -7.919 1.00 85.75 384 ARG A O 1
ATOM 2948 N N . ASP A 1 385 ? 6.250 17.769 -6.286 1.00 78.56 385 ASP A N 1
ATOM 2949 C CA . ASP A 1 385 ? 5.500 18.680 -7.153 1.00 78.56 385 ASP A CA 1
ATOM 2950 C C . ASP A 1 385 ? 6.370 19.842 -7.674 1.00 78.56 385 ASP A C 1
ATOM 2952 O O . ASP A 1 385 ? 5.883 20.702 -8.418 1.00 78.56 385 ASP A O 1
ATOM 2956 N N . ASP A 1 386 ? 7.642 19.919 -7.272 1.00 73.06 386 ASP A N 1
ATOM 2957 C CA . ASP A 1 386 ? 8.598 20.854 -7.839 1.00 73.06 386 ASP A CA 1
ATOM 2958 C C . ASP A 1 386 ? 9.363 20.220 -9.010 1.00 73.06 386 ASP A C 1
ATOM 2960 O O . ASP A 1 386 ? 9.784 19.066 -9.012 1.00 73.06 386 ASP A O 1
ATOM 2964 N N . ASN A 1 387 ? 9.493 20.984 -10.092 1.00 66.31 387 ASN A N 1
ATOM 2965 C CA . ASN A 1 387 ? 10.195 20.503 -11.273 1.00 66.31 387 ASN A CA 1
ATOM 2966 C C . ASN A 1 387 ? 11.690 20.754 -11.127 1.00 66.31 387 ASN A C 1
ATOM 2968 O O . ASN A 1 387 ? 12.105 21.867 -10.771 1.00 66.31 387 ASN A O 1
ATOM 2972 N N . ALA A 1 388 ? 12.487 19.773 -11.549 1.00 72.06 388 ALA A N 1
ATOM 2973 C CA . ALA A 1 388 ? 13.896 19.987 -11.816 1.00 72.06 388 ALA A CA 1
ATOM 2974 C C . ALA A 1 388 ? 14.074 21.224 -12.719 1.00 72.06 388 ALA A C 1
ATOM 2976 O O . ALA A 1 388 ? 13.359 21.383 -13.714 1.00 72.06 388 ALA A O 1
ATOM 2977 N N . PRO A 1 389 ? 14.997 22.151 -12.400 1.00 68.38 389 PRO A N 1
ATOM 2978 C CA . PRO A 1 389 ? 15.136 23.382 -13.161 1.00 68.38 389 PRO A CA 1
ATOM 2979 C C . PRO A 1 389 ? 15.410 23.104 -14.646 1.00 68.38 389 PRO A C 1
ATOM 2981 O O . PRO A 1 389 ? 16.485 22.623 -15.003 1.00 68.38 389 PRO A O 1
ATOM 2984 N N . THR A 1 390 ? 14.473 23.492 -15.519 1.00 63.38 390 THR A N 1
ATOM 2985 C CA . THR A 1 390 ? 14.611 23.375 -16.985 1.00 63.38 390 THR A CA 1
ATOM 2986 C C . THR A 1 390 ? 15.708 24.286 -17.545 1.00 63.38 390 THR A C 1
ATOM 2988 O O . THR A 1 390 ? 16.280 24.024 -18.596 1.00 63.38 390 THR A O 1
ATOM 2991 N N . VAL A 1 391 ? 16.062 25.363 -16.832 1.00 54.81 391 VAL A N 1
ATOM 2992 C CA . VAL A 1 391 ? 17.242 26.187 -17.132 1.00 54.81 391 VAL A CA 1
ATOM 2993 C C . VAL A 1 391 ? 17.715 26.909 -15.871 1.00 54.81 391 VAL A C 1
ATOM 2995 O O . VAL A 1 391 ? 17.004 27.747 -15.314 1.00 54.81 391 VAL A O 1
ATOM 2998 N N . HIS A 1 392 ? 18.945 26.648 -15.426 1.00 44.53 392 HIS A N 1
ATOM 2999 C CA . HIS A 1 392 ? 19.576 27.457 -14.382 1.00 44.53 392 HIS A CA 1
ATOM 3000 C C . HIS A 1 392 ? 20.131 28.762 -15.001 1.00 44.53 392 HIS A C 1
ATOM 3002 O O . HIS A 1 392 ? 20.815 28.691 -16.022 1.00 44.53 392 HIS A O 1
ATOM 3008 N N . PRO A 1 393 ? 19.965 29.961 -14.395 1.00 45.41 393 PRO A N 1
ATOM 3009 C CA . PRO A 1 393 ? 20.391 31.243 -14.994 1.00 45.41 393 PRO A CA 1
ATOM 3010 C C . PRO A 1 393 ? 21.891 31.354 -15.324 1.00 45.41 393 PRO A C 1
ATOM 3012 O O . PRO A 1 393 ? 22.315 32.283 -16.011 1.00 45.41 393 PRO A O 1
ATOM 3015 N N . TRP A 1 394 ? 22.698 30.418 -14.817 1.00 48.19 394 TRP A N 1
ATOM 3016 C CA . TRP A 1 394 ? 24.156 30.396 -14.940 1.00 48.19 394 TRP A CA 1
ATOM 3017 C C . TRP A 1 394 ? 24.715 29.103 -15.563 1.00 48.19 394 TRP A C 1
ATOM 3019 O O . TRP A 1 394 ? 25.933 28.982 -15.679 1.00 48.19 394 TRP A O 1
ATOM 3029 N N . ARG A 1 395 ? 23.866 28.135 -15.951 1.00 50.09 395 ARG A N 1
ATOM 3030 C CA . ARG A 1 395 ? 24.277 26.890 -16.632 1.00 50.09 395 ARG A CA 1
ATOM 3031 C C . ARG A 1 395 ? 23.344 26.602 -17.807 1.00 50.09 395 ARG A C 1
ATOM 3033 O O . ARG A 1 395 ? 22.133 26.661 -17.671 1.00 50.09 395 ARG A O 1
ATOM 3040 N N . THR A 1 396 ? 23.919 26.293 -18.963 1.00 53.53 396 THR A N 1
ATOM 3041 C CA . THR A 1 396 ? 23.200 26.060 -20.229 1.00 53.53 396 THR A CA 1
ATOM 3042 C C . THR A 1 396 ? 22.747 24.607 -20.415 1.00 53.53 396 THR A C 1
ATOM 3044 O O . THR A 1 396 ? 22.548 24.193 -21.552 1.00 53.53 396 THR A O 1
ATOM 3047 N N . GLN A 1 397 ? 22.680 23.811 -19.346 1.00 60.72 397 GLN A N 1
ATOM 3048 C CA . GLN A 1 397 ? 22.321 22.392 -19.397 1.00 60.72 397 GLN A CA 1
ATOM 3049 C C . GLN A 1 397 ? 21.186 22.131 -18.410 1.00 60.72 397 GLN A C 1
ATOM 3051 O O . GLN A 1 397 ? 21.236 22.611 -17.276 1.00 60.72 397 GLN A O 1
ATOM 3056 N N . GLU A 1 398 ? 20.169 21.418 -18.885 1.00 72.00 398 GLU A N 1
ATOM 3057 C CA . GLU A 1 398 ? 19.135 20.800 -18.059 1.00 72.00 398 GLU A CA 1
ATOM 3058 C C . GLU A 1 398 ? 19.797 19.753 -17.145 1.00 72.00 398 GLU A C 1
ATOM 3060 O O . GLU A 1 398 ? 20.807 19.150 -17.521 1.00 72.00 398 GLU A O 1
ATOM 3065 N N . HIS A 1 399 ? 19.270 19.571 -15.936 1.00 85.44 399 HIS A N 1
ATOM 3066 C CA . HIS A 1 399 ? 19.783 18.584 -14.986 1.00 85.44 399 HIS A CA 1
ATOM 3067 C C . HIS A 1 399 ? 18.796 17.429 -14.831 1.00 85.44 399 HIS A C 1
ATOM 3069 O O . HIS A 1 399 ? 17.586 17.627 -14.950 1.00 85.44 399 HIS A O 1
ATOM 3075 N N . TYR A 1 400 ? 19.319 16.247 -14.520 1.00 90.00 400 TYR A N 1
ATOM 3076 C CA . TYR A 1 400 ? 18.502 15.100 -14.132 1.00 90.00 400 TYR A CA 1
ATOM 3077 C C . TYR A 1 400 ? 18.038 15.252 -12.687 1.00 90.00 400 TYR A C 1
ATOM 3079 O O . TYR A 1 400 ? 18.805 15.686 -11.827 1.00 90.00 400 TYR A O 1
ATOM 3087 N N . ASP A 1 401 ? 16.799 14.878 -12.419 1.00 91.62 401 ASP A N 1
ATOM 3088 C CA . ASP A 1 401 ? 16.262 14.788 -11.069 1.00 91.62 401 ASP A CA 1
ATOM 3089 C C . ASP A 1 401 ? 16.876 13.587 -10.334 1.00 91.62 401 ASP A C 1
ATOM 3091 O O . ASP A 1 401 ? 16.637 12.429 -10.685 1.00 91.62 401 ASP A O 1
ATOM 3095 N N . PHE A 1 402 ? 17.714 13.863 -9.330 1.00 94.81 402 PHE A N 1
ATOM 3096 C CA . PHE A 1 402 ? 18.423 12.807 -8.609 1.00 94.81 402 PHE A CA 1
ATOM 3097 C C . PHE A 1 402 ? 17.469 11.918 -7.809 1.00 94.81 402 PHE A C 1
ATOM 3099 O O . PHE A 1 402 ? 17.643 10.704 -7.804 1.00 94.81 402 PHE A O 1
ATOM 3106 N N . VAL A 1 403 ? 16.449 12.496 -7.164 1.00 95.94 403 VAL A N 1
ATOM 3107 C CA . VAL A 1 403 ? 15.478 11.731 -6.365 1.00 95.94 403 VAL A CA 1
ATOM 3108 C C . VAL A 1 403 ? 14.709 10.773 -7.272 1.00 95.94 403 VAL A C 1
ATOM 3110 O O . VAL A 1 403 ? 14.689 9.577 -6.994 1.00 95.94 403 VAL A O 1
ATOM 3113 N N . GLY A 1 404 ? 14.168 11.264 -8.392 1.00 94.69 404 GLY A N 1
ATOM 3114 C CA . GLY A 1 404 ? 13.478 10.431 -9.381 1.00 94.69 404 GLY A CA 1
ATOM 3115 C C . GLY A 1 404 ? 14.371 9.336 -9.964 1.00 94.69 404 GLY A C 1
ATOM 3116 O O . GLY A 1 404 ? 13.938 8.194 -10.067 1.00 94.69 404 GLY A O 1
ATOM 3117 N N . THR A 1 405 ? 15.645 9.643 -10.239 1.00 95.25 405 THR A N 1
ATOM 3118 C CA . THR A 1 405 ? 16.620 8.633 -10.690 1.00 95.25 405 THR A CA 1
ATOM 3119 C C . THR A 1 405 ? 16.764 7.511 -9.658 1.00 95.25 405 THR A C 1
ATOM 3121 O O . THR A 1 405 ? 16.661 6.344 -10.004 1.00 95.25 405 THR A O 1
ATOM 3124 N N . ILE A 1 406 ? 16.956 7.829 -8.374 1.00 98.00 406 ILE A N 1
ATOM 3125 C CA . ILE A 1 406 ? 17.097 6.792 -7.338 1.00 98.00 406 ILE A CA 1
ATOM 3126 C C . ILE A 1 406 ? 15.796 6.019 -7.119 1.00 98.00 406 ILE A C 1
ATOM 3128 O O . ILE A 1 406 ? 15.847 4.815 -6.886 1.00 98.00 406 ILE A O 1
ATOM 3132 N N . MET A 1 407 ? 14.638 6.677 -7.211 1.00 97.69 407 MET A N 1
ATOM 3133 C CA . MET A 1 407 ? 13.343 5.996 -7.139 1.00 97.69 407 MET A CA 1
ATOM 3134 C C . MET A 1 407 ? 13.180 4.978 -8.269 1.00 97.69 407 MET A C 1
ATOM 3136 O O . MET A 1 407 ? 12.728 3.867 -8.001 1.00 97.69 407 MET A O 1
ATOM 3140 N N . HIS A 1 408 ? 13.561 5.352 -9.492 1.00 96.44 408 HIS A N 1
ATOM 3141 C CA . HIS A 1 408 ? 13.555 4.476 -10.660 1.00 96.44 408 HIS A CA 1
ATOM 3142 C C . HIS A 1 408 ? 14.477 3.276 -10.437 1.00 96.44 408 HIS A C 1
ATOM 3144 O O . HIS A 1 408 ? 14.037 2.132 -10.490 1.00 96.44 408 HIS A O 1
ATOM 3150 N N . GLU A 1 409 ? 15.736 3.524 -10.065 1.00 96.88 409 GLU A N 1
ATOM 3151 C CA . GLU A 1 409 ? 16.681 2.433 -9.827 1.00 96.88 409 GLU A CA 1
ATOM 3152 C C . GLU A 1 409 ? 16.200 1.494 -8.721 1.00 96.88 409 GLU A C 1
ATOM 3154 O O . GLU A 1 409 ? 16.240 0.273 -8.862 1.00 96.88 409 GLU A O 1
ATOM 3159 N N . PHE A 1 410 ? 15.694 2.040 -7.614 1.00 98.44 410 PHE A N 1
ATOM 3160 C CA . PHE A 1 410 ? 15.203 1.217 -6.517 1.00 98.44 410 PHE A CA 1
ATOM 3161 C C . PHE A 1 410 ? 14.012 0.340 -6.926 1.00 98.44 410 PHE A C 1
ATOM 3163 O O . PHE A 1 410 ? 13.887 -0.773 -6.418 1.00 98.44 410 PHE A O 1
ATOM 3170 N N . ALA A 1 411 ? 13.193 0.760 -7.893 1.00 97.94 411 ALA A N 1
ATOM 3171 C CA . ALA A 1 411 ? 12.136 -0.085 -8.441 1.00 97.94 411 ALA A CA 1
ATOM 3172 C C . ALA A 1 411 ? 12.695 -1.366 -9.091 1.00 97.94 411 ALA A C 1
ATOM 3174 O O . ALA A 1 411 ? 12.116 -2.441 -8.920 1.00 97.94 411 ALA A O 1
ATOM 3175 N N . HIS A 1 412 ? 13.861 -1.310 -9.748 1.00 97.19 412 HIS A N 1
ATOM 3176 C CA . HIS A 1 412 ? 14.535 -2.517 -10.246 1.00 97.19 412 HIS A CA 1
ATOM 3177 C C . HIS A 1 412 ? 14.912 -3.474 -9.112 1.00 97.19 412 HIS A C 1
ATOM 3179 O O . HIS A 1 412 ? 14.774 -4.692 -9.249 1.00 97.19 412 HIS A O 1
ATOM 3185 N N . ALA A 1 413 ? 15.338 -2.947 -7.960 1.00 97.69 413 ALA A N 1
ATOM 3186 C CA . ALA A 1 413 ? 15.594 -3.768 -6.780 1.00 97.69 413 ALA A CA 1
ATOM 3187 C C . ALA A 1 413 ? 14.307 -4.391 -6.208 1.00 97.69 413 ALA A C 1
ATOM 3189 O O . ALA A 1 413 ? 14.340 -5.527 -5.740 1.00 97.69 413 ALA A O 1
ATOM 3190 N N . LEU A 1 414 ? 13.172 -3.701 -6.331 1.00 98.12 414 LEU A N 1
ATOM 3191 C CA . LEU A 1 414 ? 11.843 -4.205 -5.967 1.00 98.12 414 LEU A CA 1
ATOM 3192 C C . LEU A 1 414 ? 11.256 -5.206 -6.979 1.00 98.12 414 LEU A C 1
ATOM 3194 O O . LEU A 1 414 ? 10.162 -5.709 -6.769 1.00 98.12 414 LEU A O 1
ATOM 3198 N N . GLY A 1 415 ? 11.948 -5.525 -8.074 1.00 96.00 415 GLY A N 1
ATOM 3199 C CA . GLY A 1 415 ? 11.499 -6.562 -9.007 1.00 96.00 415 GLY A CA 1
ATOM 3200 C C . GLY A 1 415 ? 11.074 -6.066 -10.383 1.00 96.00 415 GLY A C 1
ATOM 3201 O O . GLY A 1 415 ? 10.604 -6.873 -11.177 1.00 96.00 415 GLY A O 1
ATOM 3202 N N . TYR A 1 416 ? 11.286 -4.789 -10.721 1.00 95.75 416 TYR A N 1
ATOM 3203 C CA . TYR A 1 416 ? 11.295 -4.343 -12.123 1.00 95.75 416 TYR A CA 1
ATOM 3204 C C . TYR A 1 416 ? 12.538 -4.864 -12.842 1.00 95.75 416 TYR A C 1
ATOM 3206 O O . TYR A 1 416 ? 13.407 -4.111 -13.259 1.00 95.75 416 TYR A O 1
ATOM 3214 N N . ASN A 1 417 ? 12.698 -6.173 -12.918 1.00 91.31 417 ASN A N 1
ATOM 3215 C CA . ASN A 1 417 ? 13.869 -6.795 -13.498 1.00 91.31 417 ASN A CA 1
ATOM 3216 C C . ASN A 1 417 ? 13.505 -8.144 -14.101 1.00 91.31 417 ASN A C 1
ATOM 3218 O O . ASN A 1 417 ? 12.561 -8.814 -13.687 1.00 91.31 417 ASN A O 1
ATOM 3222 N N . GLY A 1 418 ? 14.281 -8.568 -15.086 1.00 91.25 418 GLY A N 1
ATOM 3223 C CA . GLY A 1 418 ? 14.023 -9.818 -15.775 1.00 91.25 418 GLY A CA 1
ATOM 3224 C C . GLY A 1 418 ? 15.217 -10.303 -16.569 1.00 91.25 418 GLY A C 1
ATOM 3225 O O . GLY A 1 418 ? 16.235 -9.621 -16.706 1.00 91.25 418 GLY A O 1
ATOM 3226 N N . TRP A 1 419 ? 15.082 -11.516 -17.085 1.00 89.81 419 TRP A N 1
ATOM 3227 C CA . TRP A 1 419 ? 16.050 -12.147 -17.976 1.00 89.81 419 TRP A CA 1
ATOM 3228 C C . TRP A 1 419 ? 15.549 -12.237 -19.413 1.00 89.81 419 TRP A C 1
ATOM 3230 O O . TRP A 1 419 ? 16.333 -12.592 -20.310 1.00 89.81 419 TRP A O 1
ATOM 3240 N N . TYR A 1 420 ? 14.276 -11.910 -19.654 1.00 89.44 420 TYR A N 1
ATOM 3241 C CA . TYR A 1 420 ? 13.810 -11.711 -21.009 1.00 89.44 420 TYR A CA 1
ATOM 3242 C C . TYR A 1 420 ? 14.446 -10.474 -21.639 1.00 89.44 420 TYR A C 1
ATOM 3244 O O . TYR A 1 420 ? 14.523 -9.389 -21.071 1.00 89.44 420 TYR A O 1
ATOM 3252 N N . HIS A 1 421 ? 14.886 -10.669 -22.870 1.00 84.94 421 HIS A N 1
ATOM 3253 C CA . HIS A 1 421 ? 15.307 -9.635 -23.797 1.00 84.94 421 HIS A CA 1
ATOM 3254 C C . HIS A 1 421 ? 14.700 -9.968 -25.156 1.00 84.94 421 HIS A C 1
ATOM 3256 O O . HIS A 1 421 ? 13.953 -10.940 -25.304 1.00 84.94 421 HIS A O 1
ATOM 3262 N N . TYR A 1 422 ? 15.014 -9.169 -26.165 1.00 83.12 422 TYR A N 1
ATOM 3263 C CA . TYR A 1 422 ? 14.525 -9.419 -27.507 1.00 83.12 422 TYR A CA 1
ATOM 3264 C C . TYR A 1 422 ? 15.603 -9.185 -28.555 1.00 83.12 422 TYR A C 1
ATOM 3266 O O . TYR A 1 422 ? 16.527 -8.401 -28.351 1.00 83.12 422 TYR A O 1
ATOM 3274 N N . SER A 1 423 ? 15.468 -9.867 -29.691 1.00 77.19 423 SER A N 1
ATOM 3275 C CA . SER A 1 423 ? 16.260 -9.581 -30.887 1.00 77.19 423 SER A CA 1
ATOM 3276 C C . SER A 1 423 ? 15.621 -8.437 -31.673 1.00 77.19 423 SER A C 1
ATOM 3278 O O . SER A 1 423 ? 14.483 -8.584 -32.127 1.00 77.19 423 SER A O 1
ATOM 3280 N N . PRO A 1 424 ? 16.322 -7.318 -31.907 1.00 72.69 424 PRO A N 1
ATOM 3281 C CA . PRO A 1 424 ? 15.766 -6.225 -32.687 1.00 72.69 424 PRO A CA 1
ATOM 3282 C C . PRO A 1 424 ? 15.750 -6.521 -34.201 1.00 72.69 424 PRO A C 1
ATOM 3284 O O . PRO A 1 424 ? 16.700 -7.089 -34.747 1.00 72.69 424 PRO A O 1
ATOM 3287 N N . PRO A 1 425 ? 14.706 -6.095 -34.936 1.00 71.75 425 PRO A N 1
ATOM 3288 C CA . PRO A 1 425 ? 13.469 -5.504 -34.430 1.00 71.75 425 PRO A CA 1
ATOM 3289 C C . PRO A 1 425 ? 12.586 -6.559 -33.734 1.00 71.75 425 PRO A C 1
ATOM 3291 O O . PRO A 1 425 ? 12.583 -7.711 -34.181 1.00 71.75 425 PRO A O 1
ATOM 3294 N N . PRO A 1 426 ? 11.793 -6.172 -32.715 1.00 73.44 426 PRO A N 1
ATOM 3295 C CA . PRO A 1 426 ? 10.907 -7.103 -32.019 1.00 73.44 426 PRO A CA 1
ATOM 3296 C C . PRO A 1 426 ? 9.950 -7.771 -33.022 1.00 73.44 426 PRO A C 1
ATOM 3298 O O . PRO A 1 426 ? 9.284 -7.096 -33.812 1.00 73.44 426 PRO A O 1
ATOM 3301 N N . ASN A 1 427 ? 9.942 -9.109 -33.063 1.00 73.19 427 ASN A N 1
ATOM 3302 C CA . ASN A 1 427 ? 9.332 -9.885 -34.148 1.00 73.19 427 ASN A CA 1
ATOM 3303 C C . ASN A 1 427 ? 8.414 -11.016 -33.655 1.00 73.19 427 ASN A C 1
ATOM 3305 O O . ASN A 1 427 ? 8.642 -12.199 -33.922 1.00 73.19 427 ASN A O 1
ATOM 3309 N N . GLY A 1 428 ? 7.311 -10.664 -32.996 1.00 82.69 428 GLY A N 1
ATOM 3310 C CA . GLY A 1 428 ? 6.397 -11.684 -32.490 1.00 82.69 428 GLY A CA 1
ATOM 3311 C C . GLY A 1 428 ? 6.921 -12.364 -31.229 1.00 82.69 428 GLY A C 1
ATOM 3312 O O . GLY A 1 428 ? 8.027 -12.094 -30.766 1.00 82.69 428 GLY A O 1
ATOM 3313 N N . ALA A 1 429 ? 6.161 -13.336 -30.725 1.00 82.38 429 ALA A N 1
ATOM 3314 C CA . ALA A 1 429 ? 6.574 -14.156 -29.584 1.00 82.38 429 ALA A CA 1
ATOM 3315 C C . ALA A 1 429 ? 7.919 -14.881 -29.802 1.00 82.38 429 ALA A C 1
ATOM 3317 O O . ALA A 1 429 ? 8.614 -15.196 -28.846 1.00 82.38 429 ALA A O 1
ATOM 3318 N N . THR A 1 430 ? 8.317 -15.131 -31.057 1.00 81.56 430 THR A N 1
ATOM 3319 C CA . THR A 1 430 ? 9.627 -15.721 -31.386 1.00 81.56 430 THR A CA 1
ATOM 3320 C C . THR A 1 430 ? 10.810 -14.801 -31.116 1.00 81.56 430 THR A C 1
ATOM 3322 O O . THR A 1 430 ? 11.933 -15.291 -31.066 1.00 81.56 430 THR A O 1
ATOM 3325 N N . GLY A 1 431 ? 10.568 -13.496 -30.994 1.00 80.12 431 GLY A N 1
ATOM 3326 C CA . GLY A 1 431 ? 11.592 -12.509 -30.677 1.00 80.12 431 GLY A CA 1
ATOM 3327 C C . GLY A 1 431 ? 11.876 -12.380 -29.193 1.00 80.12 431 GLY A C 1
ATOM 3328 O O . GLY A 1 431 ? 12.819 -11.678 -28.855 1.00 80.12 431 GLY A O 1
ATOM 3329 N N . LEU A 1 432 ? 11.077 -13.019 -28.332 1.00 86.31 432 LEU A N 1
ATOM 3330 C CA . LEU A 1 432 ? 11.293 -13.050 -26.892 1.00 86.31 432 LEU A CA 1
ATOM 3331 C C . LEU A 1 432 ? 12.372 -14.088 -26.570 1.00 86.31 432 LEU A C 1
ATOM 3333 O O . LEU A 1 432 ? 12.196 -15.284 -26.808 1.00 86.31 432 LEU A O 1
ATOM 3337 N N . GLU A 1 433 ? 13.503 -13.629 -26.049 1.00 85.62 433 GLU A N 1
ATOM 3338 C CA . GLU A 1 433 ? 14.692 -14.441 -25.816 1.00 85.62 433 GLU A CA 1
ATOM 3339 C C . GLU A 1 433 ? 15.076 -14.451 -24.341 1.00 85.62 433 GLU A C 1
ATOM 3341 O O . GLU A 1 433 ? 14.999 -13.444 -23.646 1.00 85.62 433 GLU A O 1
ATOM 3346 N N . ASN A 1 434 ? 15.546 -15.601 -23.858 1.00 87.31 434 ASN A N 1
ATOM 3347 C CA . ASN A 1 434 ? 16.036 -15.758 -22.495 1.00 87.31 434 ASN A CA 1
ATOM 3348 C C . ASN A 1 434 ? 17.292 -16.632 -22.496 1.00 87.31 434 ASN A C 1
ATOM 3350 O O . ASN A 1 434 ? 17.232 -17.855 -22.628 1.00 87.31 434 ASN A O 1
ATOM 3354 N N . SER A 1 435 ? 18.454 -15.996 -22.362 1.00 84.50 435 SER A N 1
ATOM 3355 C CA . SER A 1 435 ? 19.747 -16.688 -22.440 1.00 84.50 435 SER A CA 1
ATOM 3356 C C . SER A 1 435 ? 20.128 -17.387 -21.129 1.00 84.50 435 SER A C 1
ATOM 3358 O O . SER A 1 435 ? 21.074 -18.176 -21.102 1.00 84.50 435 SER A O 1
ATOM 3360 N N . PHE A 1 436 ? 19.406 -17.108 -20.042 1.00 87.00 436 PHE A N 1
ATOM 3361 C CA . PHE A 1 436 ? 19.723 -17.584 -18.695 1.00 87.00 436 PHE A CA 1
ATOM 3362 C C . PHE A 1 436 ? 18.883 -18.788 -18.263 1.00 87.00 436 PHE A C 1
ATOM 3364 O O . PHE A 1 436 ? 19.216 -19.431 -17.262 1.00 87.00 436 PHE A O 1
ATOM 3371 N N . ASN A 1 437 ? 17.849 -19.127 -19.040 1.00 91.06 437 ASN A N 1
ATOM 3372 C CA . ASN A 1 437 ? 16.878 -20.178 -18.745 1.00 91.06 437 ASN A CA 1
ATOM 3373 C C . ASN A 1 437 ? 16.226 -19.996 -17.358 1.00 91.06 437 ASN A C 1
ATOM 3375 O O . ASN A 1 437 ? 16.096 -20.951 -16.581 1.00 91.06 437 ASN A O 1
ATOM 3379 N N . GLN A 1 438 ? 15.889 -18.744 -17.044 1.00 94.31 438 GLN A N 1
ATOM 3380 C CA . GLN A 1 438 ? 15.426 -18.254 -15.743 1.00 94.31 438 GLN A CA 1
ATOM 3381 C C . GLN A 1 438 ? 14.285 -17.261 -15.935 1.00 94.31 438 GLN A C 1
ATOM 3383 O O . GLN A 1 438 ? 14.309 -16.526 -16.911 1.00 94.31 438 GLN A O 1
ATOM 3388 N N . LEU A 1 439 ? 13.322 -17.219 -15.019 1.00 95.12 439 LEU A N 1
ATOM 3389 C CA . LEU A 1 439 ? 12.219 -16.256 -15.047 1.00 95.12 439 LEU A CA 1
ATOM 3390 C C . LEU A 1 439 ? 12.107 -15.546 -13.702 1.00 95.12 439 LEU A C 1
ATOM 3392 O O . LEU A 1 439 ? 12.039 -16.217 -12.667 1.00 95.12 439 LEU A O 1
ATOM 3396 N N . SER A 1 440 ? 12.052 -14.216 -13.732 1.00 95.25 440 SER A N 1
ATOM 3397 C CA . SER A 1 440 ? 11.669 -13.396 -12.579 1.00 95.25 440 SER A CA 1
ATOM 3398 C C . SER A 1 440 ? 10.150 -13.367 -12.409 1.00 95.25 440 SER A C 1
ATOM 3400 O O . SER A 1 440 ? 9.391 -13.860 -13.246 1.00 95.25 440 SER A O 1
ATOM 3402 N N . GLU A 1 441 ? 9.669 -12.794 -11.312 1.00 95.31 441 GLU A N 1
ATOM 3403 C CA . GLU A 1 441 ? 8.266 -12.407 -11.128 1.00 95.31 441 GLU A CA 1
ATOM 3404 C C . GLU A 1 441 ? 7.774 -11.498 -12.264 1.00 95.31 441 GLU A C 1
ATOM 3406 O O . GLU A 1 441 ? 6.649 -11.653 -12.740 1.00 95.31 441 GLU A O 1
ATOM 3411 N N . PHE A 1 442 ? 8.628 -10.594 -12.749 1.00 96.12 442 PHE A N 1
ATOM 3412 C CA . PHE A 1 442 ? 8.290 -9.692 -13.846 1.00 96.12 442 PHE A CA 1
ATOM 3413 C C . PHE A 1 442 ? 8.200 -10.433 -15.184 1.00 96.12 442 PHE A C 1
ATOM 3415 O O . PHE A 1 442 ? 7.213 -10.282 -15.899 1.00 96.12 442 PHE A O 1
ATOM 3422 N N . ASP A 1 443 ? 9.182 -11.290 -15.499 1.00 95.12 443 ASP A N 1
ATOM 3423 C CA . ASP A 1 443 ? 9.230 -12.058 -16.752 1.00 95.12 443 ASP A CA 1
ATOM 3424 C C . ASP A 1 443 ? 7.971 -12.910 -16.963 1.00 95.12 443 ASP A C 1
ATOM 3426 O O . ASP A 1 443 ? 7.507 -13.076 -18.092 1.00 95.12 443 ASP A O 1
ATOM 3430 N N . ARG A 1 444 ? 7.399 -13.434 -15.870 1.00 94.50 444 ARG A N 1
ATOM 3431 C CA . ARG A 1 444 ? 6.157 -14.229 -15.867 1.00 94.50 444 ARG A CA 1
ATOM 3432 C C . ARG A 1 444 ? 4.945 -13.466 -16.415 1.00 94.50 444 ARG A C 1
ATOM 3434 O O . ARG A 1 444 ? 3.947 -14.087 -16.759 1.00 94.50 444 ARG A O 1
ATOM 3441 N N . ASN A 1 445 ? 5.031 -12.141 -16.500 1.00 96.38 445 ASN A N 1
ATOM 3442 C CA . ASN A 1 445 ? 3.976 -11.263 -16.988 1.00 96.38 445 ASN A CA 1
ATOM 3443 C C . ASN A 1 445 ? 4.307 -10.640 -18.355 1.00 96.38 445 ASN A C 1
ATOM 3445 O O . ASN A 1 445 ? 3.621 -9.712 -18.771 1.00 96.38 445 ASN A O 1
ATOM 3449 N N . ILE A 1 446 ? 5.348 -11.104 -19.054 1.00 94.25 446 ILE A N 1
ATOM 3450 C CA . ILE A 1 446 ? 5.719 -10.576 -20.372 1.00 94.25 446 ILE A CA 1
ATOM 3451 C C . ILE A 1 446 ? 5.147 -11.462 -21.476 1.00 94.25 446 ILE A C 1
ATOM 3453 O O . ILE A 1 446 ? 5.482 -12.641 -21.592 1.00 94.25 446 ILE A O 1
ATOM 3457 N N . GLU A 1 447 ? 4.367 -10.857 -22.369 1.00 92.88 447 GLU A N 1
ATOM 3458 C CA . GLU A 1 447 ? 3.871 -11.516 -23.577 1.00 92.88 447 GLU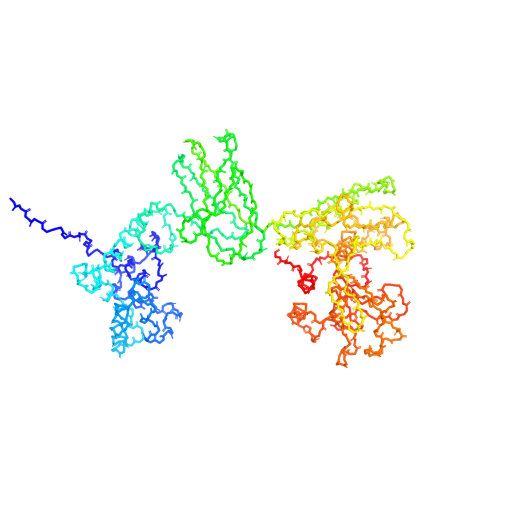 A CA 1
ATOM 3459 C C . GLU A 1 447 ? 4.044 -10.645 -24.827 1.00 92.88 447 GLU A C 1
ATOM 3461 O O . GLU A 1 447 ? 4.236 -9.432 -24.762 1.00 92.88 447 GLU A O 1
ATOM 3466 N N . TRP A 1 448 ? 3.948 -11.269 -26.003 1.00 91.62 448 TRP A N 1
ATOM 3467 C CA . TRP A 1 448 ? 3.794 -10.549 -27.265 1.00 91.62 448 TRP A CA 1
ATOM 3468 C C . TRP A 1 448 ? 2.311 -10.360 -27.599 1.00 91.62 448 TRP A C 1
ATOM 3470 O O . TRP A 1 448 ? 1.573 -11.337 -27.742 1.00 91.62 448 TRP A O 1
ATOM 3480 N N . SER A 1 449 ? 1.890 -9.115 -27.826 1.00 91.12 449 SER A N 1
ATOM 3481 C CA . SER A 1 449 ? 0.538 -8.787 -28.282 1.00 91.12 449 SER A CA 1
ATOM 3482 C C . SER A 1 449 ? 0.512 -8.578 -29.795 1.00 91.12 449 SER A C 1
ATOM 3484 O O . SER A 1 449 ? 0.975 -7.558 -30.298 1.00 91.12 449 SER A O 1
ATOM 3486 N N . ASP A 1 450 ? -0.111 -9.495 -30.542 1.00 88.75 450 ASP A N 1
ATOM 3487 C CA . ASP A 1 450 ? -0.315 -9.333 -31.994 1.00 88.75 450 ASP A CA 1
ATOM 3488 C C . ASP A 1 450 ? -1.215 -8.135 -32.341 1.00 88.75 450 ASP A C 1
ATOM 3490 O O . ASP A 1 450 ? -1.137 -7.589 -33.442 1.00 88.75 450 ASP A O 1
ATOM 3494 N N . ILE A 1 451 ? -2.089 -7.732 -31.413 1.00 88.12 451 ILE A N 1
ATOM 3495 C CA . ILE A 1 451 ? -3.015 -6.610 -31.606 1.00 88.12 451 ILE A CA 1
ATOM 3496 C C . ILE A 1 451 ? -2.275 -5.277 -31.460 1.00 88.12 451 ILE A C 1
ATOM 3498 O O . ILE A 1 451 ? -2.499 -4.374 -32.266 1.00 88.12 451 ILE A O 1
ATOM 3502 N N . GLN A 1 452 ? -1.402 -5.158 -30.455 1.00 87.00 452 GLN A N 1
ATOM 3503 C CA . GLN A 1 452 ? -0.605 -3.949 -30.207 1.00 87.00 452 GLN A CA 1
ATOM 3504 C C . GLN A 1 452 ? 0.713 -3.940 -30.993 1.00 87.00 452 GLN A C 1
ATOM 3506 O O . GLN A 1 452 ? 1.313 -2.884 -31.166 1.00 87.00 452 GLN A O 1
ATOM 3511 N N . ASN A 1 453 ? 1.129 -5.096 -31.521 1.00 86.00 453 ASN A N 1
ATOM 3512 C CA . ASN A 1 453 ? 2.412 -5.305 -32.185 1.00 86.00 453 ASN A CA 1
ATOM 3513 C C . ASN A 1 453 ? 3.592 -4.847 -31.302 1.00 86.00 453 ASN A C 1
ATOM 3515 O O . ASN A 1 453 ? 4.494 -4.147 -31.764 1.00 86.00 453 ASN A O 1
ATOM 3519 N N . SER A 1 454 ? 3.548 -5.227 -30.024 1.00 86.88 454 SER A N 1
ATOM 3520 C CA . SER A 1 454 ? 4.549 -4.906 -29.006 1.00 86.88 454 SER A CA 1
ATOM 3521 C C . SER A 1 454 ? 4.653 -6.031 -27.977 1.00 86.88 454 SER A C 1
ATOM 3523 O O . SER A 1 454 ? 3.727 -6.839 -27.826 1.00 86.88 454 SER A O 1
ATOM 3525 N N . PHE A 1 455 ? 5.762 -6.056 -27.237 1.00 90.19 455 PHE A N 1
ATOM 3526 C CA . PHE A 1 455 ? 5.776 -6.733 -25.945 1.00 90.19 455 PHE A CA 1
ATOM 3527 C C . PHE A 1 455 ? 4.910 -5.954 -24.956 1.00 90.19 455 PHE A C 1
ATOM 3529 O O . PHE A 1 455 ? 4.796 -4.727 -25.046 1.00 90.19 455 PHE A O 1
ATOM 3536 N N . VAL A 1 456 ? 4.241 -6.676 -24.069 1.00 93.25 456 VAL A N 1
ATOM 3537 C CA . VAL A 1 456 ? 3.298 -6.116 -23.105 1.00 93.25 456 VAL A CA 1
ATOM 3538 C C . VAL A 1 456 ? 3.450 -6.791 -21.751 1.00 93.25 456 VAL A C 1
ATOM 3540 O O . VAL A 1 456 ? 3.810 -7.966 -21.680 1.00 93.25 456 VAL A O 1
ATOM 3543 N N . PHE A 1 457 ? 3.123 -6.047 -20.699 1.00 96.06 457 PHE A N 1
ATOM 3544 C CA . PHE A 1 457 ? 2.956 -6.565 -19.352 1.00 96.06 457 PHE A CA 1
ATOM 3545 C C . PHE A 1 457 ? 1.492 -6.971 -19.129 1.00 96.06 457 PHE A C 1
ATOM 3547 O O . PHE A 1 457 ? 0.580 -6.157 -19.300 1.00 96.06 457 PHE A O 1
ATOM 3554 N N . THR A 1 458 ? 1.256 -8.230 -18.765 1.00 97.19 458 THR A N 1
ATOM 3555 C CA . THR A 1 458 ? -0.079 -8.847 -18.684 1.00 97.19 458 THR A CA 1
ATOM 3556 C C . THR A 1 458 ? -0.646 -8.934 -17.270 1.00 97.19 458 THR A C 1
ATOM 3558 O O . THR A 1 458 ? -1.716 -9.518 -17.081 1.00 97.19 458 THR A O 1
ATOM 3561 N N . GLY A 1 459 ? 0.041 -8.358 -16.282 1.00 97.75 459 GLY A N 1
ATOM 3562 C CA . GLY A 1 459 ? -0.439 -8.299 -14.906 1.00 97.75 459 GLY A CA 1
ATOM 3563 C C . GLY A 1 459 ? -1.805 -7.611 -14.807 1.00 97.75 459 GLY A C 1
ATOM 3564 O O . GLY A 1 459 ? -2.088 -6.627 -15.502 1.00 97.75 459 GLY A O 1
ATOM 3565 N N . SER A 1 460 ? -2.696 -8.175 -13.992 1.00 97.62 460 SER A N 1
ATOM 3566 C CA . SER A 1 460 ? -4.096 -7.750 -13.925 1.00 97.62 460 SER A CA 1
ATOM 3567 C C . SER A 1 460 ? -4.273 -6.352 -13.338 1.00 97.62 460 SER A C 1
ATOM 3569 O O . SER A 1 460 ? -5.051 -5.572 -13.889 1.00 97.62 460 SER A O 1
ATOM 3571 N N . ASN A 1 461 ? -3.543 -6.023 -12.271 1.00 97.88 461 ASN A N 1
ATOM 3572 C CA . ASN A 1 461 ? -3.642 -4.728 -11.602 1.00 97.88 461 ASN A CA 1
ATOM 3573 C C . ASN A 1 461 ? -3.080 -3.626 -12.506 1.00 97.88 461 ASN A C 1
ATOM 3575 O O . ASN A 1 461 ? -3.710 -2.580 -12.687 1.00 97.88 461 ASN A O 1
ATOM 3579 N N . ALA A 1 462 ? -1.920 -3.870 -13.125 1.00 97.12 462 ALA A N 1
ATOM 3580 C CA . ALA A 1 462 ? -1.299 -2.949 -14.069 1.00 97.12 462 ALA A CA 1
ATOM 3581 C C . ALA A 1 462 ? -2.202 -2.709 -15.284 1.00 97.12 462 ALA A C 1
ATOM 3583 O O . ALA A 1 462 ? -2.406 -1.566 -15.690 1.00 97.12 462 ALA A O 1
ATOM 3584 N N . THR A 1 463 ? -2.814 -3.769 -15.823 1.00 95.62 463 THR A N 1
ATOM 3585 C CA . THR A 1 463 ? -3.751 -3.674 -16.952 1.00 95.62 463 THR A CA 1
ATOM 3586 C C . THR A 1 463 ? -4.993 -2.854 -16.601 1.00 95.62 463 THR A C 1
ATOM 3588 O O . THR A 1 463 ? -5.378 -1.966 -17.363 1.00 95.62 463 THR A O 1
ATOM 3591 N N . GLU A 1 464 ? -5.623 -3.114 -15.452 1.00 96.44 464 GLU A N 1
ATOM 3592 C CA . GLU A 1 464 ? -6.795 -2.356 -14.992 1.00 96.44 464 GLU A CA 1
ATOM 3593 C C . GLU A 1 464 ? -6.457 -0.876 -14.762 1.00 96.44 464 GLU A C 1
ATOM 3595 O O . GLU A 1 464 ? -7.201 0.020 -15.178 1.00 96.44 464 GLU A O 1
ATOM 3600 N N . THR A 1 465 ? -5.298 -0.606 -14.162 1.00 95.19 465 THR A N 1
ATOM 3601 C CA . THR A 1 465 ? -4.821 0.758 -13.917 1.00 95.19 465 THR A CA 1
ATOM 3602 C C . THR A 1 465 ? -4.534 1.493 -15.224 1.00 95.19 465 THR A C 1
ATOM 3604 O O . THR A 1 465 ? -4.984 2.623 -15.408 1.00 95.19 465 THR A O 1
ATOM 3607 N N . TYR A 1 466 ? -3.860 0.841 -16.172 1.00 93.50 466 TYR A N 1
ATOM 3608 C CA . TYR A 1 466 ? -3.574 1.393 -17.497 1.00 93.50 466 TYR A CA 1
ATOM 3609 C C . TYR A 1 466 ? -4.858 1.752 -18.257 1.00 93.50 466 TYR A C 1
ATOM 3611 O O . TYR A 1 466 ? -4.959 2.826 -18.847 1.00 93.50 466 TYR A O 1
ATOM 3619 N N . GLN A 1 467 ? -5.887 0.909 -18.163 1.00 92.75 467 GLN A N 1
ATOM 3620 C CA . GLN A 1 467 ? -7.194 1.173 -18.772 1.00 92.75 467 GLN A CA 1
ATOM 3621 C C . GLN A 1 467 ? -7.982 2.278 -18.054 1.00 92.75 467 GLN A C 1
ATOM 3623 O O . GLN A 1 467 ? -8.727 3.021 -18.694 1.00 92.75 467 GLN A O 1
ATOM 3628 N N . THR A 1 468 ? -7.801 2.433 -16.740 1.00 93.31 468 THR A N 1
ATOM 3629 C CA . THR A 1 468 ? -8.379 3.546 -15.962 1.00 93.31 468 THR A CA 1
ATOM 3630 C C . THR A 1 468 ? -7.771 4.8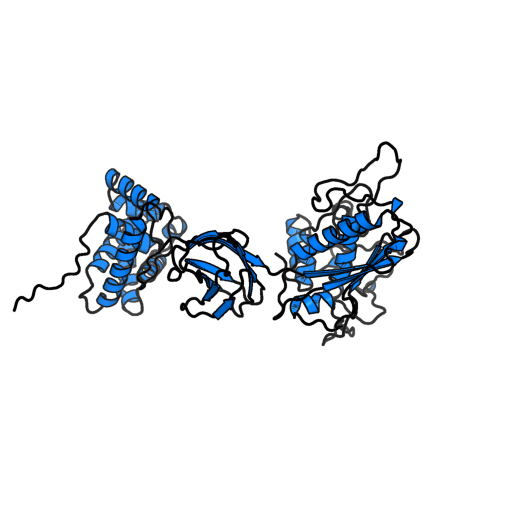93 -16.357 1.00 93.31 468 THR A C 1
ATOM 3632 O O . THR A 1 468 ? -8.458 5.913 -16.313 1.00 93.31 468 THR A O 1
ATOM 3635 N N . LEU A 1 469 ? -6.519 4.893 -16.823 1.00 88.44 469 LEU A N 1
ATOM 3636 C CA . LEU A 1 469 ? -5.854 6.048 -17.434 1.00 88.44 469 LEU A CA 1
ATOM 3637 C C . LEU A 1 469 ? -6.290 6.300 -18.893 1.00 88.44 469 LEU A C 1
ATOM 3639 O O . LEU A 1 469 ? -5.671 7.092 -19.594 1.00 88.44 469 LEU A O 1
ATOM 3643 N N . GLU A 1 470 ? -7.371 5.652 -19.342 1.00 89.81 470 GLU A N 1
ATOM 3644 C CA . GLU A 1 470 ? -7.972 5.771 -20.677 1.00 89.81 470 GLU A CA 1
ATOM 3645 C C . GLU A 1 470 ? -7.115 5.222 -21.833 1.00 89.81 470 GLU A C 1
ATOM 3647 O O . GLU A 1 470 ? -7.473 5.394 -23.004 1.00 89.81 470 GLU A O 1
ATOM 3652 N N . PHE A 1 471 ? -6.035 4.495 -21.533 1.00 89.12 471 PHE A N 1
ATOM 3653 C CA . PHE A 1 471 ? -5.297 3.739 -22.539 1.00 89.12 471 PHE A CA 1
ATOM 3654 C C . PHE A 1 471 ? -5.999 2.416 -22.881 1.00 89.12 471 PHE A C 1
ATOM 3656 O O . PHE A 1 471 ? -6.897 1.944 -22.180 1.00 89.12 471 PHE A O 1
ATOM 3663 N N . SER A 1 472 ? -5.618 1.801 -24.002 1.00 88.56 472 SER A N 1
ATOM 3664 C CA . SER A 1 472 ? -6.262 0.581 -24.502 1.00 88.56 472 SER A CA 1
ATOM 3665 C C . SER A 1 472 ? -5.308 -0.605 -24.545 1.00 88.56 472 SER A C 1
ATOM 3667 O O . SER A 1 472 ? -4.179 -0.464 -25.001 1.00 88.56 472 SER A O 1
ATOM 3669 N N . GLY A 1 473 ? -5.811 -1.792 -24.203 1.00 91.00 473 GLY A N 1
ATOM 3670 C CA . GLY A 1 473 ? -5.039 -3.034 -24.262 1.00 91.00 473 GLY A CA 1
ATOM 3671 C C . GLY A 1 473 ? -4.265 -3.304 -22.975 1.00 91.00 473 GLY A C 1
ATOM 3672 O O . GLY A 1 473 ? -4.734 -2.959 -21.888 1.00 91.00 473 GLY A O 1
ATOM 3673 N N . TYR A 1 474 ? -3.126 -3.974 -23.127 1.00 94.25 474 TYR A N 1
ATOM 3674 C CA . TYR A 1 474 ? -2.155 -4.238 -22.066 1.00 94.25 474 TYR A CA 1
ATOM 3675 C C . TYR A 1 474 ? -1.092 -3.139 -22.032 1.00 94.25 474 TYR A C 1
ATOM 3677 O O . TYR A 1 474 ? -0.882 -2.458 -23.038 1.00 94.25 474 TYR A O 1
ATOM 3685 N N . LEU A 1 475 ? -0.404 -2.989 -20.902 1.00 94.12 475 LEU A N 1
ATOM 3686 C CA . LEU A 1 475 ? 0.665 -2.005 -20.746 1.00 94.12 475 LEU A CA 1
ATOM 3687 C C . LEU A 1 475 ? 1.838 -2.355 -21.684 1.00 94.12 475 LEU A C 1
ATOM 3689 O O . LEU A 1 475 ? 2.417 -3.433 -21.529 1.00 94.12 475 LE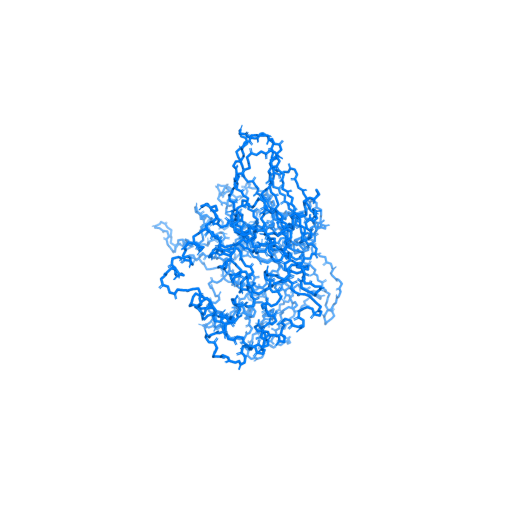U A O 1
ATOM 3693 N N . PRO A 1 476 ? 2.188 -1.511 -22.672 1.00 92.25 476 PRO A N 1
ATOM 3694 C CA . PRO A 1 476 ? 3.301 -1.792 -23.570 1.00 92.25 476 PRO A CA 1
ATOM 3695 C C . PRO A 1 476 ? 4.646 -1.674 -22.847 1.00 92.25 476 PRO A C 1
ATOM 3697 O O . PRO A 1 476 ? 4.851 -0.780 -22.027 1.00 92.25 476 PRO A O 1
ATOM 3700 N N . LEU A 1 477 ? 5.560 -2.580 -23.187 1.00 91.12 477 LEU A N 1
ATOM 3701 C CA . LEU A 1 477 ? 6.934 -2.586 -22.700 1.00 91.12 477 LEU A CA 1
ATOM 3702 C C . LEU A 1 477 ? 7.866 -1.975 -23.741 1.00 91.12 477 LEU A C 1
ATOM 3704 O O . LEU A 1 477 ? 7.722 -2.226 -24.949 1.00 91.12 477 LEU A O 1
ATOM 3708 N N . HIS A 1 478 ? 8.836 -1.199 -23.261 1.00 86.44 478 HIS A N 1
ATOM 3709 C CA . HIS A 1 478 ? 9.808 -0.554 -24.123 1.00 86.44 478 HIS A CA 1
ATOM 3710 C C . HIS A 1 478 ? 10.600 -1.613 -24.908 1.00 86.44 478 HIS A C 1
ATOM 3712 O O . HIS A 1 478 ? 11.099 -2.596 -24.366 1.00 86.44 478 HIS A O 1
ATOM 3718 N N . SER A 1 479 ? 10.684 -1.446 -26.229 1.00 78.44 479 SER A N 1
ATOM 3719 C CA . SER A 1 479 ? 11.402 -2.380 -27.104 1.00 78.44 479 SER A CA 1
ATOM 3720 C C . SER A 1 479 ? 11.877 -1.699 -28.397 1.00 78.44 479 SER A C 1
ATOM 3722 O O . SER A 1 479 ? 11.401 -2.001 -29.498 1.00 78.44 479 SER A O 1
ATOM 3724 N N . GLU A 1 480 ? 12.824 -0.755 -28.285 1.00 67.31 480 GLU A N 1
ATOM 3725 C CA . GLU A 1 480 ? 13.455 -0.077 -29.432 1.00 67.31 480 GLU A CA 1
ATOM 3726 C C . GLU A 1 480 ? 14.918 -0.471 -29.749 1.00 67.31 480 GLU A C 1
ATOM 3728 O O . GLU A 1 480 ? 15.868 0.154 -29.294 1.00 67.31 480 GLU A O 1
ATOM 3733 N N . GLY A 1 481 ? 15.147 -1.379 -30.706 1.00 58.69 481 GLY A N 1
ATOM 3734 C CA . GLY A 1 481 ? 16.480 -1.522 -31.330 1.00 58.69 481 GLY A CA 1
ATOM 3735 C C . GLY A 1 481 ? 17.573 -2.150 -30.440 1.00 58.69 481 GLY A C 1
ATOM 3736 O O . GLY A 1 481 ? 17.286 -2.728 -29.405 1.00 58.69 481 GLY A O 1
ATOM 3737 N N . ASP A 1 482 ? 18.844 -2.077 -30.871 1.00 47.97 482 ASP A N 1
ATOM 3738 C CA . ASP A 1 482 ? 20.025 -2.644 -30.168 1.00 47.97 482 ASP A CA 1
ATOM 3739 C C . ASP A 1 482 ? 20.681 -1.655 -29.158 1.00 47.97 482 ASP A C 1
ATOM 3741 O O . ASP A 1 482 ? 21.884 -1.742 -28.886 1.00 47.97 482 ASP A O 1
ATOM 3745 N N . ALA A 1 483 ? 19.968 -0.628 -28.678 1.00 49.28 483 ALA A N 1
ATOM 3746 C CA . ALA A 1 483 ? 20.549 0.414 -27.816 1.00 49.28 483 ALA A CA 1
ATOM 3747 C C . ALA A 1 483 ? 20.695 -0.037 -26.343 1.00 49.28 483 ALA A C 1
ATOM 3749 O O . ALA A 1 483 ? 20.029 -0.945 -25.884 1.00 49.28 483 ALA A O 1
ATOM 3750 N N . SER A 1 484 ? 21.592 0.568 -25.562 1.00 40.28 484 SER A N 1
ATOM 3751 C CA . SER A 1 484 ? 21.679 0.278 -24.116 1.00 40.28 484 SER A CA 1
ATOM 3752 C C . SER A 1 484 ? 20.432 0.819 -23.399 1.00 40.28 484 SER A C 1
ATOM 3754 O O . SER A 1 484 ? 20.072 1.955 -23.681 1.00 40.28 484 SER A O 1
ATOM 3756 N N . GLY A 1 485 ? 19.828 0.057 -22.476 1.00 49.25 485 GLY A N 1
ATOM 3757 C CA . GLY A 1 485 ? 18.551 0.408 -21.814 1.00 49.25 485 GLY A CA 1
ATOM 3758 C C . GLY A 1 485 ? 17.307 -0.204 -22.475 1.00 49.25 485 GLY A C 1
ATOM 3759 O O . GLY A 1 485 ? 16.196 -0.022 -22.001 1.00 49.25 485 GLY A O 1
ATOM 3760 N N . VAL A 1 486 ? 17.492 -0.962 -23.562 1.00 59.31 486 VAL A N 1
ATOM 3761 C CA . VAL A 1 486 ? 16.409 -1.665 -24.260 1.00 59.31 486 VAL A CA 1
ATOM 3762 C C . VAL A 1 486 ? 16.151 -3.023 -23.620 1.00 59.31 486 VAL A C 1
ATOM 3764 O O . VAL A 1 486 ? 16.575 -4.079 -24.090 1.00 59.31 486 VAL A O 1
ATOM 3767 N N . ASP A 1 487 ? 15.472 -3.001 -22.496 1.00 73.44 487 ASP A N 1
ATOM 3768 C CA . ASP A 1 487 ? 15.049 -4.207 -21.813 1.00 73.44 487 ASP A CA 1
ATOM 3769 C C . ASP A 1 487 ? 13.532 -4.211 -21.636 1.00 73.44 487 ASP A C 1
ATOM 3771 O O . ASP A 1 487 ? 12.846 -3.218 -21.865 1.00 73.44 487 ASP A O 1
ATOM 3775 N N . LEU A 1 488 ? 12.987 -5.381 -21.316 1.00 88.06 488 LEU A N 1
ATOM 3776 C CA . LEU A 1 488 ? 11.543 -5.568 -21.229 1.00 88.06 488 LEU A CA 1
ATOM 3777 C C . LEU A 1 488 ? 11.008 -5.294 -19.821 1.00 88.06 488 LEU A C 1
ATOM 3779 O O . LEU A 1 488 ? 9.919 -5.752 -19.504 1.00 88.06 488 LEU A O 1
ATOM 3783 N N . TYR A 1 489 ? 11.755 -4.578 -18.977 1.00 89.44 489 TYR A N 1
ATOM 3784 C CA . TYR A 1 489 ? 11.337 -4.210 -17.620 1.00 89.44 489 TYR A CA 1
ATOM 3785 C C . TYR A 1 489 ? 11.201 -2.692 -17.412 1.00 89.44 489 TYR A C 1
ATOM 3787 O O . TYR A 1 489 ? 11.040 -2.231 -16.283 1.00 89.44 489 TYR A O 1
ATOM 3795 N N . HIS A 1 490 ? 11.141 -1.942 -18.515 1.00 90.94 490 HIS A N 1
ATOM 3796 C CA . HIS A 1 490 ? 10.591 -0.589 -18.596 1.00 90.94 490 HIS A CA 1
ATOM 3797 C C . HIS A 1 490 ? 9.273 -0.619 -19.367 1.00 90.94 490 HIS A C 1
ATOM 3799 O O . HIS A 1 490 ? 9.151 -1.329 -20.375 1.00 90.94 490 HIS A O 1
ATOM 3805 N N . TYR A 1 491 ? 8.281 0.155 -18.931 1.00 88.19 491 TYR A N 1
ATOM 3806 C CA . TYR A 1 491 ? 7.091 0.361 -19.753 1.00 88.19 491 TYR A CA 1
ATOM 3807 C C . TYR A 1 491 ? 7.293 1.569 -20.661 1.00 88.19 491 TYR A C 1
ATOM 3809 O O . TYR A 1 491 ? 7.944 2.543 -20.313 1.00 88.19 491 TYR A O 1
ATOM 3817 N N . GLY A 1 492 ? 6.732 1.491 -21.856 1.00 82.00 492 GLY A N 1
ATOM 3818 C CA . GLY A 1 492 ? 6.953 2.488 -22.887 1.00 82.00 492 GLY A CA 1
ATOM 3819 C C . GLY A 1 492 ? 6.330 2.017 -24.183 1.00 82.00 492 GLY A C 1
ATOM 3820 O O . GLY A 1 492 ? 6.348 0.830 -24.512 1.00 82.00 492 GLY A O 1
ATOM 3821 N N . SER A 1 493 ? 5.731 2.945 -24.922 1.00 70.38 493 SER A N 1
ATOM 3822 C CA . SER A 1 493 ? 5.203 2.651 -26.248 1.00 70.38 493 SER A CA 1
ATOM 3823 C C . SER A 1 493 ? 6.033 3.396 -27.283 1.00 70.38 493 SER A C 1
ATOM 3825 O O . SER A 1 493 ? 6.247 4.599 -27.158 1.00 70.38 493 SER A O 1
ATOM 3827 N N . ASN A 1 494 ? 6.370 2.731 -28.386 1.00 61.94 494 ASN A N 1
ATOM 3828 C CA . ASN A 1 494 ? 6.960 3.395 -29.557 1.00 61.94 494 ASN A CA 1
ATOM 3829 C C . ASN A 1 494 ? 5.907 4.248 -30.311 1.00 61.94 494 ASN A C 1
ATOM 3831 O O . ASN A 1 494 ? 6.128 4.700 -31.440 1.00 61.94 494 ASN A O 1
ATOM 3835 N N . SER A 1 495 ? 4.704 4.406 -29.741 1.00 63.09 495 SER A N 1
ATOM 3836 C CA . SER A 1 495 ? 3.604 5.186 -30.288 1.00 63.09 495 SER A CA 1
ATOM 3837 C C . SER A 1 495 ? 3.604 6.587 -29.682 1.00 63.09 495 SER A C 1
ATOM 3839 O O . SER A 1 495 ? 3.698 6.774 -28.475 1.00 63.09 495 SER A O 1
ATOM 3841 N N . SER A 1 496 ? 3.417 7.607 -30.518 1.00 60.12 496 SER A N 1
ATOM 3842 C CA . SER A 1 496 ? 3.298 8.992 -30.049 1.00 60.12 496 SER A CA 1
ATOM 3843 C C . SER A 1 496 ? 1.962 9.296 -29.347 1.00 60.12 496 SER A C 1
ATOM 3845 O O . SER A 1 496 ? 1.648 10.469 -29.150 1.00 60.12 496 SER A O 1
ATOM 3847 N N . SER A 1 497 ? 1.114 8.288 -29.104 1.00 60.50 497 SER A N 1
ATOM 3848 C CA . SER A 1 497 ? -0.211 8.440 -28.488 1.00 60.50 497 SER A CA 1
ATOM 3849 C C . SER A 1 497 ? -0.242 8.126 -26.997 1.00 60.50 497 SER A C 1
ATOM 3851 O O . SER A 1 497 ? -1.152 8.620 -26.335 1.00 60.50 497 SER A O 1
ATOM 3853 N N . ASP A 1 498 ? 0.742 7.390 -26.472 1.00 64.62 498 ASP A N 1
ATOM 3854 C CA . ASP A 1 498 ? 0.793 7.042 -25.052 1.00 64.62 498 ASP A CA 1
ATOM 3855 C C . ASP A 1 498 ? 1.885 7.874 -24.376 1.00 64.62 498 ASP A C 1
ATOM 3857 O O . ASP A 1 498 ? 3.066 7.747 -24.692 1.00 64.62 498 ASP A O 1
ATOM 3861 N N . SER A 1 499 ? 1.494 8.758 -23.457 1.00 73.19 499 SER A N 1
ATOM 3862 C CA . SER A 1 499 ? 2.393 9.677 -22.741 1.00 73.19 499 SER A CA 1
ATOM 3863 C C . SER A 1 499 ? 3.170 8.988 -21.611 1.00 73.19 499 SER A C 1
ATOM 3865 O O . SER A 1 499 ? 3.346 9.565 -20.542 1.00 73.19 499 SER A O 1
ATOM 3867 N N . LEU A 1 500 ? 3.597 7.738 -21.821 1.00 84.81 500 LEU A N 1
ATOM 3868 C CA . LEU A 1 500 ? 4.335 6.966 -20.817 1.00 84.81 500 LEU A CA 1
ATOM 3869 C C . LEU A 1 500 ? 5.739 7.533 -20.553 1.00 84.81 500 LEU A C 1
ATOM 3871 O O . LEU A 1 500 ? 6.256 7.328 -19.466 1.00 84.81 500 LEU A O 1
ATOM 3875 N N . GLY A 1 501 ? 6.283 8.344 -21.469 1.00 79.62 501 GLY A N 1
ATOM 3876 C CA . GLY A 1 501 ? 7.582 9.016 -21.310 1.00 79.62 501 GLY A CA 1
ATOM 3877 C C . GLY A 1 501 ? 7.703 9.980 -20.121 1.00 79.62 501 GLY A C 1
ATOM 3878 O O . GLY A 1 501 ? 8.801 10.428 -19.804 1.00 79.62 501 GLY A O 1
ATOM 3879 N N . ASP A 1 502 ? 6.587 10.313 -19.468 1.00 80.31 502 ASP A N 1
ATOM 3880 C CA . ASP A 1 502 ? 6.554 11.177 -18.280 1.00 80.31 502 ASP A CA 1
ATOM 3881 C C . ASP A 1 502 ? 6.453 10.378 -16.961 1.00 80.31 502 ASP A C 1
ATOM 3883 O O . ASP A 1 502 ? 6.345 10.961 -15.880 1.00 80.31 502 ASP A O 1
ATOM 3887 N N . TYR A 1 503 ? 6.440 9.045 -17.029 1.00 89.75 503 TYR A N 1
ATOM 3888 C CA . TYR A 1 503 ? 6.260 8.160 -15.879 1.00 89.75 503 TYR A CA 1
ATOM 3889 C C . TYR A 1 503 ? 7.599 7.609 -15.373 1.00 89.75 503 TYR A C 1
ATOM 3891 O O . TYR A 1 503 ? 8.601 7.619 -16.081 1.00 89.75 503 TYR A O 1
ATOM 3899 N N . LEU A 1 504 ? 7.618 7.141 -14.120 1.00 92.88 504 LEU A N 1
ATOM 3900 C CA . LEU A 1 504 ? 8.856 6.811 -13.414 1.00 92.88 504 LEU A CA 1
ATOM 3901 C C . LEU A 1 504 ? 9.677 5.721 -14.108 1.00 92.88 504 LEU A C 1
ATOM 3903 O O . LEU A 1 504 ? 10.892 5.866 -14.171 1.00 92.88 504 LEU A O 1
ATOM 3907 N N . MET A 1 505 ? 9.039 4.658 -14.606 1.00 93.19 505 MET A N 1
ATOM 3908 C CA . MET A 1 505 ? 9.719 3.497 -15.203 1.00 93.19 505 MET A CA 1
ATOM 3909 C C . MET A 1 505 ? 9.744 3.528 -16.738 1.00 93.19 505 MET A C 1
ATOM 3911 O O . MET A 1 505 ? 9.771 2.471 -17.373 1.00 93.19 505 MET A O 1
ATOM 3915 N N . ASP A 1 506 ? 9.730 4.726 -17.328 1.00 88.12 506 ASP A N 1
ATOM 3916 C CA . ASP A 1 506 ? 10.110 4.919 -18.732 1.00 88.12 506 ASP A CA 1
ATOM 3917 C C . ASP A 1 506 ? 11.600 4.604 -18.943 1.00 88.12 506 ASP A C 1
ATOM 3919 O O . ASP A 1 506 ? 12.410 4.757 -18.027 1.00 88.12 506 ASP A O 1
ATOM 3923 N N . ASP A 1 507 ? 11.983 4.186 -20.152 1.00 81.69 507 ASP A N 1
ATOM 3924 C CA . ASP A 1 507 ? 13.376 3.845 -20.477 1.00 81.69 507 ASP A CA 1
ATOM 3925 C C . ASP A 1 507 ? 14.308 5.068 -20.515 1.00 81.69 507 ASP A C 1
ATOM 3927 O O . ASP A 1 507 ? 15.534 4.929 -20.445 1.00 81.69 507 ASP A O 1
ATOM 3931 N N . ASN A 1 508 ? 13.750 6.279 -20.631 1.00 79.31 508 ASN A N 1
ATOM 3932 C CA . ASN A 1 508 ? 14.522 7.504 -20.754 1.00 79.31 508 ASN A CA 1
ATOM 3933 C C . ASN A 1 508 ? 14.427 8.385 -19.509 1.00 79.31 508 ASN A C 1
ATOM 3935 O O . ASN A 1 508 ? 13.378 8.884 -19.114 1.00 79.31 508 ASN A O 1
ATOM 3939 N N . SER A 1 509 ? 15.590 8.729 -18.956 1.00 79.06 509 SER A N 1
ATOM 3940 C CA . SER A 1 509 ? 15.689 9.842 -18.013 1.00 79.06 509 SER A CA 1
ATOM 3941 C C . SER A 1 509 ? 15.622 11.173 -18.766 1.00 79.06 509 SER A C 1
ATOM 3943 O O . SER A 1 509 ? 16.581 11.560 -19.434 1.00 79.06 509 SER A O 1
ATOM 3945 N N . ASN A 1 510 ? 14.522 11.914 -18.636 1.00 82.06 510 ASN A N 1
ATOM 3946 C CA . ASN A 1 510 ? 14.383 13.251 -19.224 1.00 82.06 510 ASN A CA 1
ATOM 3947 C C . ASN A 1 510 ? 14.899 14.359 -18.279 1.00 82.06 510 ASN A C 1
ATOM 3949 O O . ASN A 1 510 ? 14.357 14.530 -17.182 1.00 82.06 510 ASN A O 1
ATOM 3953 N N . PRO A 1 511 ? 15.919 15.148 -18.674 1.00 84.56 511 PRO A N 1
ATOM 3954 C CA . PRO A 1 511 ? 16.350 16.320 -17.916 1.00 84.56 511 PRO A CA 1
ATOM 3955 C C . PRO A 1 511 ? 15.221 17.341 -17.707 1.00 84.56 511 PRO A C 1
ATOM 3957 O O . PRO A 1 511 ? 14.355 17.517 -18.561 1.00 84.56 511 PRO A O 1
ATOM 3960 N N . GLY A 1 512 ? 15.244 18.058 -16.580 1.00 83.06 512 GLY A N 1
ATOM 3961 C CA . GLY A 1 512 ? 14.246 19.092 -16.272 1.00 83.06 512 GLY A CA 1
ATOM 3962 C C . GLY A 1 512 ? 12.852 18.560 -15.915 1.00 83.06 512 GLY A C 1
ATOM 3963 O O . GLY A 1 512 ? 11.922 19.357 -15.795 1.00 83.06 512 GLY A O 1
ATOM 3964 N N . THR A 1 513 ? 12.720 17.245 -15.733 1.00 84.00 513 THR A N 1
ATOM 3965 C CA . THR A 1 513 ? 11.488 16.563 -15.325 1.00 84.00 513 THR A CA 1
ATOM 3966 C C . THR A 1 513 ? 11.707 15.910 -13.967 1.00 84.00 513 THR A C 1
ATOM 3968 O O . THR A 1 513 ? 12.754 15.300 -13.746 1.00 84.00 513 THR A O 1
ATOM 3971 N N . SER A 1 514 ? 10.738 16.068 -13.066 1.00 87.81 514 SER A N 1
ATOM 3972 C CA . SER A 1 514 ? 10.699 15.358 -11.786 1.00 87.81 514 SER A CA 1
ATOM 3973 C C . SER A 1 514 ? 9.713 14.202 -11.880 1.00 87.81 514 SER A C 1
ATOM 3975 O O . SER A 1 514 ? 8.609 14.381 -12.395 1.00 87.81 514 SER A O 1
ATOM 3977 N N . TYR A 1 515 ? 10.096 13.040 -11.357 1.00 86.75 515 TYR A N 1
ATOM 3978 C CA . TYR A 1 515 ? 9.245 11.848 -11.371 1.00 86.75 515 TYR A CA 1
ATOM 3979 C C . TYR A 1 515 ? 8.631 11.579 -9.995 1.00 86.75 515 TYR A C 1
ATOM 3981 O O . TYR A 1 515 ? 9.213 11.902 -8.950 1.00 86.75 515 TYR A O 1
ATOM 3989 N N . THR A 1 516 ? 7.453 10.956 -10.018 1.00 91.75 516 THR A N 1
ATOM 3990 C CA . THR A 1 516 ? 6.714 10.463 -8.847 1.00 91.75 516 THR A CA 1
ATOM 3991 C C . THR A 1 516 ? 6.346 8.999 -9.053 1.00 91.75 516 THR A C 1
ATOM 3993 O O . THR A 1 516 ? 6.243 8.551 -10.193 1.00 91.75 516 THR A O 1
ATOM 3996 N N . ILE A 1 517 ? 6.126 8.260 -7.961 1.00 94.12 517 ILE A N 1
ATOM 3997 C CA . ILE A 1 517 ? 5.557 6.907 -8.040 1.00 94.12 517 ILE A CA 1
ATOM 3998 C C . ILE A 1 517 ? 4.111 7.041 -8.512 1.00 94.12 517 ILE A C 1
ATOM 4000 O O . ILE A 1 517 ? 3.267 7.608 -7.815 1.00 94.12 517 ILE A O 1
ATOM 4004 N N . SER A 1 518 ? 3.830 6.528 -9.699 1.00 94.31 518 SER A N 1
ATOM 4005 C CA . SER A 1 518 ? 2.500 6.521 -10.285 1.00 94.31 518 SER A CA 1
ATOM 4006 C C . SER A 1 518 ? 1.670 5.334 -9.792 1.00 94.31 518 SER A C 1
ATOM 4008 O O . SER A 1 518 ? 2.171 4.379 -9.196 1.00 94.31 518 SER A O 1
ATOM 4010 N N . SER A 1 519 ? 0.372 5.356 -10.097 1.00 94.88 519 SER A N 1
ATOM 4011 C CA . SER A 1 519 ? -0.493 4.197 -9.870 1.00 94.88 519 SER A CA 1
ATOM 4012 C C . SER A 1 519 ? -0.105 2.992 -10.731 1.00 94.88 519 SER A C 1
ATOM 4014 O O . SER A 1 519 ? -0.371 1.866 -10.333 1.00 94.88 519 SER A O 1
ATOM 4016 N N . LEU A 1 520 ? 0.502 3.201 -11.908 1.00 95.44 520 LEU A N 1
ATOM 4017 C CA . LEU A 1 520 ? 1.012 2.093 -12.726 1.00 95.44 520 LEU A CA 1
ATOM 4018 C C . LEU A 1 520 ? 2.187 1.413 -12.030 1.00 95.44 520 LEU A C 1
ATOM 4020 O O . LEU A 1 520 ? 2.252 0.185 -12.008 1.00 95.44 520 LEU A O 1
ATOM 4024 N N . ASP A 1 521 ? 3.058 2.213 -11.413 1.00 97.50 521 ASP A N 1
ATOM 4025 C CA . ASP A 1 521 ? 4.250 1.704 -10.749 1.00 97.50 521 ASP A CA 1
ATOM 4026 C C . ASP A 1 521 ? 3.894 0.761 -9.592 1.00 97.50 521 ASP A C 1
ATOM 4028 O O . ASP A 1 521 ? 4.456 -0.326 -9.431 1.00 97.50 521 ASP A O 1
ATOM 4032 N N . THR A 1 522 ? 2.910 1.165 -8.792 1.00 97.56 522 THR A N 1
ATOM 4033 C CA . THR A 1 522 ? 2.405 0.354 -7.685 1.00 97.56 522 THR A CA 1
ATOM 4034 C C . THR A 1 522 ? 1.568 -0.829 -8.151 1.00 97.56 522 THR A C 1
ATOM 4036 O O . THR A 1 522 ? 1.655 -1.895 -7.546 1.00 97.56 522 THR A O 1
ATOM 4039 N N . ALA A 1 523 ? 0.803 -0.687 -9.234 1.00 97.88 523 ALA A N 1
ATOM 4040 C CA . ALA A 1 523 ? -0.012 -1.770 -9.772 1.00 97.88 523 ALA A CA 1
ATOM 4041 C C . ALA A 1 523 ? 0.828 -2.938 -10.311 1.00 97.88 523 ALA A C 1
ATOM 4043 O O . ALA A 1 523 ? 0.487 -4.095 -10.079 1.00 97.88 523 ALA A O 1
ATOM 4044 N N . ILE A 1 524 ? 1.965 -2.661 -10.956 1.00 98.31 524 ILE A N 1
ATOM 4045 C CA . ILE A 1 524 ? 2.913 -3.718 -11.331 1.00 98.31 524 ILE A CA 1
ATOM 4046 C C . ILE A 1 524 ? 3.452 -4.410 -10.081 1.00 98.31 524 ILE A C 1
ATOM 4048 O O . ILE A 1 524 ? 3.423 -5.633 -10.032 1.00 98.31 524 ILE A O 1
ATOM 4052 N N . LEU A 1 525 ? 3.882 -3.676 -9.043 1.00 98.38 525 LEU A N 1
ATOM 4053 C CA . LEU A 1 525 ? 4.343 -4.317 -7.803 1.00 98.38 525 LEU A CA 1
ATOM 4054 C C . LEU A 1 525 ? 3.251 -5.198 -7.170 1.00 98.38 525 LEU A C 1
ATOM 4056 O O . LEU A 1 525 ? 3.561 -6.280 -6.676 1.00 98.38 525 LEU A O 1
ATOM 4060 N N . GLN A 1 526 ? 1.976 -4.800 -7.234 1.00 98.00 526 GLN A N 1
ATOM 4061 C CA . GLN A 1 526 ? 0.864 -5.663 -6.814 1.00 98.00 526 GLN A CA 1
ATOM 4062 C C . GLN A 1 526 ? 0.794 -6.957 -7.636 1.00 98.00 526 GLN A C 1
ATOM 4064 O O . GLN A 1 526 ? 0.607 -8.029 -7.063 1.00 98.00 526 GLN A O 1
ATOM 4069 N N . ASP A 1 527 ? 0.996 -6.885 -8.955 1.00 98.31 527 ASP A N 1
ATOM 4070 C CA . ASP A 1 527 ? 1.074 -8.068 -9.822 1.00 98.31 527 ASP A CA 1
ATOM 4071 C C . ASP A 1 527 ? 2.315 -8.939 -9.545 1.00 98.31 527 ASP A C 1
ATOM 4073 O O . ASP A 1 527 ? 2.255 -10.154 -9.736 1.00 98.31 527 ASP A O 1
ATOM 4077 N N . LEU A 1 528 ? 3.413 -8.356 -9.045 1.00 97.31 528 LEU A N 1
ATOM 4078 C CA . LEU A 1 528 ? 4.589 -9.104 -8.577 1.00 97.31 528 LEU A CA 1
ATOM 4079 C C . LEU A 1 528 ? 4.373 -9.751 -7.197 1.00 97.31 528 LEU A C 1
ATOM 4081 O O . LEU A 1 528 ? 5.119 -10.652 -6.826 1.00 97.31 528 LEU A O 1
ATOM 4085 N N . GLY A 1 529 ? 3.352 -9.325 -6.446 1.00 96.50 529 GLY A N 1
ATOM 4086 C CA . GLY A 1 529 ? 2.989 -9.890 -5.144 1.00 96.50 529 GLY A CA 1
ATOM 4087 C C . GLY A 1 529 ? 3.263 -8.991 -3.936 1.00 96.50 529 GLY A C 1
ATOM 4088 O O . GLY A 1 529 ? 3.230 -9.486 -2.809 1.00 96.50 529 GLY A O 1
ATOM 4089 N N . TYR A 1 530 ? 3.526 -7.698 -4.138 1.00 97.12 530 TYR A N 1
ATOM 4090 C CA . TYR A 1 530 ? 3.576 -6.718 -3.052 1.00 97.12 530 TYR A CA 1
ATOM 4091 C C . TYR A 1 530 ? 2.173 -6.315 -2.600 1.00 97.12 530 TYR A C 1
ATOM 4093 O O . TYR A 1 530 ? 1.259 -6.137 -3.406 1.00 97.12 530 TYR A O 1
ATOM 4101 N N . LEU A 1 531 ? 2.026 -6.049 -1.304 1.00 95.12 531 LEU A N 1
ATOM 4102 C CA . LEU A 1 531 ? 0.871 -5.326 -0.792 1.00 95.12 531 LEU A CA 1
ATOM 4103 C C . LEU A 1 531 ? 1.166 -3.819 -0.774 1.00 95.12 531 LEU A C 1
ATOM 4105 O O . LEU A 1 531 ? 2.120 -3.372 -0.137 1.00 95.12 531 LEU A O 1
ATOM 4109 N N . ILE A 1 532 ? 0.326 -3.038 -1.455 1.00 93.50 532 ILE A N 1
ATOM 4110 C CA . ILE A 1 532 ? 0.442 -1.577 -1.554 1.00 93.50 532 ILE A CA 1
ATOM 4111 C C . ILE A 1 532 ? -0.768 -0.903 -0.900 1.00 93.50 532 ILE A C 1
ATOM 4113 O O . ILE A 1 532 ? -1.893 -1.375 -1.076 1.00 93.50 532 ILE A O 1
ATOM 4117 N N . GLY A 1 533 ? -0.564 0.213 -0.191 1.00 82.38 533 GLY A N 1
ATOM 4118 C CA . GLY A 1 533 ? -1.661 1.045 0.327 1.00 82.38 533 GLY A CA 1
ATOM 4119 C C . GLY A 1 533 ? -1.215 2.236 1.142 1.00 82.38 533 GLY A C 1
ATOM 4120 O O . GLY A 1 533 ? -0.028 2.609 1.058 1.00 82.38 533 GLY A O 1
#